Protein AF-A0AAN6K6F9-F1 (afdb_monomer_lite)

Structure (mmCIF, N/CA/C/O backbone):
data_AF-A0AAN6K6F9-F1
#
_entry.id   AF-A0AAN6K6F9-F1
#
loop_
_atom_site.group_PDB
_atom_site.id
_atom_site.type_symbol
_atom_site.label_atom_id
_atom_site.label_alt_id
_atom_site.label_comp_id
_atom_site.label_asym_id
_atom_site.label_entity_id
_atom_site.label_seq_id
_atom_site.pdbx_PDB_ins_code
_atom_site.Cartn_x
_atom_site.Cartn_y
_atom_site.Cartn_z
_atom_site.occupancy
_atom_site.B_iso_or_equiv
_atom_site.auth_seq_id
_atom_site.auth_comp_id
_atom_site.auth_asym_id
_atom_site.auth_atom_id
_atom_site.pdbx_PDB_model_num
ATOM 1 N N . MET A 1 1 ? 8.716 -21.949 2.595 1.00 61.75 1 MET A N 1
ATOM 2 C CA . MET A 1 1 ? 9.374 -21.191 3.688 1.00 61.75 1 MET A CA 1
ATOM 3 C C . MET A 1 1 ? 8.941 -19.722 3.731 1.00 61.75 1 MET A C 1
ATOM 5 O O . MET A 1 1 ? 8.438 -19.306 4.763 1.00 61.75 1 MET A O 1
ATOM 9 N N . PHE A 1 2 ? 9.073 -18.945 2.644 1.00 79.00 2 PHE A N 1
ATOM 10 C CA . PHE A 1 2 ? 8.757 -17.503 2.645 1.00 79.00 2 PHE A CA 1
ATOM 11 C C . PHE A 1 2 ? 7.293 -17.175 2.990 1.00 79.00 2 PHE A C 1
ATOM 13 O O . PHE A 1 2 ? 7.049 -16.305 3.818 1.00 79.00 2 PHE A O 1
ATOM 20 N N . ILE A 1 3 ? 6.331 -17.914 2.422 1.00 82.88 3 ILE A N 1
ATOM 21 C CA . ILE A 1 3 ? 4.893 -17.721 2.692 1.00 82.88 3 ILE A CA 1
ATOM 22 C C . ILE A 1 3 ? 4.582 -17.956 4.176 1.00 82.88 3 ILE A C 1
ATOM 24 O O . ILE A 1 3 ? 4.042 -17.074 4.828 1.00 82.88 3 ILE A O 1
ATOM 28 N N . VAL A 1 4 ? 5.014 -19.091 4.737 1.00 85.94 4 VAL A N 1
ATOM 29 C CA . VAL A 1 4 ? 4.815 -19.417 6.164 1.00 85.94 4 VAL A CA 1
ATOM 30 C C . VAL A 1 4 ? 5.459 -18.365 7.074 1.00 85.94 4 VAL A C 1
ATOM 32 O O . VAL A 1 4 ? 4.836 -17.911 8.029 1.00 85.94 4 VAL A O 1
ATOM 35 N N . GLY A 1 5 ? 6.681 -17.921 6.758 1.00 85.00 5 GLY A N 1
ATOM 36 C CA . GLY A 1 5 ? 7.342 -16.844 7.500 1.00 85.00 5 GLY A CA 1
ATOM 37 C C . GLY A 1 5 ? 6.561 -15.526 7.453 1.00 85.00 5 GLY A C 1
ATOM 38 O O . GLY A 1 5 ? 6.435 -14.854 8.473 1.00 85.00 5 GLY A O 1
ATOM 39 N N . ARG A 1 6 ? 5.974 -15.181 6.298 1.00 84.69 6 ARG A N 1
ATOM 40 C CA . ARG A 1 6 ? 5.085 -14.017 6.150 1.00 84.69 6 ARG A CA 1
ATOM 41 C C . ARG A 1 6 ? 3.789 -14.173 6.940 1.00 84.69 6 ARG A C 1
ATOM 43 O O . ARG A 1 6 ? 3.350 -13.193 7.530 1.00 84.69 6 ARG A O 1
ATOM 50 N N . THR A 1 7 ? 3.222 -15.375 7.015 1.00 85.75 7 THR A N 1
ATOM 51 C CA . THR A 1 7 ? 2.055 -15.659 7.862 1.00 85.75 7 THR A CA 1
ATOM 52 C C . THR A 1 7 ? 2.376 -15.406 9.336 1.00 85.75 7 THR A C 1
ATOM 54 O O . THR A 1 7 ? 1.649 -14.670 9.996 1.00 85.75 7 THR A O 1
ATOM 57 N N . ILE A 1 8 ? 3.499 -15.931 9.839 1.00 87.88 8 ILE A N 1
ATOM 58 C CA . ILE A 1 8 ? 3.935 -15.719 11.231 1.00 87.88 8 ILE A CA 1
ATOM 59 C C . ILE A 1 8 ? 4.192 -14.229 11.502 1.00 87.88 8 ILE A C 1
ATOM 61 O O . ILE A 1 8 ? 3.728 -13.696 12.509 1.00 87.88 8 ILE A O 1
ATOM 65 N N . ALA A 1 9 ? 4.883 -13.537 10.592 1.00 85.56 9 ALA A N 1
ATOM 66 C CA . ALA A 1 9 ? 5.144 -12.105 10.719 1.00 85.56 9 ALA A CA 1
ATOM 67 C C . ALA A 1 9 ? 3.851 -11.271 10.710 1.00 85.56 9 ALA A C 1
ATOM 69 O O . ALA A 1 9 ? 3.739 -10.318 11.475 1.00 85.56 9 ALA A O 1
ATOM 70 N N . GLY A 1 10 ? 2.862 -11.647 9.892 1.00 85.94 10 GLY A N 1
ATOM 71 C CA . GLY A 1 10 ? 1.545 -11.008 9.862 1.00 85.94 10 GLY A CA 1
ATOM 72 C C . GLY A 1 10 ? 0.787 -11.167 11.181 1.00 85.94 10 GLY A C 1
ATOM 73 O O . GLY A 1 10 ? 0.283 -10.180 11.716 1.00 85.94 10 GLY A O 1
ATOM 74 N N . ILE A 1 11 ? 0.784 -12.377 11.754 1.00 86.44 11 ILE A N 1
ATOM 75 C CA . ILE A 1 11 ? 0.199 -12.643 13.081 1.00 86.44 11 ILE A CA 1
ATOM 76 C C . ILE A 1 11 ? 0.896 -11.788 14.151 1.00 86.44 11 ILE A C 1
ATOM 78 O O . ILE A 1 11 ? 0.231 -11.127 14.948 1.00 86.44 11 ILE A O 1
ATOM 82 N N . GLY A 1 12 ? 2.233 -11.741 14.132 1.00 86.94 12 GLY A N 1
ATOM 83 C CA . GLY A 1 12 ? 3.021 -10.910 15.044 1.00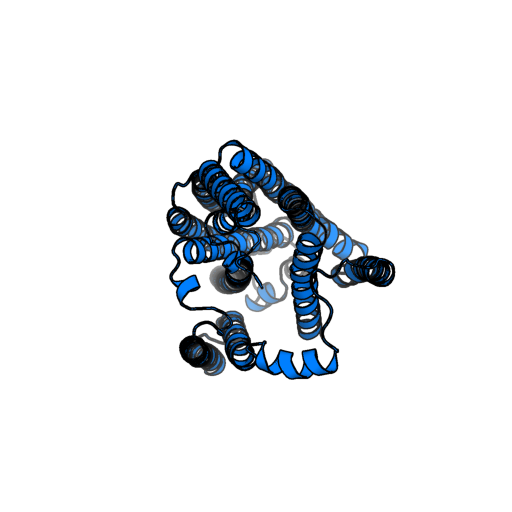 86.94 12 GLY A CA 1
ATOM 84 C C . GLY A 1 12 ? 2.719 -9.416 14.904 1.00 86.94 12 GLY A C 1
ATOM 85 O O . GLY A 1 12 ? 2.518 -8.737 15.907 1.00 86.94 12 GLY A O 1
ATOM 86 N N . CYS A 1 13 ? 2.616 -8.909 13.672 1.00 85.00 13 CYS A N 1
ATOM 87 C CA . CYS A 1 13 ? 2.273 -7.516 13.390 1.00 85.00 13 CYS A CA 1
ATOM 88 C C . CYS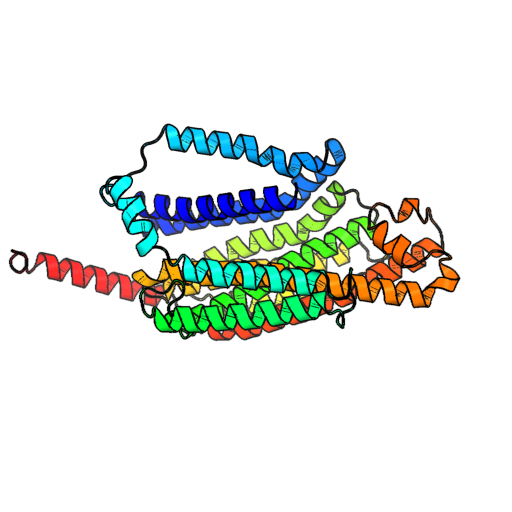 A 1 13 ? 0.895 -7.148 13.961 1.00 85.00 13 CYS A C 1
ATOM 90 O O . CYS A 1 13 ? 0.790 -6.169 14.696 1.00 85.00 13 CYS A O 1
ATOM 92 N N . SER A 1 14 ? -0.129 -7.977 13.726 1.00 82.25 14 SER A N 1
ATOM 93 C CA . SER A 1 14 ? -1.474 -7.768 14.283 1.00 82.25 14 SER A CA 1
ATOM 94 C C . SER A 1 14 ? -1.472 -7.727 15.815 1.00 82.25 14 SER A C 1
ATOM 96 O O . SER A 1 14 ? -2.125 -6.870 16.420 1.00 82.25 14 SER A O 1
ATOM 98 N N . GLY A 1 15 ? -0.721 -8.634 16.451 1.00 82.75 15 GLY A N 1
ATOM 99 C CA . GLY A 1 15 ? -0.578 -8.690 17.906 1.00 82.75 15 GLY A CA 1
ATOM 100 C C . GLY A 1 15 ? 0.121 -7.457 18.481 1.00 82.75 15 GLY A C 1
ATOM 101 O O . GLY A 1 15 ? -0.355 -6.889 19.460 1.00 82.75 15 GLY A O 1
ATOM 102 N N . ILE A 1 16 ? 1.203 -6.996 17.844 1.00 84.69 16 ILE A N 1
ATOM 103 C CA . ILE A 1 16 ? 1.937 -5.793 18.264 1.00 84.69 16 ILE A CA 1
ATOM 104 C C . ILE A 1 16 ? 1.060 -4.548 18.110 1.00 84.69 16 ILE A C 1
ATOM 106 O O . ILE A 1 16 ? 0.962 -3.762 19.048 1.00 84.69 16 ILE A O 1
ATOM 110 N N . SER A 1 17 ? 0.388 -4.372 16.969 1.00 77.75 17 SER A N 1
ATOM 111 C CA . SER A 1 17 ? -0.455 -3.198 16.715 1.00 77.75 17 SER A CA 1
ATOM 112 C C . SER A 1 17 ? -1.629 -3.104 17.694 1.00 77.75 17 SER A C 1
ATOM 114 O O . SER A 1 17 ? -1.865 -2.046 18.279 1.00 77.75 17 SER A O 1
ATOM 116 N N . THR A 1 18 ? -2.335 -4.215 17.921 1.00 73.81 18 THR A N 1
ATOM 117 C CA . THR A 1 18 ? -3.502 -4.252 18.821 1.00 73.81 18 THR A CA 1
ATOM 118 C C . THR A 1 18 ? -3.080 -4.205 20.292 1.00 73.81 18 THR A C 1
ATOM 120 O O . THR A 1 18 ? -3.677 -3.491 21.101 1.00 73.81 18 THR A O 1
ATOM 123 N N . GLY A 1 19 ? -2.009 -4.921 20.644 1.00 79.62 19 GLY A N 1
ATOM 124 C CA . GLY A 1 19 ? -1.444 -4.932 21.990 1.00 79.62 19 GLY A CA 1
ATOM 125 C C . GLY A 1 19 ? -0.913 -3.562 22.403 1.00 79.62 19 GLY A C 1
ATOM 126 O O . GLY A 1 19 ? -1.216 -3.103 23.501 1.00 79.62 19 GLY A O 1
ATOM 127 N N . ALA A 1 20 ? -0.207 -2.857 21.513 1.00 81.94 20 ALA A N 1
ATOM 128 C CA . ALA A 1 20 ? 0.274 -1.503 21.779 1.00 81.94 20 ALA A CA 1
ATOM 129 C C . ALA A 1 20 ? -0.881 -0.531 22.065 1.00 81.94 20 ALA A C 1
ATOM 131 O O . ALA A 1 20 ? -0.818 0.215 23.041 1.00 81.94 20 ALA A O 1
ATOM 132 N N . LEU A 1 21 ? -1.958 -0.575 21.268 1.00 75.44 21 LEU A N 1
ATOM 133 C CA . LEU A 1 21 ? -3.157 0.236 21.507 1.00 75.44 21 LEU A CA 1
ATOM 134 C C . LEU A 1 21 ? -3.785 -0.074 22.875 1.00 75.44 21 LEU A C 1
ATOM 136 O O . LEU A 1 21 ? -4.121 0.846 23.618 1.00 75.44 21 LEU A O 1
ATOM 140 N N . THR A 1 22 ? -3.882 -1.359 23.224 1.00 76.25 22 THR A N 1
ATOM 141 C CA . THR A 1 22 ? -4.437 -1.818 24.506 1.00 76.25 22 THR A CA 1
ATOM 142 C C . THR A 1 22 ? -3.611 -1.300 25.685 1.00 76.25 22 THR A C 1
ATOM 144 O O . THR A 1 22 ? -4.159 -0.694 26.604 1.00 76.25 22 THR A O 1
ATOM 147 N N . ILE A 1 23 ? -2.283 -1.444 25.630 1.00 81.75 23 ILE A N 1
ATOM 148 C CA . ILE A 1 23 ? -1.368 -0.954 26.673 1.00 81.75 23 ILE A CA 1
ATOM 149 C C . ILE A 1 23 ? -1.479 0.568 26.817 1.00 81.75 23 ILE A C 1
ATOM 151 O O . ILE A 1 23 ? -1.612 1.078 27.927 1.00 81.75 23 ILE A O 1
ATOM 155 N N . ILE A 1 24 ? -1.480 1.306 25.704 1.00 80.62 24 ILE A N 1
ATOM 156 C CA . ILE A 1 24 ? -1.633 2.767 25.720 1.00 80.62 24 ILE A CA 1
ATOM 157 C C . ILE A 1 24 ? -2.958 3.165 26.379 1.00 80.62 24 ILE A C 1
ATOM 159 O O . ILE A 1 24 ? -2.979 4.092 27.189 1.00 80.62 24 ILE A O 1
ATOM 163 N N . SER A 1 25 ? -4.045 2.453 26.069 1.00 70.75 25 SER A N 1
ATOM 164 C CA . SER A 1 25 ? -5.362 2.732 26.643 1.00 70.75 25 SER A CA 1
ATOM 165 C C . SER A 1 25 ? -5.443 2.461 28.151 1.00 70.75 25 SER A C 1
ATOM 167 O O . SER A 1 25 ? -6.164 3.163 28.854 1.00 70.75 25 SER A O 1
ATOM 169 N N . ALA A 1 26 ? -4.668 1.492 28.645 1.00 76.25 26 ALA A N 1
ATOM 170 C CA . ALA A 1 26 ? -4.633 1.098 30.050 1.00 76.25 26 ALA A CA 1
ATOM 171 C C . ALA A 1 26 ? -3.804 2.050 30.927 1.00 76.25 26 ALA A C 1
ATOM 173 O O . ALA A 1 26 ? -4.161 2.302 32.074 1.00 76.25 26 ALA A O 1
ATOM 174 N N . VAL A 1 27 ? -2.685 2.568 30.407 1.00 81.94 27 VAL A N 1
ATOM 175 C CA . VAL A 1 27 ? -1.708 3.327 31.213 1.00 81.94 27 VAL A CA 1
ATOM 176 C C . VAL A 1 27 ? -1.934 4.836 31.165 1.00 81.94 27 VAL A C 1
ATOM 178 O O . VAL A 1 27 ? -1.565 5.546 32.100 1.00 81.94 27 VAL A O 1
ATOM 181 N N . LEU A 1 28 ? -2.510 5.358 30.079 1.00 79.19 28 LEU A N 1
ATOM 182 C CA . LEU A 1 28 ? -2.591 6.800 29.853 1.00 79.19 28 LEU A CA 1
ATOM 183 C C . LEU A 1 28 ? -4.027 7.328 29.929 1.00 79.19 28 LEU A C 1
ATOM 185 O O . LEU A 1 28 ? -4.942 6.688 29.418 1.00 79.19 28 LEU A O 1
ATOM 189 N N . PRO A 1 29 ? -4.241 8.544 30.463 1.00 74.50 29 PRO A N 1
ATOM 190 C CA . PRO A 1 29 ? -5.521 9.239 30.357 1.00 74.50 29 PRO A CA 1
ATOM 191 C C . PRO A 1 29 ? -5.784 9.696 28.910 1.00 74.50 29 PRO A C 1
ATOM 193 O O . PRO A 1 29 ? -4.852 10.000 28.162 1.00 74.50 29 PRO A O 1
ATOM 196 N N . GLY A 1 30 ? -7.057 9.806 28.509 1.00 65.56 30 GLY A N 1
ATOM 197 C CA . GLY A 1 30 ? -7.479 9.949 27.100 1.00 65.56 30 GLY A CA 1
ATOM 198 C C . GLY A 1 30 ? -6.786 11.049 26.275 1.00 65.56 30 GLY A C 1
ATOM 199 O O . GLY A 1 30 ? -6.512 10.859 25.090 1.00 65.56 30 GLY A O 1
ATOM 200 N N . LYS A 1 31 ? -6.416 12.188 26.882 1.00 67.50 31 LYS A N 1
ATOM 201 C CA . LYS A 1 31 ? -5.668 13.253 26.182 1.00 67.50 31 LYS A CA 1
ATOM 202 C C . LYS A 1 31 ? -4.230 12.835 25.834 1.00 67.50 31 LYS A C 1
ATOM 204 O O . LYS A 1 31 ? -3.750 13.175 24.755 1.00 67.50 31 LYS A O 1
ATOM 209 N N . ALA A 1 32 ? -3.564 12.096 26.722 1.00 73.31 32 ALA A N 1
ATOM 210 C CA . ALA A 1 32 ? -2.213 11.581 26.505 1.00 73.31 32 ALA A CA 1
ATOM 211 C C . ALA A 1 32 ? -2.210 10.367 25.560 1.00 73.31 32 ALA A C 1
ATOM 213 O O . ALA A 1 32 ? -1.288 10.229 24.758 1.00 73.31 32 ALA A O 1
ATOM 214 N N . GLN A 1 33 ? -3.270 9.545 25.570 1.00 68.50 33 GLN A N 1
ATOM 215 C CA . GLN A 1 33 ? -3.434 8.433 24.622 1.00 68.50 33 GLN A CA 1
ATOM 216 C C . GLN A 1 33 ? -3.359 8.914 23.170 1.00 68.50 33 GLN A C 1
ATOM 218 O O . GLN A 1 33 ? -2.579 8.387 22.383 1.00 68.50 33 GLN A O 1
ATOM 223 N N . ALA A 1 34 ? -4.112 9.963 22.821 1.00 66.31 34 ALA A N 1
ATOM 224 C CA . ALA A 1 34 ? -4.107 10.518 21.468 1.00 66.31 34 ALA A CA 1
ATOM 225 C C . ALA A 1 34 ? -2.720 11.044 21.046 1.00 66.31 34 ALA A C 1
ATOM 227 O O . ALA A 1 34 ? -2.341 10.914 19.883 1.00 66.31 34 ALA A O 1
ATOM 228 N N . GLN A 1 35 ? -1.948 11.609 21.982 1.00 70.62 35 GLN A N 1
ATOM 229 C CA . GLN A 1 35 ? -0.586 12.081 21.715 1.00 70.62 35 GLN A CA 1
ATOM 230 C C . GLN A 1 35 ? 0.374 10.917 21.457 1.00 70.62 35 GLN A C 1
ATOM 232 O O . GLN A 1 35 ? 1.099 10.937 20.466 1.00 70.62 35 GLN A O 1
ATOM 237 N N . VAL A 1 36 ? 0.353 9.886 22.307 1.00 78.56 36 VAL A N 1
ATOM 238 C CA . VAL A 1 36 ? 1.235 8.718 22.161 1.00 78.56 36 VAL A CA 1
ATOM 239 C C . VAL A 1 36 ? 0.873 7.893 20.930 1.00 78.56 36 VAL A C 1
ATOM 241 O O . VAL A 1 36 ? 1.771 7.482 20.200 1.00 78.56 36 VAL A O 1
ATOM 244 N N . LEU A 1 37 ? -0.417 7.728 20.627 1.00 75.25 37 LEU A N 1
ATOM 245 C CA . LEU A 1 37 ? -0.860 7.120 19.370 1.00 75.25 37 LEU A CA 1
ATOM 246 C C . LEU A 1 37 ? -0.397 7.937 18.164 1.00 75.25 37 LEU A C 1
ATOM 248 O O . LEU A 1 37 ? 0.092 7.361 17.198 1.00 75.25 37 LEU A O 1
ATOM 252 N N . GLY A 1 38 ? -0.482 9.268 18.232 1.00 71.25 38 GLY A N 1
ATOM 253 C CA . GLY A 1 38 ? 0.039 10.150 17.189 1.00 71.25 38 GLY A CA 1
ATOM 254 C C . GLY A 1 38 ? 1.543 9.972 16.958 1.00 71.25 38 GLY A C 1
ATOM 255 O O . GLY A 1 38 ? 1.972 9.857 15.813 1.00 71.25 38 GLY A O 1
ATOM 256 N N . ILE A 1 39 ? 2.338 9.883 18.030 1.00 80.25 39 ILE A N 1
ATOM 257 C CA . ILE A 1 39 ? 3.786 9.627 17.950 1.00 80.25 39 ILE A CA 1
ATOM 258 C C . ILE A 1 39 ? 4.061 8.236 17.369 1.00 80.25 39 ILE A C 1
ATOM 260 O O . ILE A 1 39 ? 4.886 8.108 16.469 1.00 80.25 39 ILE A O 1
ATOM 264 N N . ALA A 1 40 ? 3.359 7.203 17.841 1.00 80.94 40 ALA A N 1
ATOM 265 C CA . ALA A 1 40 ? 3.530 5.831 17.368 1.00 80.94 40 ALA A CA 1
ATOM 266 C C . ALA A 1 40 ? 3.212 5.699 15.871 1.00 80.94 40 ALA A C 1
ATOM 268 O O . ALA A 1 40 ? 3.994 5.115 15.123 1.00 80.94 40 ALA A O 1
ATOM 269 N N . GLN A 1 41 ? 2.105 6.295 15.417 1.00 74.56 41 GLN A N 1
ATOM 270 C CA . GLN A 1 41 ? 1.752 6.339 13.997 1.00 74.56 41 GLN A CA 1
ATOM 271 C C . GLN A 1 41 ? 2.773 7.160 13.198 1.00 74.56 41 GLN A C 1
ATOM 273 O O . GLN A 1 41 ? 3.204 6.723 12.137 1.00 74.56 41 GLN A O 1
ATOM 278 N N . GLY A 1 42 ? 3.238 8.299 13.723 1.00 75.19 42 GLY A N 1
ATOM 279 C CA . GLY A 1 42 ? 4.291 9.102 13.095 1.00 75.19 42 GLY A CA 1
ATOM 280 C C . GLY A 1 42 ? 5.598 8.327 12.892 1.00 75.19 42 GLY A C 1
ATOM 281 O O . GLY A 1 42 ? 6.156 8.344 11.797 1.00 75.19 42 GLY A O 1
ATOM 282 N N . LEU A 1 43 ? 6.055 7.588 13.909 1.00 82.81 43 LEU A N 1
ATOM 283 C CA . LEU A 1 43 ? 7.221 6.704 13.807 1.00 82.81 43 LEU A CA 1
ATOM 284 C C . LEU A 1 43 ? 6.995 5.576 12.795 1.00 82.81 43 LEU A C 1
ATOM 286 O O . LEU A 1 43 ? 7.898 5.276 12.017 1.00 82.81 43 LEU A O 1
ATOM 290 N N . GLY A 1 44 ? 5.793 4.993 12.761 1.00 82.06 44 GLY A N 1
ATOM 291 C CA . GLY A 1 44 ? 5.410 4.003 11.753 1.00 82.06 44 GLY A CA 1
ATOM 292 C C . GLY A 1 44 ? 5.544 4.541 10.325 1.00 82.06 44 GLY A C 1
ATOM 293 O O . GLY A 1 44 ? 6.117 3.872 9.468 1.00 82.06 44 GLY A O 1
ATOM 294 N N . GLN A 1 45 ? 5.114 5.783 10.090 1.00 73.81 45 GLN A N 1
ATOM 295 C CA . GLN A 1 45 ? 5.208 6.439 8.781 1.00 73.81 45 GLN A CA 1
ATOM 296 C C . GLN A 1 45 ? 6.645 6.789 8.391 1.00 73.81 45 GLN A C 1
ATOM 298 O O . GLN A 1 45 ? 7.017 6.638 7.230 1.00 73.81 45 GLN A O 1
ATOM 303 N N . ILE A 1 46 ? 7.476 7.202 9.352 1.00 78.06 46 ILE A N 1
ATOM 304 C CA . ILE A 1 46 ? 8.917 7.370 9.121 1.00 78.06 46 ILE A CA 1
ATOM 305 C C . ILE A 1 46 ? 9.548 6.018 8.762 1.00 78.06 46 ILE A C 1
ATOM 307 O O . ILE A 1 46 ? 10.345 5.945 7.831 1.00 78.06 46 ILE A O 1
ATOM 311 N N . GLY A 1 47 ? 9.161 4.939 9.447 1.00 83.31 47 GLY A N 1
ATOM 312 C CA . GLY A 1 47 ? 9.601 3.581 9.126 1.00 83.31 47 GLY A CA 1
ATOM 313 C C . GLY A 1 47 ? 9.218 3.157 7.706 1.00 83.31 47 GLY A C 1
ATOM 314 O O . GLY A 1 47 ? 10.063 2.636 6.982 1.00 83.31 47 GLY A O 1
ATOM 315 N N . LEU A 1 48 ? 7.981 3.439 7.281 1.00 76.75 48 LEU A N 1
ATOM 316 C CA . LEU A 1 48 ? 7.514 3.182 5.915 1.00 76.75 48 LEU A CA 1
ATOM 317 C C . LEU A 1 48 ? 8.334 3.969 4.878 1.00 76.75 48 LEU A C 1
ATOM 319 O O . LEU A 1 48 ? 8.735 3.412 3.862 1.00 76.75 48 LEU A O 1
ATOM 323 N N . ALA A 1 49 ? 8.642 5.234 5.171 1.00 73.50 49 ALA A N 1
ATOM 324 C CA . ALA A 1 49 ? 9.424 6.120 4.312 1.00 73.50 49 ALA A CA 1
ATOM 325 C C . ALA A 1 49 ? 10.908 5.734 4.195 1.00 73.50 49 ALA A C 1
ATOM 327 O O . ALA A 1 49 ? 11.496 5.826 3.123 1.00 73.50 49 ALA A O 1
ATOM 328 N N . VAL A 1 50 ? 11.536 5.312 5.292 1.00 78.69 50 VAL A N 1
ATOM 329 C CA . VAL A 1 50 ? 12.961 4.936 5.315 1.00 78.69 50 VAL A CA 1
ATOM 330 C C . VAL A 1 50 ? 13.165 3.469 4.896 1.00 78.69 50 VAL A C 1
ATOM 332 O O . VAL A 1 50 ? 14.264 3.071 4.500 1.00 78.69 50 VAL A O 1
ATOM 335 N N . GLY A 1 51 ? 12.097 2.666 4.926 1.00 86.00 51 GLY A N 1
ATOM 336 C CA . GLY A 1 51 ? 12.083 1.244 4.587 1.00 86.00 51 GLY A CA 1
ATOM 337 C C . GLY A 1 51 ? 12.764 0.894 3.258 1.00 86.00 51 GLY A C 1
ATOM 338 O O . GLY A 1 51 ? 13.639 0.026 3.273 1.00 86.00 51 GLY A O 1
ATOM 339 N N . PRO A 1 52 ? 12.447 1.560 2.127 1.00 85.12 52 PRO A N 1
ATOM 340 C CA . PRO A 1 52 ? 13.103 1.300 0.844 1.00 85.12 52 PRO A CA 1
ATOM 341 C C . PRO A 1 52 ? 14.620 1.523 0.861 1.00 85.12 52 PRO A C 1
ATOM 343 O O . PRO A 1 52 ? 15.353 0.752 0.251 1.00 85.12 52 PRO A O 1
ATOM 346 N N . ILE A 1 53 ? 15.114 2.525 1.596 1.00 87.25 53 ILE A N 1
ATOM 347 C CA . ILE A 1 53 ? 16.548 2.853 1.665 1.00 87.25 53 ILE A CA 1
ATOM 348 C C . ILE A 1 53 ? 17.295 1.819 2.498 1.00 87.25 53 ILE A C 1
ATOM 350 O O . ILE A 1 53 ? 18.306 1.281 2.052 1.00 87.25 53 ILE A O 1
ATOM 354 N N . ILE A 1 54 ? 16.786 1.508 3.696 1.00 89.62 54 ILE A N 1
ATOM 355 C CA . ILE A 1 54 ? 17.389 0.482 4.555 1.00 89.62 54 ILE A CA 1
ATOM 356 C C . ILE A 1 54 ? 17.316 -0.878 3.854 1.00 89.62 54 ILE A C 1
ATOM 358 O O . ILE A 1 54 ? 18.312 -1.593 3.792 1.00 89.62 54 ILE A O 1
ATOM 362 N N . GLY A 1 55 ? 16.164 -1.226 3.278 1.00 87.94 55 GLY A N 1
ATOM 363 C CA . GLY A 1 55 ? 15.980 -2.469 2.532 1.00 87.94 55 GLY A CA 1
ATOM 3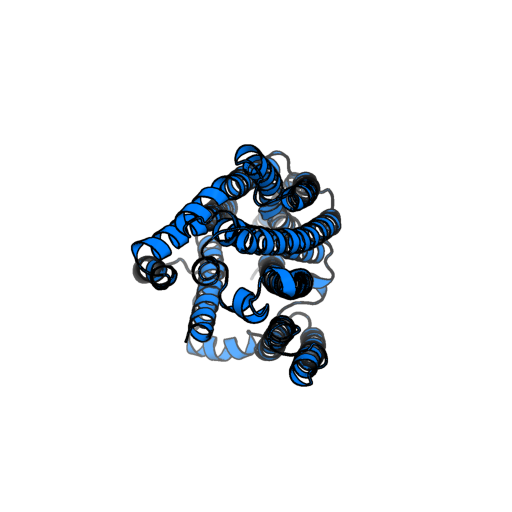64 C C . GLY A 1 55 ? 16.891 -2.564 1.306 1.00 87.94 55 GLY A C 1
ATOM 365 O O . GLY A 1 55 ? 17.470 -3.623 1.058 1.00 87.94 55 GLY A O 1
ATOM 366 N N . GLY A 1 56 ? 17.067 -1.460 0.577 1.00 87.38 56 GLY A N 1
ATOM 367 C CA . GLY A 1 56 ? 17.998 -1.343 -0.542 1.00 87.38 56 GLY A CA 1
ATOM 368 C C . GLY A 1 56 ? 19.451 -1.531 -0.106 1.00 87.38 56 GLY A C 1
ATOM 369 O O . GLY A 1 56 ? 20.135 -2.396 -0.645 1.00 87.38 56 GLY A O 1
ATOM 370 N N . ALA A 1 57 ? 19.893 -0.823 0.940 1.00 90.69 57 ALA A N 1
ATOM 371 C CA . ALA A 1 57 ? 21.244 -0.943 1.497 1.00 90.69 57 ALA A CA 1
ATOM 372 C C . ALA A 1 57 ? 21.554 -2.371 1.971 1.00 90.69 57 ALA A C 1
ATOM 374 O O . ALA A 1 57 ? 22.612 -2.919 1.664 1.00 90.69 57 ALA A O 1
ATOM 375 N N . LEU A 1 58 ? 20.622 -2.997 2.697 1.00 92.00 58 LEU A N 1
ATOM 376 C CA . LEU A 1 58 ? 20.772 -4.378 3.163 1.00 92.00 58 LEU A CA 1
ATOM 377 C C . LEU A 1 58 ? 20.827 -5.370 1.998 1.00 92.00 58 LEU A C 1
ATOM 379 O O . LEU A 1 58 ? 21.546 -6.367 2.075 1.00 92.00 58 LEU A O 1
ATOM 383 N N . THR A 1 59 ? 20.077 -5.109 0.927 1.00 89.56 59 THR A N 1
ATOM 384 C CA . THR A 1 59 ? 20.068 -5.960 -0.267 1.00 89.56 59 THR A CA 1
ATOM 385 C C . THR A 1 59 ? 21.364 -5.836 -1.064 1.00 89.56 59 THR A C 1
ATOM 387 O O . THR A 1 59 ? 21.853 -6.861 -1.536 1.00 89.56 59 THR A O 1
ATOM 390 N N . ASP A 1 60 ? 21.925 -4.630 -1.167 1.00 87.50 60 ASP A N 1
ATOM 391 C CA . ASP A 1 60 ? 23.137 -4.353 -1.947 1.00 87.50 60 ASP A CA 1
ATOM 392 C C . ASP A 1 60 ? 24.415 -4.801 -1.237 1.00 87.50 60 ASP A C 1
ATOM 394 O O . ASP A 1 60 ? 25.275 -5.421 -1.858 1.00 87.50 60 ASP A O 1
ATOM 398 N N . TYR A 1 61 ? 24.543 -4.518 0.062 1.00 89.81 61 TYR A N 1
ATOM 399 C CA . TYR A 1 61 ? 25.794 -4.750 0.793 1.00 89.81 61 TYR A CA 1
ATOM 400 C C . TYR A 1 61 ? 25.844 -6.059 1.580 1.00 89.81 61 TYR A C 1
ATOM 402 O O . TYR A 1 61 ? 26.928 -6.488 1.970 1.00 89.81 61 TYR A O 1
ATOM 410 N N . ALA A 1 62 ? 24.700 -6.694 1.847 1.00 90.12 62 ALA A N 1
ATOM 411 C CA . ALA A 1 62 ? 24.658 -7.929 2.623 1.00 90.12 62 ALA A CA 1
ATOM 412 C C . ALA A 1 62 ? 23.893 -9.035 1.891 1.00 90.12 62 ALA A C 1
ATOM 414 O O . ALA A 1 62 ? 24.473 -9.911 1.257 1.00 90.12 62 ALA A O 1
ATOM 415 N N . SER A 1 63 ? 22.573 -9.044 2.031 1.00 89.81 63 SER A N 1
ATOM 416 C CA . SER A 1 63 ? 21.670 -9.974 1.364 1.00 89.81 63 SER A CA 1
ATOM 417 C C . SER A 1 63 ? 20.242 -9.532 1.639 1.00 89.81 63 SER A C 1
ATOM 419 O O . SER A 1 63 ? 19.924 -9.104 2.748 1.00 89.81 63 SER A O 1
ATOM 421 N N . TRP A 1 64 ? 19.337 -9.782 0.694 1.00 88.00 64 TRP A N 1
ATOM 422 C CA . TRP A 1 64 ? 17.895 -9.584 0.877 1.00 88.00 64 TRP A CA 1
ATOM 423 C C . TRP A 1 64 ? 17.329 -10.265 2.143 1.00 88.00 64 TRP A C 1
ATOM 425 O O . TRP A 1 64 ? 16.294 -9.852 2.662 1.00 88.00 64 TRP A O 1
ATOM 435 N N . ARG A 1 65 ? 17.998 -11.304 2.672 1.00 90.25 65 ARG A N 1
ATOM 436 C CA . ARG A 1 65 ? 17.606 -11.986 3.920 1.00 90.25 65 ARG A CA 1
ATOM 437 C C . ARG A 1 65 ? 17.683 -11.073 5.147 1.00 90.25 65 ARG A C 1
ATOM 439 O O . ARG A 1 65 ? 16.877 -11.223 6.065 1.00 90.25 65 ARG A O 1
ATOM 446 N N . TRP A 1 66 ? 18.601 -10.106 5.161 1.00 91.25 66 TRP A N 1
ATOM 447 C CA . TRP A 1 66 ? 18.773 -9.183 6.285 1.00 91.25 66 TRP A CA 1
ATOM 448 C C . TRP A 1 66 ? 17.597 -8.225 6.471 1.00 91.25 66 TRP A C 1
ATOM 450 O O . TRP A 1 66 ? 17.345 -7.804 7.599 1.00 91.25 66 TRP A O 1
ATOM 460 N N . CYS A 1 67 ? 16.804 -7.986 5.421 1.00 87.75 67 CYS A N 1
ATOM 461 C CA . CYS A 1 67 ? 15.531 -7.270 5.527 1.00 87.75 67 CYS A CA 1
ATOM 462 C C . CYS A 1 67 ? 14.553 -7.954 6.502 1.00 87.75 67 CYS A C 1
ATOM 464 O O . CYS A 1 67 ? 13.669 -7.301 7.050 1.00 87.75 67 CYS A O 1
ATOM 466 N N . PHE A 1 68 ? 14.717 -9.260 6.753 1.00 88.06 68 PHE A N 1
ATOM 467 C CA . PHE A 1 68 ? 13.956 -9.994 7.765 1.00 88.06 68 PHE A CA 1
ATOM 468 C C . PHE A 1 68 ? 14.674 -10.010 9.112 1.00 88.06 68 PHE A C 1
ATOM 470 O O . PHE A 1 68 ? 14.050 -9.722 10.133 1.00 88.06 68 PHE A O 1
ATOM 477 N N . TYR A 1 69 ? 15.978 -10.300 9.119 1.00 89.56 69 TYR A N 1
ATOM 478 C CA . TYR A 1 69 ? 16.749 -10.447 10.356 1.00 89.56 69 TYR A CA 1
ATOM 479 C C . TYR A 1 69 ? 16.860 -9.166 11.176 1.00 89.56 69 TYR A C 1
ATOM 481 O O . TYR A 1 69 ? 16.893 -9.261 12.397 1.00 89.56 69 TYR A O 1
ATOM 489 N N . ILE A 1 70 ? 16.830 -7.984 10.553 1.00 89.75 70 ILE A N 1
ATOM 490 C CA . ILE A 1 70 ? 16.861 -6.701 11.273 1.00 89.75 70 ILE A CA 1
ATOM 491 C C . ILE A 1 70 ? 15.705 -6.541 12.277 1.00 89.75 70 ILE A C 1
ATOM 493 O O . ILE A 1 70 ? 15.852 -5.862 13.291 1.00 89.75 70 ILE A O 1
ATOM 497 N N . ASN A 1 71 ? 14.576 -7.218 12.047 1.00 87.75 71 ASN A N 1
ATOM 498 C CA . ASN A 1 71 ? 13.426 -7.172 12.949 1.00 87.75 71 ASN A CA 1
ATOM 499 C C . ASN A 1 71 ? 13.618 -8.041 14.205 1.00 87.75 71 ASN A C 1
ATOM 501 O O . ASN A 1 71 ? 12.979 -7.778 15.221 1.00 87.75 71 ASN A O 1
ATOM 505 N N . LEU A 1 72 ? 14.488 -9.063 14.166 1.00 89.81 72 LEU A N 1
ATOM 506 C CA . LEU A 1 72 ? 14.670 -9.997 15.284 1.00 89.81 72 LEU A CA 1
ATOM 507 C C . LEU A 1 72 ? 15.295 -9.326 16.523 1.00 89.81 72 LEU A C 1
ATOM 509 O O . LEU A 1 72 ? 14.724 -9.483 17.601 1.00 89.81 72 LEU A O 1
ATOM 513 N N . PRO A 1 73 ? 16.388 -8.536 16.421 1.00 91.06 73 PRO A N 1
ATOM 514 C CA . PRO A 1 73 ? 16.926 -7.802 17.567 1.00 91.06 73 PRO A CA 1
ATOM 515 C C . PRO A 1 73 ? 15.928 -6.802 18.156 1.00 91.06 73 PRO A C 1
ATOM 517 O O . PRO A 1 73 ? 15.780 -6.732 19.373 1.00 91.06 73 PRO A O 1
ATOM 520 N N . ALA A 1 74 ? 15.205 -6.065 17.308 1.00 87.62 74 ALA A N 1
ATOM 521 C CA . ALA A 1 74 ? 14.189 -5.117 17.763 1.00 87.62 74 ALA A CA 1
ATOM 522 C C . ALA A 1 74 ? 13.061 -5.834 18.524 1.00 87.62 74 ALA A C 1
ATOM 524 O O . ALA A 1 74 ? 12.687 -5.419 19.621 1.00 87.62 74 ALA A O 1
ATOM 525 N N . GLY A 1 75 ? 12.579 -6.958 17.985 1.00 87.88 75 GLY A N 1
ATOM 526 C CA . GLY A 1 75 ? 11.600 -7.814 18.652 1.00 87.88 75 GLY A CA 1
ATOM 527 C C . GLY A 1 75 ? 12.110 -8.376 19.981 1.00 87.88 75 GLY A C 1
ATOM 528 O O . GLY A 1 75 ? 11.362 -8.396 20.954 1.00 87.88 75 GLY A O 1
ATOM 529 N N . ALA A 1 76 ? 13.385 -8.766 20.059 1.00 90.50 76 ALA A N 1
ATOM 530 C CA . ALA A 1 76 ? 13.999 -9.248 21.294 1.00 90.50 76 ALA A CA 1
ATOM 531 C C . ALA A 1 76 ? 14.060 -8.156 22.373 1.00 90.50 76 ALA A C 1
ATOM 533 O O . ALA A 1 76 ? 13.695 -8.417 23.517 1.00 90.50 76 ALA A O 1
ATOM 534 N N . VAL A 1 77 ? 14.449 -6.926 22.016 1.00 91.19 77 VAL A N 1
ATOM 535 C CA . VAL A 1 77 ? 14.452 -5.783 22.946 1.00 91.19 77 VAL A CA 1
ATOM 536 C C . VAL A 1 77 ? 13.046 -5.518 23.481 1.00 91.19 77 VAL A C 1
ATOM 538 O O . VAL A 1 77 ? 12.864 -5.428 24.693 1.00 91.19 77 VAL A O 1
ATOM 541 N N . VAL A 1 78 ? 12.039 -5.454 22.604 1.00 87.75 78 VAL A N 1
ATOM 542 C CA . VAL A 1 78 ? 10.639 -5.269 23.021 1.00 87.75 78 VAL A CA 1
ATOM 543 C C . VAL A 1 78 ? 10.179 -6.421 23.918 1.00 87.75 78 VAL A C 1
ATOM 545 O O . VAL A 1 78 ? 9.572 -6.176 24.957 1.00 87.75 78 VAL A O 1
ATOM 548 N N . GLY A 1 79 ? 10.519 -7.666 23.576 1.00 87.81 79 GLY A N 1
ATOM 549 C CA . GLY A 1 79 ? 10.212 -8.841 24.392 1.00 87.81 79 GLY A CA 1
ATOM 550 C C . GLY A 1 79 ? 10.821 -8.767 25.794 1.00 87.81 79 GLY A C 1
ATOM 551 O O . GLY A 1 79 ? 10.128 -9.017 26.776 1.00 87.81 79 GLY A O 1
ATOM 552 N N . ILE A 1 80 ? 12.086 -8.351 25.911 1.00 90.69 80 ILE A N 1
ATOM 553 C CA . ILE A 1 80 ? 12.759 -8.156 27.204 1.00 90.69 80 ILE A CA 1
ATOM 554 C C . ILE A 1 80 ? 12.060 -7.064 28.025 1.00 90.69 80 ILE A C 1
ATOM 556 O O . ILE A 1 80 ? 11.833 -7.250 29.220 1.00 90.69 80 ILE A O 1
ATOM 560 N N . LEU A 1 81 ? 11.686 -5.944 27.400 1.00 88.06 81 LEU A N 1
ATOM 561 C CA . LEU A 1 81 ? 10.973 -4.860 28.082 1.00 88.06 81 LEU A CA 1
ATOM 562 C C . LEU A 1 81 ? 9.608 -5.325 28.605 1.00 88.06 81 LEU A C 1
ATOM 564 O O . LEU A 1 81 ? 9.279 -5.055 29.758 1.00 88.06 81 LEU A O 1
ATOM 568 N N . LEU A 1 82 ? 8.851 -6.079 27.803 1.00 86.12 82 LEU A N 1
ATOM 569 C CA . LEU A 1 82 ? 7.560 -6.644 28.210 1.00 86.12 82 LEU A CA 1
ATOM 570 C C . LEU A 1 82 ? 7.688 -7.665 29.351 1.00 86.12 82 LEU A C 1
ATOM 572 O O . LEU A 1 82 ? 6.794 -7.755 30.184 1.00 86.12 82 LEU A O 1
ATOM 576 N N . LEU A 1 83 ? 8.793 -8.415 29.415 1.00 85.88 83 LEU A N 1
ATOM 577 C CA . LEU A 1 83 ? 9.070 -9.331 30.527 1.00 85.88 83 LEU A CA 1
ATOM 578 C C . LEU A 1 83 ? 9.500 -8.596 31.805 1.00 85.88 83 LEU A C 1
ATOM 580 O O . LEU A 1 83 ? 9.282 -9.098 32.907 1.00 85.88 83 LEU A O 1
ATOM 584 N N . ARG A 1 84 ? 10.142 -7.429 31.675 1.00 86.88 84 ARG A N 1
ATOM 585 C CA . ARG A 1 84 ? 10.739 -6.705 32.806 1.00 86.88 84 ARG A CA 1
ATOM 586 C C . ARG A 1 84 ? 9.798 -5.704 33.470 1.00 86.88 84 ARG A C 1
ATOM 588 O O . ARG A 1 84 ? 9.946 -5.468 34.675 1.00 86.88 84 ARG A O 1
ATOM 595 N N . PHE A 1 85 ? 8.894 -5.098 32.704 1.00 83.50 85 PHE A N 1
ATOM 596 C CA . PHE A 1 85 ? 7.960 -4.082 33.181 1.00 83.50 85 PHE A CA 1
ATOM 597 C C . PHE A 1 85 ? 6.567 -4.667 33.394 1.00 83.50 85 PHE A C 1
ATOM 599 O O . PHE A 1 85 ? 6.019 -5.340 32.526 1.00 83.50 85 PHE A O 1
ATOM 606 N N . HIS A 1 86 ? 5.979 -4.376 34.554 1.00 79.19 86 HIS A N 1
ATOM 607 C CA . HIS A 1 86 ? 4.600 -4.748 34.835 1.00 79.19 86 HIS A CA 1
ATOM 608 C C . HIS A 1 86 ? 3.659 -3.746 34.161 1.00 79.19 86 HIS A C 1
ATOM 610 O O . HIS A 1 86 ? 3.706 -2.551 34.456 1.00 79.19 86 HIS A O 1
ATOM 616 N N . ILE A 1 87 ? 2.836 -4.230 33.234 1.00 77.19 87 ILE A N 1
ATOM 617 C CA . ILE A 1 87 ? 1.820 -3.421 32.561 1.00 77.19 87 ILE A CA 1
ATOM 618 C C . ILE A 1 87 ? 0.591 -3.357 33.479 1.00 77.19 87 ILE A C 1
ATOM 620 O O . ILE A 1 87 ? 0.085 -4.419 33.835 1.00 77.19 87 ILE A O 1
ATOM 624 N N . PRO A 1 88 ? 0.105 -2.158 33.851 1.00 68.75 88 PRO A N 1
ATOM 625 C CA . PRO A 1 88 ? -1.129 -1.993 34.614 1.00 68.75 88 PRO A CA 1
ATOM 626 C C . PRO A 1 88 ? -2.302 -2.696 33.931 1.00 68.75 88 PRO A C 1
ATOM 628 O O . PRO A 1 88 ? -2.569 -2.465 32.751 1.00 68.75 88 PRO A O 1
ATOM 631 N N . GLU A 1 89 ? -2.993 -3.553 34.675 1.00 67.50 89 GLU A N 1
ATOM 632 C CA . GLU A 1 89 ? -4.128 -4.334 34.188 1.00 67.50 89 GLU A CA 1
ATOM 633 C C . GLU A 1 89 ? -5.427 -3.610 34.588 1.00 67.50 89 GLU A C 1
ATOM 635 O O . GLU A 1 89 ? -5.706 -3.509 35.783 1.00 67.50 89 GLU A O 1
ATOM 640 N N . PRO A 1 90 ? -6.215 -3.068 33.634 1.00 57.25 90 PRO A N 1
ATOM 641 C CA . PRO A 1 90 ? -7.457 -2.351 33.946 1.00 57.25 90 PRO A CA 1
ATOM 642 C C . PRO A 1 90 ? -8.524 -3.252 34.572 1.00 57.25 90 PRO A C 1
ATOM 644 O O . PRO A 1 90 ? -9.354 -2.778 35.339 1.00 57.25 90 PRO A O 1
ATOM 647 N N . GLU A 1 91 ? -8.486 -4.546 34.247 1.00 58.16 91 GLU A N 1
ATOM 648 C CA . GLU A 1 91 ? -9.337 -5.571 34.840 1.00 58.16 91 GLU A CA 1
ATOM 649 C C . GLU A 1 91 ? -8.496 -6.749 35.348 1.00 58.16 91 GLU A C 1
ATOM 651 O O . GLU A 1 91 ? -7.513 -7.123 34.700 1.00 58.16 91 GLU A O 1
ATOM 656 N N . PRO A 1 92 ? -8.876 -7.368 36.482 1.00 58.66 92 PRO A N 1
ATOM 657 C CA . PRO A 1 92 ? -8.179 -8.533 37.009 1.00 58.66 92 PRO A CA 1
ATOM 658 C C . PRO A 1 92 ? -8.235 -9.700 36.013 1.00 58.66 92 PRO A C 1
ATOM 660 O O . PRO A 1 92 ? -9.311 -10.113 35.572 1.00 58.66 92 PRO A O 1
ATOM 663 N N . LYS A 1 93 ? -7.067 -10.264 35.671 1.00 57.78 93 LYS A N 1
ATOM 664 C CA . LYS A 1 93 ? -6.962 -11.447 34.805 1.00 57.78 93 LYS A CA 1
ATOM 665 C C . LYS A 1 93 ? -7.814 -12.591 35.346 1.00 57.78 93 LYS A C 1
ATOM 667 O O . LYS A 1 93 ? -7.501 -13.182 36.381 1.00 57.78 93 LYS A O 1
ATOM 672 N N . LYS A 1 94 ? -8.842 -12.970 34.584 1.00 59.09 94 LYS A N 1
ATOM 673 C CA . LYS A 1 94 ? -9.516 -14.256 34.783 1.00 59.09 94 LYS A CA 1
ATOM 674 C C . LYS A 1 94 ? -8.474 -15.382 34.658 1.00 59.09 94 LYS A C 1
ATOM 676 O O . LYS A 1 94 ? -7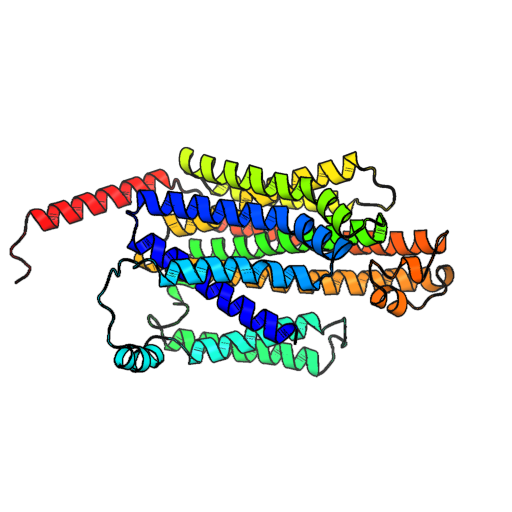.547 -15.259 33.848 1.00 59.09 94 LYS A O 1
ATOM 681 N N . PRO A 1 95 ? -8.583 -16.472 35.436 1.00 62.84 95 PRO A N 1
ATOM 682 C CA . PRO A 1 95 ? -7.671 -17.608 35.355 1.00 62.84 95 PRO A CA 1
ATOM 683 C C . PRO A 1 95 ? -7.466 -18.055 33.903 1.00 62.84 95 PRO A C 1
ATOM 685 O O . PRO A 1 95 ? -8.433 -18.160 33.152 1.00 62.84 95 PRO A O 1
ATOM 688 N N . ALA A 1 96 ? -6.234 -18.389 33.500 1.00 58.44 96 ALA A N 1
ATOM 689 C CA . ALA A 1 96 ? -5.928 -18.791 32.117 1.00 58.44 96 ALA A CA 1
ATOM 690 C C . ALA A 1 96 ? -6.833 -19.929 31.601 1.00 58.44 96 ALA A C 1
ATOM 692 O O . ALA A 1 96 ? -7.148 -19.994 30.418 1.00 58.44 96 ALA A O 1
ATOM 693 N N . ARG A 1 97 ? -7.300 -20.797 32.506 1.00 58.78 97 ARG A N 1
ATOM 694 C CA . ARG A 1 97 ? -8.237 -21.888 32.220 1.00 58.78 97 ARG A CA 1
ATOM 695 C C . ARG A 1 97 ? -9.669 -21.402 31.951 1.00 58.78 97 ARG A C 1
ATOM 697 O O . ARG A 1 97 ? -10.332 -21.960 31.083 1.00 58.78 97 ARG A O 1
ATOM 704 N N . GLU A 1 98 ? -10.124 -20.355 32.640 1.00 60.12 98 GLU A N 1
ATOM 705 C CA . GLU A 1 98 ? -11.396 -19.682 32.343 1.00 60.12 98 GLU A CA 1
ATOM 706 C C . GLU A 1 98 ? -11.308 -18.887 31.047 1.00 60.12 98 GLU A C 1
ATOM 708 O O . GLU A 1 98 ? -12.228 -18.964 30.239 1.00 60.12 98 GLU A O 1
ATOM 713 N N . VAL A 1 99 ? -10.193 -18.190 30.802 1.00 59.03 99 VAL A N 1
ATOM 714 C CA . VAL A 1 99 ? -9.964 -17.455 29.551 1.00 59.03 99 VAL A CA 1
ATOM 715 C C . VAL A 1 99 ? -9.873 -18.414 28.372 1.00 59.03 99 VAL A C 1
ATOM 717 O O . VAL A 1 99 ? -10.511 -18.156 27.376 1.00 59.03 99 VAL A O 1
ATOM 720 N N . LEU A 1 100 ? -9.176 -19.550 28.457 1.00 57.81 100 LEU A N 1
ATOM 721 C CA . LEU A 1 100 ? -9.161 -20.549 27.375 1.00 57.81 100 LEU A CA 1
ATOM 722 C C . LEU A 1 100 ? -10.539 -21.196 27.154 1.00 57.81 100 LEU A C 1
ATOM 724 O O . LEU A 1 100 ? -10.913 -21.458 26.013 1.00 57.81 100 LEU A O 1
ATOM 728 N N . GLY A 1 101 ? -11.308 -21.417 28.227 1.00 57.53 101 GLY A N 1
ATOM 729 C CA . GLY A 1 101 ? -12.670 -21.957 28.151 1.00 57.53 101 GLY A CA 1
ATOM 730 C C . GLY A 1 101 ? -13.709 -20.964 27.610 1.00 57.53 101 GLY A C 1
ATOM 731 O O . GLY A 1 101 ? -14.663 -21.379 26.955 1.00 57.53 101 GLY A O 1
ATOM 732 N N . THR A 1 102 ? -13.522 -19.661 27.848 1.00 55.97 102 THR A N 1
ATOM 733 C CA . THR A 1 102 ? -14.390 -18.587 27.332 1.00 55.97 102 THR A CA 1
ATOM 734 C C . THR A 1 102 ? -13.896 -18.003 26.018 1.00 55.97 102 THR A C 1
ATOM 736 O O . THR A 1 102 ? -14.729 -17.641 25.208 1.00 55.97 102 THR A O 1
ATOM 739 N N . ALA A 1 103 ? -12.598 -18.005 25.716 1.00 54.28 103 ALA A N 1
ATOM 740 C CA . ALA A 1 103 ? -12.028 -17.465 24.479 1.00 54.28 103 ALA A CA 1
ATOM 741 C C . ALA A 1 103 ? -12.586 -18.159 23.238 1.00 54.28 103 ALA A C 1
ATOM 743 O O . ALA A 1 103 ? -12.821 -17.499 22.239 1.00 54.28 103 ALA A O 1
ATOM 744 N N . VAL A 1 104 ? -12.867 -19.464 23.306 1.00 56.91 104 VAL A N 1
ATOM 745 C CA . VAL A 1 104 ? -13.524 -20.193 22.207 1.00 56.91 104 VAL A CA 1
ATOM 746 C C . VAL A 1 104 ? -14.978 -19.738 21.999 1.00 56.91 104 VAL A C 1
ATOM 748 O O . VAL A 1 104 ? -15.476 -19.817 20.884 1.00 56.91 104 VAL A O 1
ATOM 751 N N . LYS A 1 105 ? -15.655 -19.248 23.049 1.00 57.59 105 LYS A N 1
ATOM 752 C CA . LYS A 1 105 ? -17.009 -18.664 22.976 1.00 57.59 105 LYS A CA 1
ATOM 753 C C . LYS A 1 105 ? -17.010 -17.161 22.676 1.00 57.59 105 LYS A C 1
ATOM 755 O O . LYS A 1 105 ? -17.963 -16.677 22.090 1.00 57.59 105 LYS A O 1
ATOM 760 N N . SER A 1 106 ? -15.981 -16.430 23.100 1.00 61.44 106 SER A N 1
ATOM 761 C CA . SER A 1 106 ? -15.854 -14.975 22.950 1.00 61.44 106 SER A CA 1
ATOM 762 C C . SER A 1 106 ? -15.202 -14.564 21.629 1.00 61.44 106 SER A C 1
ATOM 764 O O . SER A 1 106 ? -15.332 -13.415 21.224 1.00 61.44 106 SER A O 1
ATOM 766 N N . LEU A 1 107 ? -14.466 -15.471 20.980 1.00 70.12 107 LEU A N 1
ATOM 767 C CA . LEU A 1 107 ? -13.898 -15.267 19.651 1.00 70.12 107 LEU A CA 1
ATOM 768 C C . LEU A 1 107 ? -14.798 -15.929 18.613 1.00 70.12 107 LEU A C 1
ATOM 770 O O . LEU A 1 107 ? -15.092 -17.121 18.713 1.00 70.12 107 LEU A O 1
ATOM 774 N N . ASP A 1 108 ? -15.156 -15.186 17.568 1.00 78.81 108 ASP A N 1
ATOM 775 C CA . ASP A 1 108 ? -15.873 -15.729 16.416 1.00 78.81 108 ASP A CA 1
ATOM 776 C C . ASP A 1 108 ? -14.934 -16.559 15.516 1.00 78.81 108 ASP A C 1
ATOM 778 O O . ASP A 1 108 ? -14.543 -16.171 14.412 1.00 78.81 108 ASP A O 1
ATOM 782 N N . LEU A 1 109 ? -14.516 -17.720 16.029 1.00 83.69 109 LEU A N 1
ATOM 783 C CA . LEU A 1 109 ? -13.672 -18.681 15.320 1.00 83.69 109 LEU A CA 1
ATOM 784 C C . LEU A 1 109 ? -14.322 -19.191 14.022 1.00 83.69 109 LEU A C 1
ATOM 786 O O . LEU A 1 109 ? -13.598 -19.297 13.028 1.00 83.69 109 LEU A O 1
ATOM 790 N N . PRO A 1 110 ? -15.639 -19.487 13.970 1.00 86.00 110 PRO A N 1
ATOM 791 C CA . PRO A 1 110 ? -16.292 -19.845 12.715 1.00 86.00 110 PRO A CA 1
ATOM 792 C C . PRO A 1 110 ? -16.267 -18.701 11.695 1.00 86.00 110 PRO A C 1
ATOM 794 O O . PRO A 1 110 ? -15.946 -18.946 10.532 1.00 86.00 110 PRO A O 1
ATOM 797 N N . GLY A 1 111 ? -16.519 -17.456 12.119 1.00 85.31 111 GLY A N 1
ATOM 798 C CA . GLY A 1 111 ? -16.408 -16.277 11.257 1.00 85.31 111 GLY A CA 1
ATOM 799 C C . GLY A 1 111 ? -14.999 -16.126 10.681 1.00 85.31 111 GLY A C 1
ATOM 800 O O . GLY A 1 111 ? -14.825 -16.021 9.463 1.00 85.31 111 GLY A O 1
ATOM 801 N N . PHE A 1 112 ? -13.973 -16.247 11.528 1.00 86.94 112 PHE A N 1
ATOM 802 C CA . PHE A 1 112 ? -12.571 -16.238 11.101 1.00 86.94 112 PHE A CA 1
ATOM 803 C C . PHE A 1 112 ? -12.244 -17.369 10.106 1.00 86.94 112 PHE A C 1
ATOM 805 O O . PHE A 1 112 ? -11.595 -17.135 9.081 1.00 86.94 112 PHE A O 1
ATOM 812 N N . ALA A 1 113 ? -12.724 -18.586 10.378 1.00 89.88 113 ALA A N 1
ATOM 813 C CA . ALA A 1 113 ? -12.524 -19.756 9.527 1.00 89.88 113 ALA A CA 1
ATOM 814 C C . ALA A 1 113 ? -13.236 -19.653 8.167 1.00 89.88 113 ALA A C 1
ATOM 816 O O . ALA A 1 113 ? -12.863 -20.370 7.242 1.00 89.88 113 ALA A O 1
ATOM 817 N N . LEU A 1 114 ? -14.221 -18.764 8.018 1.00 91.62 114 LEU A N 1
ATOM 818 C CA . LEU A 1 114 ? -14.877 -18.482 6.740 1.00 91.62 114 LEU A CA 1
ATOM 819 C C . LEU A 1 114 ? -14.192 -17.328 5.993 1.00 91.62 114 LEU A C 1
ATOM 821 O O . LEU A 1 114 ? -13.877 -17.455 4.808 1.00 91.62 114 LEU A O 1
ATOM 825 N N . VAL A 1 115 ? -13.908 -16.210 6.668 1.00 91.12 115 VAL A N 1
ATOM 826 C CA . VAL A 1 115 ? -13.343 -15.022 6.006 1.00 91.12 115 VAL A CA 1
ATOM 827 C C . VAL A 1 115 ? -11.890 -15.228 5.569 1.00 91.12 115 VAL A C 1
ATOM 829 O O . VAL A 1 115 ? -11.510 -14.787 4.485 1.00 91.12 115 VAL A O 1
ATOM 832 N N . SER A 1 116 ? -11.070 -15.926 6.365 1.00 91.31 116 SER A N 1
ATOM 833 C CA . SER A 1 116 ? -9.644 -16.094 6.060 1.00 91.31 116 SER A CA 1
ATOM 834 C C . SER A 1 116 ? -9.416 -16.912 4.778 1.00 91.31 116 SER A C 1
ATOM 836 O O . SER A 1 116 ? -8.734 -16.405 3.879 1.00 91.31 116 SER A O 1
ATOM 838 N N . PRO A 1 117 ? -10.029 -18.101 4.593 1.00 93.31 117 PRO A N 1
ATOM 839 C CA . PRO A 1 117 ? -9.946 -18.820 3.324 1.00 93.31 117 PRO A CA 1
ATOM 840 C C . PRO A 1 117 ? -10.553 -18.046 2.155 1.00 93.31 117 PRO A C 1
ATOM 842 O O . PRO A 1 117 ? -9.994 -18.095 1.062 1.00 93.31 117 PRO A O 1
ATOM 845 N N . ALA A 1 118 ? -11.649 -17.304 2.362 1.00 94.56 118 ALA A N 1
ATOM 846 C CA . ALA A 1 118 ? -12.251 -16.490 1.306 1.00 94.56 118 ALA A CA 1
ATOM 847 C C . ALA A 1 118 ? -11.267 -15.439 0.765 1.00 94.56 118 ALA A C 1
ATOM 849 O O . ALA A 1 118 ? -11.086 -15.323 -0.447 1.00 94.56 118 ALA A O 1
ATOM 850 N N . VAL A 1 119 ? -10.570 -14.730 1.660 1.00 93.44 119 VAL A N 1
ATOM 851 C CA . VAL A 1 119 ? -9.527 -13.763 1.292 1.00 93.44 119 VAL A CA 1
ATOM 852 C C . VAL A 1 119 ? -8.350 -14.452 0.601 1.00 93.44 119 VAL A C 1
ATOM 854 O O . VAL A 1 119 ? -7.894 -13.976 -0.437 1.00 93.44 119 VAL A O 1
ATOM 857 N N . ILE A 1 120 ? -7.869 -15.583 1.127 1.00 92.81 120 ILE A N 1
ATOM 858 C CA . ILE A 1 120 ? -6.749 -16.327 0.526 1.00 92.81 120 ILE A CA 1
ATOM 859 C C . ILE A 1 120 ? -7.097 -16.779 -0.896 1.00 92.81 120 ILE A C 1
ATOM 861 O O . ILE A 1 120 ? -6.309 -16.564 -1.814 1.00 92.81 120 ILE A O 1
ATOM 865 N N . MET A 1 121 ? -8.280 -17.365 -1.096 1.00 95.12 121 MET A N 1
ATOM 866 C CA . MET A 1 121 ? -8.739 -17.813 -2.411 1.00 95.12 121 MET A CA 1
ATOM 867 C C . MET A 1 121 ? -8.901 -16.645 -3.386 1.00 95.12 121 MET A C 1
ATOM 869 O O . MET A 1 121 ? -8.484 -16.762 -4.537 1.00 95.12 121 MET A O 1
ATOM 873 N N . LEU A 1 122 ? -9.434 -15.507 -2.929 1.00 94.94 122 LEU A N 1
ATOM 874 C CA . LEU A 1 122 ? -9.557 -14.302 -3.749 1.00 94.94 122 LEU A CA 1
ATOM 875 C C . LEU A 1 122 ? -8.183 -13.811 -4.221 1.00 94.94 122 LEU A C 1
ATOM 877 O O . LEU A 1 122 ? -7.977 -13.609 -5.417 1.00 94.94 122 LEU A O 1
ATOM 881 N N . LEU A 1 123 ? -7.234 -13.646 -3.294 1.00 92.62 123 LEU A N 1
ATOM 882 C CA . LEU A 1 123 ? -5.895 -13.148 -3.614 1.00 92.62 123 LEU A CA 1
ATOM 883 C C . LEU A 1 123 ? -5.123 -14.133 -4.502 1.00 92.62 123 LEU A C 1
ATOM 885 O O . LEU A 1 123 ? -4.482 -13.701 -5.455 1.00 92.62 123 LEU A O 1
ATOM 889 N N . LEU A 1 124 ? -5.213 -15.444 -4.250 1.00 92.00 124 LEU A N 1
ATOM 890 C CA . LEU A 1 124 ? -4.582 -16.459 -5.102 1.00 92.00 124 LEU A CA 1
ATOM 891 C C . LEU A 1 124 ? -5.201 -16.504 -6.501 1.00 92.00 124 LEU A C 1
ATOM 893 O O . LEU A 1 124 ? -4.469 -16.572 -7.485 1.00 92.00 124 LEU A O 1
ATOM 897 N N . GLY A 1 125 ? -6.530 -16.421 -6.605 1.00 92.56 125 GLY A N 1
ATOM 898 C CA . GLY A 1 125 ? -7.224 -16.373 -7.891 1.00 92.56 125 GLY A CA 1
ATOM 899 C C . GLY A 1 125 ? -6.771 -15.179 -8.733 1.00 92.56 125 GLY A C 1
ATOM 900 O O . GLY A 1 125 ? -6.429 -15.346 -9.903 1.00 92.56 125 GLY A O 1
ATOM 901 N N . LEU A 1 126 ? -6.684 -13.994 -8.118 1.00 90.94 126 LEU A N 1
ATOM 902 C CA . LEU A 1 126 ? -6.183 -12.783 -8.773 1.00 90.94 126 LEU A CA 1
ATOM 903 C C . LEU A 1 126 ? -4.686 -12.863 -9.111 1.00 90.94 126 LEU A C 1
ATOM 905 O O . LEU A 1 126 ? -4.273 -12.364 -10.153 1.00 90.94 126 LEU A O 1
ATOM 909 N N . GLN A 1 127 ? -3.873 -13.485 -8.254 1.00 90.00 127 GLN A N 1
ATOM 910 C CA . GLN A 1 127 ? -2.426 -13.602 -8.456 1.00 90.00 127 GLN A CA 1
ATOM 911 C C . GLN A 1 127 ? -2.081 -14.557 -9.603 1.00 90.00 127 GLN A C 1
ATOM 913 O O . GLN A 1 127 ? -1.187 -14.261 -10.402 1.00 90.00 127 GLN A O 1
ATOM 918 N N . PHE A 1 128 ? -2.774 -15.696 -9.683 1.00 89.50 128 PHE A N 1
ATOM 919 C CA . PHE A 1 128 ? -2.546 -16.707 -10.714 1.00 89.50 128 PHE A CA 1
ATOM 920 C C . PHE A 1 128 ? -3.171 -16.333 -12.058 1.00 89.50 128 PHE A C 1
ATOM 922 O O . PHE A 1 128 ? -2.597 -16.663 -13.100 1.00 89.50 128 PHE A O 1
ATOM 929 N N . GLY A 1 129 ? -4.307 -15.628 -12.043 1.00 86.62 129 GLY A N 1
ATOM 930 C CA . GLY A 1 129 ? -5.019 -15.184 -13.237 1.00 86.62 129 GLY A CA 1
ATOM 931 C C . GLY A 1 129 ? -4.160 -14.309 -14.153 1.00 86.62 129 GLY A C 1
ATOM 932 O O . GLY A 1 129 ? -3.672 -13.252 -13.768 1.00 86.62 129 GLY A O 1
ATOM 933 N N . GLY A 1 130 ? -3.952 -14.760 -15.390 1.00 77.19 130 GLY A N 1
ATOM 934 C CA . GLY A 1 130 ? -3.174 -14.049 -16.411 1.00 77.19 130 GLY A CA 1
ATOM 935 C C . GLY A 1 130 ? -1.651 -14.145 -16.256 1.00 77.19 130 GLY A C 1
ATOM 936 O O . GLY A 1 130 ? -0.933 -13.836 -17.206 1.00 77.19 130 GLY A O 1
ATOM 937 N N . ASN A 1 131 ? -1.144 -14.621 -15.115 1.00 78.81 131 ASN A N 1
ATOM 938 C CA . ASN A 1 131 ? 0.289 -14.793 -14.872 1.00 78.81 131 ASN A CA 1
ATOM 939 C C . ASN A 1 131 ? 0.738 -16.239 -15.095 1.00 78.81 131 ASN A C 1
ATOM 941 O O . ASN A 1 131 ? 1.457 -16.497 -16.063 1.00 78.81 131 ASN A O 1
ATOM 945 N N . GLU A 1 132 ? 0.303 -17.148 -14.215 1.00 82.38 132 GLU A N 1
ATOM 946 C CA . GLU A 1 132 ? 0.633 -18.584 -14.238 1.00 82.38 132 GLU A CA 1
ATOM 947 C C . GLU A 1 132 ? -0.432 -19.400 -14.975 1.00 82.38 132 GLU A C 1
ATOM 949 O O . GLU A 1 132 ? -0.119 -20.342 -15.702 1.00 82.38 132 GLU A O 1
ATOM 954 N N . HIS A 1 133 ? -1.701 -19.015 -14.823 1.00 86.94 133 HIS A N 1
ATOM 955 C CA . HIS A 1 133 ? -2.834 -19.685 -15.444 1.00 86.94 133 HIS A CA 1
ATOM 956 C C . HIS A 1 133 ? -3.685 -18.692 -16.247 1.00 86.94 133 HIS A C 1
ATOM 958 O O . HIS A 1 133 ? -3.880 -17.553 -15.816 1.00 86.94 133 HIS A O 1
ATOM 964 N N . PRO A 1 134 ? -4.253 -19.096 -17.399 1.00 87.31 134 PRO A N 1
ATOM 965 C CA . PRO A 1 134 ? -5.250 -18.286 -18.090 1.00 87.31 134 PRO A CA 1
ATOM 966 C C . PRO A 1 134 ? -6.439 -17.975 -17.174 1.00 87.31 134 PRO A C 1
ATOM 968 O O . PRO A 1 134 ? -6.821 -18.805 -16.350 1.00 87.31 134 PRO A O 1
ATOM 971 N N . TRP A 1 135 ? -7.080 -16.821 -17.365 1.00 87.81 135 TRP A N 1
ATOM 972 C CA . TRP A 1 135 ? -8.292 -16.449 -16.619 1.00 87.81 135 TRP A CA 1
ATOM 973 C C . TRP A 1 135 ? -9.436 -17.465 -16.766 1.00 87.81 135 TRP A C 1
ATOM 975 O O . TRP A 1 135 ? -10.246 -17.612 -15.858 1.00 87.81 135 TRP A O 1
ATOM 985 N N . SER A 1 136 ? -9.475 -18.198 -17.883 1.00 91.56 136 SER A N 1
ATOM 986 C CA . SER A 1 136 ? -10.437 -19.273 -18.153 1.00 91.56 136 SER A CA 1
ATOM 987 C C . SER A 1 136 ? -10.084 -20.619 -17.503 1.00 91.56 136 SER A C 1
ATOM 989 O O . SER A 1 136 ? -10.820 -21.589 -17.672 1.00 91.56 136 SER A O 1
ATOM 991 N N . SER A 1 137 ? -8.959 -20.714 -16.788 1.00 94.31 137 SER A N 1
ATOM 992 C CA . SER A 1 137 ? -8.534 -21.946 -16.123 1.00 94.31 137 SER A CA 1
ATOM 993 C C . SER A 1 137 ? -9.496 -22.332 -15.001 1.00 94.31 137 SER A C 1
ATOM 995 O O . SER A 1 137 ? -9.926 -21.485 -14.214 1.00 94.31 137 SER A O 1
ATOM 997 N N . SER A 1 138 ? -9.759 -23.634 -14.870 1.00 94.38 138 SER A N 1
ATOM 998 C CA . SER A 1 138 ? -10.563 -24.194 -13.779 1.00 94.38 138 SER A CA 1
ATOM 999 C C . SER A 1 138 ? -10.005 -23.842 -12.399 1.00 94.38 138 SER A C 1
ATOM 1001 O O . SER A 1 138 ? -10.779 -23.645 -11.468 1.00 94.38 138 SER A O 1
ATOM 1003 N N . VAL A 1 139 ? -8.681 -23.695 -12.272 1.00 93.75 139 VAL A N 1
ATOM 1004 C CA . VAL A 1 139 ? -8.021 -23.285 -11.022 1.00 93.75 139 VAL A CA 1
ATOM 1005 C C . VAL A 1 139 ? -8.412 -21.856 -10.643 1.00 93.75 139 VAL A C 1
ATOM 1007 O O . VAL A 1 139 ? -8.837 -21.614 -9.518 1.00 93.75 139 VAL A O 1
ATOM 1010 N N . VAL A 1 140 ? -8.317 -20.909 -11.582 1.00 93.31 140 VAL A N 1
ATOM 1011 C CA . VAL A 1 140 ? -8.614 -19.487 -11.332 1.00 93.31 140 VAL A CA 1
ATOM 1012 C C . VAL A 1 140 ? -10.103 -19.296 -11.057 1.00 93.31 140 VAL A C 1
ATOM 1014 O O . VAL A 1 140 ? -10.471 -18.694 -10.051 1.00 93.31 140 VAL A O 1
ATOM 1017 N N . ILE A 1 141 ? -10.965 -19.865 -11.905 1.00 94.44 141 ILE A N 1
ATOM 1018 C CA . ILE A 1 141 ? -12.421 -19.787 -11.733 1.00 94.44 141 ILE A CA 1
ATOM 1019 C C . ILE A 1 141 ? -12.842 -20.471 -10.427 1.00 94.44 141 ILE A C 1
ATOM 1021 O O . ILE A 1 141 ? -13.627 -19.906 -9.670 1.00 94.44 141 ILE A O 1
ATOM 1025 N N . GLY A 1 142 ? -12.286 -21.646 -10.120 1.00 95.44 142 GLY A N 1
ATOM 1026 C CA . GLY A 1 142 ? -12.560 -22.373 -8.882 1.00 95.44 142 GLY A CA 1
ATOM 1027 C C . GLY A 1 142 ? -12.193 -21.573 -7.632 1.00 95.44 142 GLY A C 1
ATOM 1028 O O . GLY A 1 142 ? -12.990 -21.511 -6.699 1.00 95.44 142 GLY A O 1
ATOM 1029 N N . LEU A 1 143 ? -11.038 -20.898 -7.633 1.00 95.19 143 LEU A N 1
ATOM 1030 C CA . LEU A 1 143 ? -10.619 -20.018 -6.538 1.00 95.19 143 LEU A CA 1
ATOM 1031 C C . LEU A 1 143 ? -11.542 -18.801 -6.390 1.00 95.19 143 LEU A C 1
ATOM 1033 O O . LEU A 1 143 ? -11.958 -18.489 -5.277 1.00 95.19 143 LEU A O 1
ATOM 1037 N N . LEU A 1 144 ? -11.914 -18.136 -7.488 1.00 94.69 144 LEU A N 1
ATOM 1038 C CA . LEU A 1 144 ? -12.791 -16.958 -7.439 1.00 94.69 144 LEU A CA 1
ATOM 1039 C C . LEU A 1 144 ? -14.223 -17.314 -7.012 1.00 94.69 144 LEU A C 1
ATOM 1041 O O . LEU A 1 144 ? -14.797 -16.644 -6.153 1.00 94.69 144 LEU A O 1
ATOM 1045 N N . CYS A 1 145 ? -14.793 -18.391 -7.557 1.00 96.12 145 CYS A N 1
ATOM 1046 C CA . CYS A 1 145 ? -16.106 -18.886 -7.148 1.00 96.12 145 CYS A CA 1
ATOM 1047 C C . CYS A 1 145 ? -16.083 -19.393 -5.700 1.00 96.12 145 CYS A C 1
ATOM 1049 O O . CYS A 1 145 ? -16.992 -19.080 -4.935 1.00 96.12 145 CYS A O 1
ATOM 1051 N N . GLY A 1 146 ? -15.036 -20.118 -5.298 1.00 95.88 146 GLY A N 1
ATOM 1052 C CA . GLY A 1 146 ? -14.846 -20.577 -3.922 1.00 95.88 146 GLY A CA 1
ATOM 1053 C C . GLY A 1 146 ? -14.736 -19.418 -2.931 1.00 95.88 146 GLY A C 1
ATOM 1054 O O . GLY A 1 146 ? -15.390 -19.442 -1.887 1.00 95.88 146 GLY A O 1
ATOM 1055 N N . ALA A 1 147 ? -13.992 -18.366 -3.284 1.00 95.44 147 ALA A N 1
ATOM 1056 C CA . ALA A 1 147 ? -13.919 -17.132 -2.509 1.00 95.44 147 ALA A CA 1
ATOM 1057 C C . ALA A 1 147 ? -15.296 -16.475 -2.364 1.00 95.44 147 ALA A C 1
ATOM 1059 O O . ALA A 1 147 ? -15.700 -16.159 -1.247 1.00 95.44 147 ALA A O 1
ATOM 1060 N N . ALA A 1 148 ? -16.041 -16.326 -3.464 1.00 95.12 148 ALA A N 1
ATOM 1061 C CA . ALA A 1 148 ? -17.371 -15.724 -3.452 1.00 95.12 148 ALA A CA 1
ATOM 1062 C C . ALA A 1 148 ? -18.362 -16.523 -2.590 1.00 95.12 148 ALA A C 1
ATOM 1064 O O . ALA A 1 148 ? -19.029 -15.949 -1.733 1.00 95.12 148 ALA A O 1
ATOM 1065 N N . VAL A 1 149 ? -18.425 -17.847 -2.762 1.00 96.50 149 VAL A N 1
ATOM 1066 C CA . VAL A 1 149 ? -19.316 -18.722 -1.983 1.00 96.50 149 VAL A CA 1
ATOM 1067 C C . VAL A 1 149 ? -18.959 -18.680 -0.499 1.00 96.50 149 VAL A C 1
ATOM 1069 O O . VAL A 1 149 ? -19.835 -18.479 0.337 1.00 96.50 149 VAL A O 1
ATOM 1072 N N . THR A 1 150 ? -17.675 -18.806 -0.158 1.00 94.81 150 THR A N 1
ATOM 1073 C CA . THR A 1 150 ? -17.229 -18.797 1.245 1.00 94.81 150 THR A CA 1
ATOM 1074 C C . THR A 1 150 ? -17.464 -17.433 1.893 1.00 94.81 150 THR A C 1
ATOM 1076 O O . THR A 1 150 ? -17.883 -17.361 3.047 1.00 94.81 150 THR A O 1
ATOM 1079 N N . PHE A 1 151 ? -17.284 -16.344 1.142 1.00 93.25 151 PHE A N 1
ATOM 1080 C CA . PHE A 1 151 ? -17.602 -14.998 1.607 1.00 93.25 151 PHE A CA 1
ATOM 1081 C C . PHE A 1 151 ? -19.108 -14.796 1.822 1.00 93.25 151 PHE A C 1
ATOM 1083 O O . PHE A 1 151 ? -19.511 -14.201 2.817 1.00 93.25 151 PHE A O 1
ATOM 1090 N N . VAL A 1 152 ? -19.968 -15.338 0.954 1.00 93.56 152 VAL A N 1
ATOM 1091 C CA . VAL A 1 152 ? -21.423 -15.326 1.181 1.00 93.56 152 VAL A CA 1
ATOM 1092 C C . VAL A 1 152 ? -21.785 -16.127 2.434 1.00 93.56 152 VAL A C 1
ATOM 1094 O O . VAL A 1 152 ? -22.574 -15.648 3.247 1.00 93.56 152 VAL A O 1
ATOM 1097 N N . CYS A 1 153 ? -21.177 -17.298 2.645 1.00 93.50 153 CYS A N 1
ATOM 1098 C CA . CYS A 1 153 ? -21.349 -18.068 3.880 1.00 93.50 153 CYS A CA 1
ATOM 1099 C C . CYS A 1 153 ? -20.928 -17.264 5.118 1.00 93.50 153 CYS A C 1
ATOM 1101 O O . CYS A 1 153 ? -21.646 -17.278 6.116 1.00 93.50 153 CYS A O 1
ATOM 1103 N N . PHE A 1 154 ? -19.817 -16.524 5.039 1.00 91.38 154 PHE A N 1
ATOM 1104 C CA . PHE A 1 154 ? -19.380 -15.601 6.087 1.00 91.38 154 PHE A CA 1
ATOM 1105 C C . PHE A 1 154 ? -20.428 -14.514 6.364 1.00 91.38 154 PHE A C 1
ATOM 1107 O O . PHE A 1 154 ? -20.829 -14.336 7.507 1.00 91.38 154 PHE A O 1
ATOM 1114 N N . LEU A 1 155 ? -20.959 -13.846 5.335 1.00 89.81 155 LEU A N 1
ATOM 1115 C CA . LEU A 1 155 ? -21.995 -12.820 5.517 1.00 89.81 155 LEU A CA 1
ATOM 1116 C C . LEU A 1 155 ? -23.280 -13.380 6.146 1.00 89.81 155 LEU A C 1
ATOM 1118 O O . LEU A 1 155 ? -23.913 -12.717 6.967 1.00 89.81 155 LEU A O 1
ATOM 1122 N N . VAL A 1 156 ? -23.679 -14.599 5.771 1.00 90.25 156 VAL A N 1
ATOM 1123 C CA . VAL A 1 156 ? -24.834 -15.282 6.375 1.00 90.25 156 VAL A CA 1
ATOM 1124 C C . VAL A 1 156 ? -24.556 -15.636 7.836 1.00 90.25 156 VAL A C 1
ATOM 1126 O O . VAL A 1 156 ? -25.451 -15.490 8.668 1.00 90.25 156 VAL A O 1
ATOM 1129 N N . TRP A 1 157 ? -23.338 -16.078 8.156 1.00 89.81 157 TRP A N 1
ATOM 1130 C CA . TRP A 1 157 ? -22.907 -16.370 9.522 1.00 89.81 157 TRP A CA 1
ATOM 1131 C C . TRP A 1 157 ? -22.914 -15.119 10.406 1.00 89.81 157 TRP A C 1
ATOM 1133 O O . TRP A 1 157 ? -23.591 -15.104 11.430 1.00 89.81 157 TRP A O 1
ATOM 1143 N N . GLU A 1 158 ? -22.273 -14.042 9.959 1.00 87.31 158 GLU A N 1
ATOM 1144 C CA . GLU A 1 158 ? -22.247 -12.750 10.657 1.00 87.31 158 GLU A CA 1
ATOM 1145 C C . GLU A 1 158 ? -23.667 -12.226 10.909 1.00 87.31 158 GLU A C 1
ATOM 1147 O O . GLU A 1 158 ? -23.990 -11.726 11.985 1.00 87.31 158 GLU A O 1
ATOM 1152 N N . ARG A 1 159 ? -24.575 -12.405 9.937 1.00 85.50 159 ARG A N 1
ATOM 1153 C CA . ARG A 1 159 ? -25.964 -11.955 10.078 1.00 85.50 159 ARG A CA 1
ATOM 1154 C C . ARG A 1 159 ? -26.723 -12.778 11.115 1.00 85.50 159 ARG A C 1
ATOM 1156 O O . ARG A 1 159 ? -27.644 -12.256 11.734 1.00 85.50 159 ARG A O 1
ATOM 1163 N N . ARG A 1 160 ? -26.366 -14.054 11.280 1.00 85.81 160 ARG A N 1
ATOM 1164 C CA . ARG A 1 160 ? -26.935 -14.929 12.311 1.00 85.81 160 ARG A CA 1
ATOM 1165 C C . ARG A 1 160 ? -26.392 -14.611 13.702 1.00 85.81 160 ARG A C 1
ATOM 1167 O O . ARG A 1 160 ? -27.159 -14.728 14.648 1.00 85.81 160 ARG A O 1
ATOM 1174 N N . GLN A 1 161 ? -25.128 -14.201 13.813 1.00 83.19 161 GLN A N 1
ATOM 1175 C CA . GLN A 1 161 ? -24.499 -13.860 15.094 1.00 83.19 161 GLN A CA 1
ATOM 1176 C C . GLN A 1 161 ? -24.912 -12.484 15.640 1.00 83.19 161 GLN A C 1
ATOM 1178 O O . GLN A 1 161 ? -24.889 -12.269 16.849 1.00 83.19 161 GLN A O 1
ATOM 1183 N N . GLY A 1 162 ? -25.350 -11.558 14.781 1.00 80.38 162 GLY A N 1
ATOM 1184 C CA . GLY A 1 162 ? -25.924 -10.284 15.225 1.00 80.38 162 GLY A CA 1
ATOM 1185 C C . GLY A 1 162 ? -24.900 -9.386 15.926 1.00 80.38 162 GLY A C 1
ATOM 1186 O O . GLY A 1 162 ? -23.926 -8.967 15.304 1.00 80.38 162 GLY A O 1
ATOM 1187 N N . ASP A 1 163 ? -25.137 -9.067 17.200 1.00 72.25 163 ASP A N 1
ATOM 1188 C CA . ASP A 1 163 ? -24.290 -8.154 17.985 1.00 72.25 163 ASP A CA 1
ATOM 1189 C C . ASP A 1 163 ? -23.019 -8.824 18.539 1.00 72.25 163 ASP A C 1
ATOM 1191 O O . ASP A 1 163 ? -22.050 -8.130 18.839 1.00 72.25 163 ASP A O 1
ATOM 1195 N N . GLU A 1 164 ? -22.992 -10.160 18.629 1.00 72.00 164 GLU A N 1
ATOM 1196 C CA . GLU A 1 164 ? -21.794 -10.937 19.003 1.00 72.00 164 GLU A CA 1
ATOM 1197 C C . GLU A 1 164 ? -20.898 -11.263 17.795 1.00 72.00 164 GLU A C 1
ATOM 1199 O O . GLU A 1 164 ? -19.869 -11.925 17.932 1.00 72.00 164 GLU A O 1
ATOM 1204 N N . ALA A 1 165 ? -21.289 -10.818 16.598 1.00 77.12 165 ALA A N 1
ATOM 1205 C CA . ALA A 1 165 ? -20.560 -11.081 15.367 1.00 77.12 165 ALA A CA 1
ATOM 1206 C C . ALA A 1 165 ? -19.208 -10.347 15.334 1.00 77.12 165 ALA A C 1
ATOM 1208 O O . ALA A 1 165 ? -19.048 -9.277 15.930 1.00 77.12 165 ALA A O 1
ATOM 1209 N N . MET A 1 166 ? -18.235 -10.890 14.592 1.00 76.44 166 MET A N 1
ATOM 1210 C CA . MET A 1 166 ? -16.918 -10.260 14.446 1.00 76.44 166 MET A CA 1
ATOM 1211 C C . MET A 1 166 ? -17.028 -8.858 13.829 1.00 76.44 166 MET A C 1
ATOM 1213 O O . MET A 1 166 ? -16.292 -7.938 14.199 1.00 76.44 166 MET A O 1
ATOM 1217 N N . VAL A 1 167 ? -17.948 -8.694 12.878 1.00 82.19 167 VAL A N 1
ATOM 1218 C CA . VAL A 1 167 ? -18.220 -7.453 12.161 1.00 82.19 167 VAL A CA 1
ATOM 1219 C C . VAL A 1 167 ? -19.728 -7.180 12.195 1.00 82.19 167 VAL A C 1
ATOM 1221 O O . VAL A 1 167 ? -20.450 -7.496 11.246 1.00 82.19 167 VAL A O 1
ATOM 1224 N N . PRO A 1 168 ? -20.223 -6.519 13.259 1.00 80.62 168 PRO A N 1
ATOM 1225 C CA . PRO A 1 168 ? -21.635 -6.185 13.379 1.00 80.62 168 PRO A CA 1
ATOM 1226 C C . PRO A 1 168 ? -22.140 -5.427 12.146 1.00 80.62 168 PRO A C 1
ATOM 1228 O O . PRO A 1 168 ? -21.624 -4.360 11.795 1.00 80.62 168 PRO A O 1
ATOM 1231 N N . PHE A 1 169 ? -23.191 -5.941 11.500 1.00 81.19 169 PHE A N 1
ATOM 1232 C CA . PHE A 1 169 ? -23.754 -5.344 10.279 1.00 81.19 169 PHE A CA 1
ATOM 1233 C C . PHE A 1 169 ? -24.149 -3.870 10.460 1.00 81.19 169 PHE A C 1
ATOM 1235 O O . PHE A 1 169 ? -24.017 -3.074 9.529 1.00 81.19 169 PHE A O 1
ATOM 1242 N N . ALA A 1 170 ? -24.569 -3.481 11.668 1.00 80.44 170 ALA A N 1
ATOM 1243 C CA . ALA A 1 170 ? -24.872 -2.093 12.004 1.00 80.44 170 ALA A CA 1
ATOM 1244 C C . ALA A 1 170 ? -23.670 -1.156 11.763 1.00 80.44 170 ALA A C 1
ATOM 1246 O O . ALA A 1 170 ? -23.838 -0.055 11.234 1.00 80.44 170 ALA A O 1
ATOM 1247 N N . LEU A 1 171 ? -22.445 -1.609 12.059 1.00 82.81 171 LEU A N 1
ATOM 1248 C CA . LEU A 1 171 ? -21.220 -0.839 11.819 1.00 82.81 171 LEU A CA 1
ATOM 1249 C C . LEU A 1 171 ? -20.905 -0.719 10.326 1.00 82.81 171 LEU A C 1
ATOM 1251 O O . LEU A 1 171 ? -20.466 0.342 9.888 1.00 82.81 171 LEU A O 1
ATOM 1255 N N . LEU A 1 172 ? -21.189 -1.753 9.529 1.00 81.38 172 LEU A N 1
ATOM 1256 C CA . LEU A 1 172 ? -21.007 -1.708 8.073 1.00 81.38 172 LEU A CA 1
ATOM 1257 C C . LEU A 1 172 ? -21.979 -0.739 7.390 1.00 81.38 172 LEU A C 1
ATOM 1259 O O . LEU A 1 172 ? -21.633 -0.128 6.383 1.00 81.38 172 LEU A O 1
ATOM 1263 N N . THR A 1 173 ? -23.177 -0.551 7.950 1.00 84.31 173 THR A N 1
ATOM 1264 C CA . THR A 1 173 ? -24.140 0.444 7.444 1.00 84.31 173 THR A CA 1
ATOM 1265 C C . THR A 1 173 ? -23.820 1.877 7.871 1.00 84.31 173 THR A C 1
ATOM 1267 O O . THR A 1 173 ? -24.355 2.830 7.297 1.00 84.31 173 THR A O 1
ATOM 1270 N N . ASN A 1 174 ? -22.931 2.069 8.853 1.00 89.31 174 ASN A N 1
ATOM 1271 C CA . ASN A 1 174 ? -22.531 3.401 9.279 1.00 89.31 174 ASN A CA 1
ATOM 1272 C C . ASN A 1 174 ? -21.720 4.081 8.171 1.00 89.31 174 ASN A C 1
ATOM 1274 O O . ASN A 1 174 ? -20.584 3.705 7.871 1.00 89.31 174 ASN A O 1
ATOM 1278 N N . LYS A 1 175 ? -22.297 5.148 7.608 1.00 90.94 175 LYS A N 1
ATOM 1279 C CA . LYS A 1 175 ? -21.708 5.924 6.514 1.00 90.94 175 LYS A CA 1
ATOM 1280 C C . LYS A 1 175 ? -20.266 6.352 6.796 1.00 90.94 175 LYS A C 1
ATOM 1282 O O . LYS A 1 175 ? -19.454 6.306 5.879 1.00 90.94 175 LYS A O 1
ATOM 1287 N N . ILE A 1 176 ? -19.929 6.742 8.029 1.00 91.25 176 ILE A N 1
ATOM 1288 C CA . ILE A 1 176 ? -18.564 7.169 8.373 1.00 91.25 176 ILE A CA 1
ATOM 1289 C C . ILE A 1 176 ? -17.590 5.994 8.290 1.00 91.25 176 ILE A C 1
ATOM 1291 O O . ILE A 1 176 ? -16.523 6.142 7.701 1.00 91.25 176 ILE A O 1
ATOM 1295 N N . ILE A 1 177 ? -17.967 4.835 8.835 1.00 93.00 177 ILE A N 1
ATOM 1296 C CA . ILE A 1 177 ? -17.118 3.639 8.867 1.00 93.00 177 ILE A CA 1
ATOM 1297 C C . ILE A 1 177 ? -16.898 3.121 7.450 1.00 93.00 177 ILE A C 1
ATOM 1299 O O . ILE A 1 177 ? -15.753 2.951 7.043 1.00 93.00 177 ILE A O 1
ATOM 1303 N N . TRP A 1 178 ? -17.967 2.946 6.667 1.00 93.12 178 TRP A N 1
ATOM 1304 C CA . TRP A 1 178 ? -17.846 2.449 5.296 1.00 93.12 178 TRP A CA 1
ATOM 1305 C C . TRP A 1 178 ? -17.057 3.410 4.395 1.00 93.12 178 TRP A C 1
ATOM 1307 O O . TRP A 1 178 ? -16.203 2.977 3.622 1.00 93.12 178 TRP A O 1
ATOM 1317 N N . SER A 1 179 ? -17.263 4.722 4.549 1.00 94.56 179 SER A N 1
ATOM 1318 C CA . SER A 1 179 ? -16.521 5.737 3.789 1.00 94.56 179 SER A CA 1
ATOM 1319 C C . SER A 1 179 ? -15.044 5.792 4.177 1.00 94.56 179 SER A C 1
ATOM 1321 O O . SER A 1 179 ? -14.189 5.899 3.302 1.00 94.56 179 SER A O 1
ATOM 1323 N N . ALA A 1 180 ? -14.726 5.681 5.471 1.00 94.38 180 ALA A N 1
ATOM 1324 C CA . ALA A 1 180 ? -13.348 5.622 5.956 1.00 94.38 180 ALA A CA 1
ATOM 1325 C C . ALA A 1 180 ? -12.646 4.338 5.506 1.00 94.38 180 ALA A C 1
ATOM 1327 O O . ALA A 1 180 ? -11.508 4.400 5.049 1.00 94.38 180 ALA A O 1
ATOM 1328 N N . ALA A 1 181 ? -13.331 3.196 5.591 1.00 95.06 181 ALA A N 1
ATOM 1329 C CA . ALA A 1 181 ? -12.817 1.900 5.170 1.00 95.06 181 ALA A CA 1
ATOM 1330 C C . ALA A 1 181 ? -12.525 1.877 3.664 1.00 95.06 181 ALA A C 1
ATOM 1332 O O . ALA A 1 181 ? -11.432 1.481 3.263 1.00 95.06 181 ALA A O 1
ATOM 1333 N N . GLY A 1 182 ? -13.457 2.371 2.841 1.00 95.38 182 GLY A N 1
ATOM 1334 C CA . GLY A 1 182 ? -13.257 2.534 1.403 1.00 95.38 182 GLY A CA 1
ATOM 1335 C C . GLY A 1 182 ? -12.101 3.484 1.100 1.00 95.38 182 GLY A C 1
ATOM 1336 O O . GLY A 1 182 ? -11.139 3.089 0.452 1.00 95.38 182 GLY A O 1
ATOM 1337 N N . ASN A 1 183 ? -12.133 4.712 1.625 1.00 95.62 183 ASN A N 1
ATOM 1338 C CA . ASN A 1 183 ? -11.076 5.698 1.389 1.00 95.62 183 ASN A CA 1
ATOM 1339 C C . ASN A 1 183 ? -9.686 5.149 1.760 1.00 95.62 183 ASN A C 1
ATOM 1341 O O . ASN A 1 183 ? -8.784 5.191 0.929 1.00 95.62 183 ASN A O 1
ATOM 1345 N N . MET A 1 184 ? -9.526 4.550 2.944 1.00 94.88 184 MET A N 1
ATOM 1346 C CA . MET A 1 184 ? -8.242 3.992 3.383 1.00 94.88 184 MET A CA 1
ATOM 1347 C C . MET A 1 184 ? -7.783 2.796 2.539 1.00 94.88 184 MET A C 1
ATOM 1349 O O . MET A 1 184 ? -6.590 2.698 2.250 1.00 94.88 184 MET A O 1
ATOM 1353 N N . ALA A 1 185 ? -8.700 1.931 2.088 1.00 96.38 185 ALA A N 1
ATOM 1354 C CA . ALA A 1 185 ? -8.398 0.841 1.153 1.00 96.38 185 ALA A CA 1
ATOM 1355 C C . ALA A 1 185 ? -7.713 1.348 -0.119 1.00 96.38 185 ALA A C 1
ATOM 1357 O O . ALA A 1 185 ? -6.654 0.846 -0.499 1.00 96.38 185 ALA A O 1
ATOM 1358 N N . PHE A 1 186 ? -8.284 2.378 -0.743 1.00 97.12 186 PHE A N 1
ATOM 1359 C CA . PHE A 1 186 ? -7.738 2.945 -1.974 1.00 97.12 186 PHE A CA 1
ATOM 1360 C C . PHE A 1 186 ? -6.504 3.830 -1.727 1.00 97.12 186 PHE A C 1
ATOM 1362 O O . PHE A 1 186 ? -5.612 3.871 -2.570 1.00 97.12 186 PHE A O 1
ATOM 1369 N N . VAL A 1 187 ? -6.380 4.481 -0.566 1.00 95.12 187 VAL A N 1
ATOM 1370 C CA . VAL A 1 187 ? -5.168 5.242 -0.204 1.00 95.12 187 VAL A CA 1
ATOM 1371 C C . VAL A 1 187 ? -3.957 4.320 -0.049 1.00 95.12 187 VAL A C 1
ATOM 1373 O O . VAL A 1 187 ? -2.906 4.597 -0.627 1.00 95.12 187 VAL A O 1
ATOM 1376 N N . LEU A 1 188 ? -4.078 3.198 0.672 1.00 93.94 188 LEU A N 1
ATOM 1377 C CA . LEU A 1 188 ? -2.947 2.271 0.798 1.00 93.94 188 LEU A CA 1
ATOM 1378 C C . LEU A 1 188 ? -2.645 1.561 -0.527 1.00 93.94 188 LEU A C 1
ATOM 1380 O O . LEU A 1 188 ? -1.477 1.392 -0.865 1.00 93.94 188 LEU A O 1
ATOM 1384 N N . ALA A 1 189 ? -3.676 1.200 -1.299 1.00 96.19 189 ALA A N 1
ATOM 1385 C CA . ALA A 1 189 ? -3.512 0.705 -2.666 1.00 96.19 189 ALA A CA 1
ATOM 1386 C C . ALA A 1 189 ? -2.686 1.667 -3.528 1.00 96.19 189 ALA A C 1
ATOM 1388 O O . ALA A 1 189 ? -1.714 1.253 -4.152 1.00 96.19 189 ALA A O 1
ATOM 1389 N N . SER A 1 190 ? -3.041 2.954 -3.506 1.00 95.00 190 SER A N 1
ATOM 1390 C CA . SER A 1 190 ? -2.310 4.022 -4.183 1.00 95.00 190 SER A CA 1
ATOM 1391 C C . SER A 1 190 ? -0.840 4.027 -3.759 1.00 95.00 190 SER A C 1
ATOM 1393 O O . SER A 1 190 ? 0.032 3.958 -4.615 1.00 95.00 190 SER A O 1
ATOM 1395 N N . ILE A 1 191 ? -0.537 4.054 -2.460 1.00 93.69 191 ILE A N 1
ATOM 1396 C CA . ILE A 1 191 ? 0.852 4.109 -1.968 1.00 93.69 191 ILE A CA 1
ATOM 1397 C C . ILE A 1 191 ? 1.661 2.889 -2.423 1.00 93.69 191 ILE A C 1
ATOM 1399 O O . ILE A 1 191 ? 2.713 3.049 -3.037 1.00 93.69 191 ILE A O 1
ATOM 1403 N N . LEU A 1 192 ? 1.142 1.677 -2.203 1.00 93.25 192 LEU A N 1
ATOM 1404 C CA . LEU A 1 192 ? 1.870 0.447 -2.523 1.00 93.25 192 LEU A CA 1
ATOM 1405 C C . LEU A 1 192 ? 2.116 0.267 -4.023 1.00 93.25 192 LEU A C 1
ATOM 1407 O O . LEU A 1 192 ? 3.183 -0.210 -4.404 1.00 93.25 192 LEU A O 1
ATOM 1411 N N . VAL A 1 193 ? 1.150 0.631 -4.872 1.00 95.50 193 VAL A N 1
ATOM 1412 C CA . VAL A 1 193 ? 1.302 0.528 -6.330 1.00 95.50 193 VAL A CA 1
ATOM 1413 C C . VAL A 1 193 ? 2.376 1.499 -6.824 1.00 95.50 193 VAL A C 1
ATOM 1415 O O . VAL A 1 193 ? 3.295 1.069 -7.518 1.00 95.50 193 VAL A O 1
ATOM 1418 N N . ALA A 1 194 ? 2.320 2.775 -6.434 1.00 94.25 194 ALA A N 1
ATOM 1419 C CA . ALA A 1 194 ? 3.319 3.756 -6.856 1.00 94.25 194 ALA A CA 1
ATOM 1420 C C . ALA A 1 194 ? 4.726 3.336 -6.423 1.00 94.25 194 ALA A C 1
ATOM 1422 O O . ALA A 1 194 ? 5.610 3.215 -7.267 1.00 94.25 194 ALA A O 1
ATOM 1423 N N . ASP A 1 195 ? 4.918 3.046 -5.134 1.00 92.12 195 ASP A N 1
ATOM 1424 C CA . ASP A 1 195 ? 6.239 2.754 -4.573 1.00 92.12 195 ASP A CA 1
ATOM 1425 C C . ASP A 1 195 ? 6.863 1.505 -5.215 1.00 92.12 195 ASP A C 1
ATOM 1427 O O . ASP A 1 195 ? 8.051 1.490 -5.554 1.00 92.12 195 ASP A O 1
ATOM 1431 N N . PHE A 1 196 ? 6.057 0.462 -5.443 1.00 93.44 196 PHE A N 1
ATOM 1432 C CA . PHE A 1 196 ? 6.529 -0.780 -6.048 1.00 93.44 196 PHE A CA 1
ATOM 1433 C C . PHE A 1 196 ? 6.963 -0.584 -7.507 1.00 93.44 196 PHE A C 1
ATOM 1435 O O . PHE A 1 196 ? 8.067 -0.985 -7.884 1.00 93.44 196 PHE A O 1
ATOM 1442 N N . TYR A 1 197 ? 6.133 0.060 -8.333 1.00 94.94 197 TYR A N 1
ATOM 1443 C CA . TYR A 1 197 ? 6.426 0.216 -9.763 1.00 94.94 197 TYR A CA 1
ATOM 1444 C C . TYR A 1 197 ? 7.425 1.320 -10.066 1.00 94.94 197 TYR A C 1
ATOM 1446 O O . TYR A 1 197 ? 8.177 1.207 -11.030 1.00 94.94 197 TYR A O 1
ATOM 1454 N N . LEU A 1 198 ? 7.504 2.340 -9.221 1.00 94.44 198 LEU A N 1
ATOM 1455 C CA . LEU A 1 198 ? 8.543 3.351 -9.314 1.00 94.44 198 LEU A CA 1
ATOM 1456 C C . LEU A 1 198 ? 9.911 2.771 -8.920 1.00 94.44 198 LEU A C 1
ATOM 1458 O O . LEU A 1 198 ? 10.920 3.079 -9.550 1.00 94.44 198 LEU A O 1
ATOM 1462 N N . SER A 1 199 ? 9.956 1.833 -7.965 1.00 93.00 199 SER A N 1
ATOM 1463 C CA . SER A 1 199 ? 11.183 1.070 -7.710 1.00 93.00 199 SER A CA 1
ATOM 1464 C C . SER A 1 199 ? 11.583 0.196 -8.906 1.00 93.00 199 SER A C 1
ATOM 1466 O O . SER A 1 199 ? 12.764 0.143 -9.257 1.00 93.00 199 SER A O 1
ATOM 1468 N N . ILE A 1 200 ? 10.615 -0.446 -9.575 1.00 93.06 200 ILE A N 1
ATOM 1469 C CA . ILE A 1 200 ? 10.866 -1.200 -10.815 1.00 93.06 200 ILE A CA 1
ATOM 1470 C C . ILE A 1 200 ? 11.364 -0.274 -11.926 1.00 93.06 200 ILE A C 1
ATOM 1472 O O . ILE A 1 200 ? 12.316 -0.636 -12.611 1.00 93.06 200 ILE A O 1
ATOM 1476 N N . TYR A 1 201 ? 10.772 0.912 -12.087 1.00 94.50 201 TYR A N 1
ATOM 1477 C CA . TYR A 1 201 ? 11.218 1.925 -13.042 1.00 94.50 201 TYR A CA 1
ATOM 1478 C C . TYR A 1 201 ? 12.698 2.266 -12.824 1.00 94.50 201 TYR A C 1
ATOM 1480 O O . TYR A 1 201 ? 13.504 2.149 -13.744 1.00 94.50 201 TYR A O 1
ATOM 1488 N N . PHE A 1 202 ? 13.088 2.600 -11.593 1.00 94.00 202 PHE A N 1
ATOM 1489 C CA . PHE A 1 202 ? 14.472 2.958 -11.287 1.00 94.00 202 PHE A CA 1
ATOM 1490 C C . PHE A 1 202 ? 15.452 1.797 -11.491 1.00 94.00 202 PHE A C 1
ATOM 1492 O O . PHE A 1 202 ? 16.495 1.969 -12.122 1.00 94.00 202 PHE A O 1
ATOM 1499 N N . GLN A 1 203 ? 15.101 0.589 -11.047 1.00 92.56 203 GLN A N 1
ATOM 1500 C CA . GLN A 1 203 ? 15.980 -0.574 -11.203 1.00 92.56 203 GLN A CA 1
ATOM 1501 C C . GLN A 1 203 ? 16.085 -1.046 -12.662 1.00 92.56 203 GLN A C 1
ATOM 1503 O O . GLN A 1 203 ? 17.181 -1.324 -13.136 1.00 92.56 203 GLN A O 1
ATOM 1508 N N . ALA A 1 204 ? 14.967 -1.144 -13.389 1.00 90.75 204 ALA A N 1
ATOM 1509 C CA . ALA A 1 204 ? 14.951 -1.680 -14.751 1.00 90.75 204 ALA A CA 1
ATOM 1510 C C . ALA A 1 204 ? 15.372 -0.638 -15.798 1.00 90.75 204 ALA A C 1
ATOM 1512 O O . ALA A 1 204 ? 16.174 -0.941 -16.681 1.00 90.75 204 ALA A O 1
ATOM 1513 N N . VAL A 1 205 ? 14.836 0.584 -15.707 1.00 90.94 205 VAL A N 1
ATOM 1514 C CA . VAL A 1 205 ? 15.007 1.637 -16.722 1.00 90.94 205 VAL A CA 1
ATOM 1515 C C . VAL A 1 205 ? 16.263 2.460 -16.461 1.00 90.94 205 VAL A C 1
ATOM 1517 O O . VAL A 1 205 ? 17.109 2.570 -17.349 1.00 90.94 205 VAL A O 1
ATOM 1520 N N . HIS A 1 206 ? 16.440 2.963 -15.237 1.00 89.94 206 HIS A N 1
ATOM 1521 C CA . HIS A 1 206 ? 17.617 3.763 -14.868 1.00 89.94 206 HIS A CA 1
ATOM 1522 C C . HIS A 1 206 ? 18.865 2.941 -14.520 1.00 89.94 206 HIS A C 1
ATOM 1524 O O . HIS A 1 206 ? 19.952 3.510 -14.464 1.00 89.94 206 HIS A O 1
ATOM 1530 N N . ASN A 1 207 ? 18.748 1.615 -14.375 1.00 90.56 207 ASN A N 1
ATOM 1531 C CA . ASN A 1 207 ? 19.810 0.730 -13.868 1.00 90.56 207 ASN A CA 1
ATOM 1532 C C . ASN A 1 207 ? 20.238 0.984 -12.430 1.00 90.56 207 ASN A C 1
ATOM 1534 O O . ASN A 1 207 ? 21.378 0.682 -12.057 1.00 90.56 207 ASN A O 1
ATOM 1538 N N . ASP A 1 208 ? 19.376 1.595 -11.636 1.00 91.62 208 ASP A N 1
ATOM 1539 C CA . ASP A 1 208 ? 19.754 1.906 -10.278 1.00 91.62 208 ASP A CA 1
ATOM 1540 C C . ASP A 1 208 ? 19.959 0.612 -9.493 1.00 91.62 208 ASP A C 1
ATOM 1542 O O . ASP A 1 208 ? 19.195 -0.355 -9.608 1.00 91.62 208 ASP A O 1
ATOM 1546 N N . SER A 1 209 ? 20.986 0.605 -8.644 1.00 91.38 209 SER A N 1
ATOM 1547 C CA . SER A 1 209 ? 21.077 -0.424 -7.620 1.00 91.38 209 SER A CA 1
ATOM 1548 C C . SER A 1 209 ? 19.844 -0.336 -6.702 1.00 91.38 209 SER A C 1
ATOM 1550 O O . SER A 1 209 ? 19.225 0.725 -6.585 1.00 91.38 209 SER A O 1
ATOM 1552 N N . PRO A 1 210 ? 19.453 -1.421 -6.025 1.00 88.75 210 PRO A N 1
ATOM 1553 C CA . PRO A 1 210 ? 18.378 -1.401 -5.033 1.00 88.75 210 PRO A CA 1
ATOM 1554 C C . PRO A 1 210 ? 18.489 -0.273 -3.999 1.00 88.75 210 PRO A C 1
ATOM 1556 O O . PRO A 1 210 ? 17.474 0.336 -3.662 1.00 88.75 210 PRO A O 1
ATOM 1559 N N . LEU A 1 211 ? 19.700 0.053 -3.532 1.00 92.19 211 LEU A N 1
ATOM 1560 C CA . LEU A 1 211 ? 19.933 1.224 -2.687 1.00 92.19 211 LEU A CA 1
ATOM 1561 C C . LEU A 1 211 ? 19.607 2.530 -3.415 1.00 92.19 211 LEU A C 1
ATOM 1563 O O . LEU A 1 211 ? 18.844 3.335 -2.886 1.00 92.19 211 LEU A O 1
ATOM 1567 N N . MET A 1 212 ? 20.145 2.738 -4.619 1.00 92.31 212 MET A N 1
ATOM 1568 C CA . MET A 1 212 ? 19.899 3.965 -5.384 1.00 92.31 212 MET A CA 1
ATOM 1569 C C . MET A 1 212 ? 18.427 4.130 -5.770 1.00 92.31 212 MET A C 1
ATOM 1571 O O . MET A 1 212 ? 17.901 5.233 -5.687 1.00 92.31 212 MET A O 1
ATOM 1575 N N . SER A 1 213 ? 17.724 3.037 -6.070 1.00 92.38 213 SER A N 1
ATOM 1576 C CA . SER A 1 213 ? 16.273 3.040 -6.267 1.00 92.38 213 SER A CA 1
ATOM 1577 C C . SER A 1 213 ? 15.539 3.502 -5.005 1.00 92.38 213 SER A C 1
ATOM 1579 O O . SER A 1 213 ? 14.649 4.343 -5.091 1.00 92.38 213 SER A O 1
ATOM 1581 N N . GLY A 1 214 ? 15.949 3.021 -3.825 1.00 90.88 214 GLY A N 1
ATOM 1582 C CA . GLY A 1 214 ? 15.428 3.506 -2.546 1.00 90.88 214 GLY A CA 1
ATOM 1583 C C . GLY A 1 214 ? 15.724 4.991 -2.304 1.00 90.88 214 GLY A C 1
ATOM 1584 O O . GLY A 1 214 ? 14.854 5.720 -1.835 1.00 90.88 214 GLY A O 1
ATOM 1585 N N . VAL A 1 215 ? 16.919 5.465 -2.670 1.00 92.44 215 VAL A N 1
ATOM 1586 C CA . VAL A 1 215 ? 17.292 6.888 -2.594 1.00 92.44 215 VAL A CA 1
ATOM 1587 C C . VAL A 1 215 ? 16.434 7.731 -3.540 1.00 92.44 215 VAL A C 1
ATOM 1589 O O . VAL A 1 215 ? 15.956 8.790 -3.146 1.00 92.44 215 VAL A O 1
ATOM 1592 N N . HIS A 1 216 ? 16.167 7.262 -4.758 1.00 93.81 216 HIS A N 1
ATOM 1593 C CA . HIS A 1 216 ? 15.314 7.959 -5.720 1.00 93.81 216 HIS A CA 1
ATOM 1594 C C . HIS A 1 216 ? 13.825 7.963 -5.349 1.00 93.81 216 HIS A C 1
ATOM 1596 O O . HIS A 1 216 ? 13.081 8.744 -5.934 1.00 93.81 216 HIS A O 1
ATOM 1602 N N . LEU A 1 217 ? 13.392 7.165 -4.365 1.00 93.06 217 LEU A N 1
ATOM 1603 C CA . LEU A 1 217 ? 12.045 7.226 -3.776 1.00 93.06 217 LEU A CA 1
ATOM 1604 C C . LEU A 1 217 ? 11.920 8.246 -2.632 1.00 93.06 217 LEU A C 1
ATOM 1606 O O . LEU A 1 217 ? 10.805 8.552 -2.201 1.00 93.06 217 LEU A O 1
ATOM 1610 N N . LEU A 1 218 ? 13.035 8.811 -2.149 1.00 91.75 218 LEU A N 1
ATOM 1611 C CA . LEU A 1 218 ? 13.029 9.809 -1.074 1.00 91.75 218 LEU A CA 1
ATOM 1612 C C . LEU A 1 218 ? 12.052 10.970 -1.298 1.00 91.75 218 LEU A C 1
ATOM 1614 O O . LEU A 1 218 ? 11.383 11.336 -0.331 1.00 91.75 218 LEU A O 1
ATOM 1618 N N . PRO A 1 219 ? 11.927 11.563 -2.503 1.00 92.50 219 PRO A N 1
ATOM 1619 C CA . PRO A 1 219 ? 10.982 12.655 -2.719 1.00 92.50 219 PRO A CA 1
ATOM 1620 C C . PRO A 1 219 ? 9.532 12.264 -2.395 1.00 92.50 219 PRO A C 1
ATOM 1622 O O . PRO A 1 219 ? 8.840 13.017 -1.704 1.00 92.50 219 PRO A O 1
ATOM 1625 N N . THR A 1 220 ? 9.087 11.072 -2.809 1.00 92.75 220 THR A N 1
ATOM 1626 C CA . THR A 1 220 ? 7.767 10.537 -2.441 1.00 92.75 220 THR A CA 1
ATOM 1627 C C . THR A 1 220 ? 7.662 10.305 -0.937 1.00 92.75 220 THR A C 1
ATOM 1629 O O . THR A 1 220 ? 6.724 10.793 -0.303 1.00 92.75 220 THR A O 1
ATOM 1632 N N . CYS A 1 221 ? 8.641 9.624 -0.341 1.00 90.31 221 CYS A N 1
ATOM 1633 C CA . CYS A 1 221 ? 8.643 9.288 1.082 1.00 90.31 221 CYS A CA 1
ATOM 1634 C C . CYS A 1 221 ? 8.614 10.533 1.987 1.00 90.31 221 CYS A C 1
ATOM 1636 O O . CYS A 1 221 ? 7.826 10.605 2.932 1.00 90.31 221 CYS A O 1
ATOM 1638 N N . LEU A 1 222 ? 9.433 11.543 1.678 1.00 90.69 222 LEU A N 1
ATOM 1639 C CA . LEU A 1 222 ? 9.472 12.815 2.400 1.00 90.69 222 LEU A CA 1
ATOM 1640 C C . LEU A 1 222 ? 8.164 13.588 2.233 1.00 90.69 222 LEU A C 1
ATOM 1642 O O . LEU A 1 222 ? 7.642 14.108 3.219 1.00 90.69 222 LEU A O 1
ATOM 1646 N N . GLY A 1 223 ? 7.607 13.623 1.018 1.00 92.62 223 GLY A N 1
ATOM 1647 C CA . GLY A 1 223 ? 6.299 14.223 0.760 1.00 92.62 223 GLY A CA 1
ATOM 1648 C C . GLY A 1 223 ? 5.208 13.597 1.630 1.00 92.62 223 GLY A C 1
ATOM 1649 O O . GLY A 1 223 ? 4.494 14.319 2.329 1.00 92.62 223 GLY A O 1
ATOM 1650 N N . ILE A 1 224 ? 5.147 12.260 1.670 1.00 91.25 224 ILE A N 1
ATOM 1651 C CA . ILE A 1 224 ? 4.176 11.521 2.484 1.00 91.25 224 ILE A CA 1
ATOM 1652 C C . ILE A 1 224 ? 4.361 11.848 3.964 1.00 91.25 224 ILE A C 1
ATOM 1654 O O . ILE A 1 224 ? 3.394 12.238 4.614 1.00 91.25 224 ILE A O 1
ATOM 1658 N N . VAL A 1 225 ? 5.574 11.732 4.515 1.00 88.69 225 VAL A N 1
ATOM 1659 C CA . VAL A 1 225 ? 5.823 11.951 5.952 1.00 88.69 225 VAL A CA 1
ATOM 1660 C C . VAL A 1 225 ? 5.496 13.383 6.362 1.00 88.69 225 VAL A C 1
ATOM 1662 O O . VAL A 1 225 ? 4.740 13.590 7.315 1.00 88.69 225 VAL A O 1
ATOM 1665 N N . LEU A 1 226 ? 6.017 14.374 5.634 1.00 91.19 226 LEU A N 1
ATOM 1666 C CA . LEU A 1 226 ? 5.813 15.784 5.960 1.00 91.19 226 LEU A CA 1
ATOM 1667 C C . LEU A 1 226 ? 4.327 16.143 5.928 1.00 91.19 226 LEU A C 1
ATOM 1669 O O . LEU A 1 226 ? 3.813 16.711 6.892 1.00 91.19 226 LEU A O 1
ATOM 1673 N N . PHE A 1 227 ? 3.607 15.763 4.870 1.00 92.31 227 PHE A N 1
ATOM 1674 C CA . PHE A 1 227 ? 2.189 16.102 4.746 1.00 92.31 227 PHE A CA 1
ATOM 1675 C C . PHE A 1 227 ? 1.270 15.228 5.596 1.00 92.31 227 PHE A C 1
ATOM 1677 O O . PHE A 1 227 ? 0.195 15.686 5.982 1.00 92.31 227 PHE A O 1
ATOM 1684 N N . THR A 1 228 ? 1.704 14.034 5.998 1.00 88.75 228 THR A N 1
ATOM 1685 C CA . THR A 1 228 ? 1.017 13.250 7.034 1.00 88.75 228 THR A CA 1
ATOM 1686 C C . THR A 1 228 ? 1.056 13.983 8.378 1.00 88.75 228 THR A C 1
ATOM 1688 O O . THR A 1 228 ? 0.025 14.139 9.033 1.00 88.75 228 THR A O 1
ATOM 1691 N N . ILE A 1 229 ? 2.223 14.502 8.773 1.00 87.31 229 ILE A N 1
ATOM 1692 C CA . ILE A 1 229 ? 2.376 15.268 10.019 1.00 87.31 229 ILE A CA 1
ATOM 1693 C C . ILE A 1 229 ? 1.605 16.590 9.935 1.00 87.31 229 ILE A C 1
ATOM 1695 O O . ILE A 1 229 ? 0.832 16.910 10.841 1.00 87.31 229 ILE A O 1
ATOM 1699 N N . ILE A 1 230 ? 1.776 17.346 8.843 1.00 91.06 230 ILE A N 1
ATOM 1700 C CA . ILE A 1 230 ? 1.098 18.634 8.641 1.00 91.06 230 ILE A CA 1
ATOM 1701 C C . ILE A 1 230 ? -0.417 18.439 8.660 1.00 91.06 230 ILE A C 1
ATOM 1703 O O . ILE A 1 230 ? -1.095 19.129 9.419 1.00 91.06 230 ILE A O 1
ATOM 1707 N N . SER A 1 231 ? -0.956 17.493 7.886 1.00 89.94 231 SER A N 1
ATOM 1708 C CA . SER A 1 231 ? -2.400 17.246 7.855 1.00 89.94 231 SER A CA 1
ATOM 1709 C C . SER A 1 231 ? -2.920 16.825 9.229 1.00 89.94 231 SER A C 1
ATOM 1711 O O . SER A 1 231 ? -3.883 17.415 9.708 1.00 89.94 231 SER A O 1
ATOM 1713 N N . GLY A 1 232 ? -2.250 15.909 9.935 1.00 85.50 232 GLY A N 1
ATOM 1714 C CA . GLY A 1 232 ? -2.642 15.500 11.287 1.00 85.50 232 GLY A CA 1
ATOM 1715 C C . GLY A 1 232 ? -2.702 16.670 12.280 1.00 85.50 232 GLY A C 1
ATOM 1716 O O . GLY A 1 232 ? -3.714 16.865 12.961 1.00 85.50 232 GLY A O 1
ATOM 1717 N N . VAL A 1 233 ? -1.651 17.499 12.328 1.00 85.75 233 VAL A N 1
ATOM 1718 C CA . VAL A 1 233 ? -1.586 18.682 13.209 1.00 85.75 233 VAL A CA 1
ATOM 1719 C C . VAL A 1 233 ? -2.643 19.716 12.826 1.00 85.75 233 VAL A C 1
ATOM 1721 O O . VAL A 1 233 ? -3.336 20.256 13.693 1.00 85.75 233 VAL A O 1
ATOM 1724 N N . MET A 1 234 ? -2.789 19.996 11.532 1.00 87.81 234 MET A N 1
ATOM 1725 C CA . MET A 1 234 ? -3.728 20.997 11.037 1.00 87.81 234 MET A CA 1
ATOM 1726 C C . MET A 1 234 ? -5.177 20.561 11.222 1.00 87.81 234 MET A C 1
ATOM 1728 O O . MET A 1 234 ? -5.996 21.392 11.595 1.00 87.81 234 MET A O 1
ATOM 1732 N N . ILE A 1 235 ? -5.505 19.278 11.061 1.00 88.06 235 ILE A N 1
ATOM 1733 C CA . ILE A 1 235 ? -6.831 18.737 11.388 1.00 88.06 235 ILE A CA 1
ATOM 1734 C C . ILE A 1 235 ? -7.113 18.896 12.883 1.00 88.06 235 ILE A C 1
ATOM 1736 O O . ILE A 1 235 ? -8.209 19.309 13.257 1.00 88.06 235 ILE A O 1
ATOM 1740 N N . GLY A 1 236 ? -6.121 18.655 13.745 1.00 82.06 236 GLY A N 1
ATOM 1741 C CA . GLY A 1 236 ? -6.245 18.895 15.184 1.00 82.06 236 GLY A CA 1
ATOM 1742 C C . GLY A 1 236 ? -6.560 20.356 15.536 1.00 82.06 236 GLY A C 1
ATOM 1743 O O . GLY A 1 236 ? -7.375 20.607 16.423 1.00 82.06 236 GLY A O 1
ATOM 1744 N N . LYS A 1 237 ? -5.958 21.320 14.825 1.00 83.62 237 LYS A N 1
ATOM 1745 C CA . LYS A 1 237 ? -6.172 22.765 15.042 1.00 83.62 237 LYS A CA 1
ATOM 1746 C C . LYS A 1 237 ? -7.458 23.293 14.392 1.00 83.62 237 LYS A C 1
ATOM 1748 O O . LYS A 1 237 ? -8.235 24.010 15.026 1.00 83.62 237 LYS A O 1
ATOM 1753 N N . LEU A 1 238 ? -7.679 22.957 13.123 1.00 87.56 238 LEU A N 1
ATOM 1754 C CA . LEU A 1 238 ? -8.772 23.470 12.290 1.00 87.56 238 LEU A CA 1
ATOM 1755 C C . LEU A 1 238 ? -10.078 22.695 12.471 1.00 87.56 238 LEU A C 1
ATOM 1757 O O . LEU A 1 238 ? -11.137 23.236 12.183 1.00 87.56 238 LEU A O 1
ATOM 1761 N N . GLY A 1 239 ? -10.017 21.448 12.933 1.00 83.44 239 GLY A N 1
ATOM 1762 C CA . GLY A 1 239 ? -11.178 20.601 13.195 1.00 83.44 239 GLY A CA 1
ATOM 1763 C C . GLY A 1 239 ? -11.790 19.909 11.972 1.00 83.44 239 GLY A C 1
ATOM 1764 O O . GLY A 1 239 ? -12.688 19.086 12.134 1.00 83.44 239 GLY A O 1
ATOM 1765 N N . TYR A 1 240 ? -11.311 20.196 10.760 1.00 88.44 240 TYR A N 1
ATOM 1766 C CA . TYR A 1 240 ? -11.865 19.649 9.518 1.00 88.44 240 TYR A CA 1
ATOM 1767 C C . TYR A 1 240 ? -10.897 18.668 8.861 1.00 88.44 240 TYR A C 1
ATOM 1769 O O . TYR A 1 240 ? -9.797 19.056 8.482 1.00 88.44 240 TYR A O 1
ATOM 1777 N N . TYR A 1 241 ? -11.325 17.417 8.677 1.00 88.69 241 TYR A N 1
ATOM 1778 C CA . TYR A 1 241 ? -10.557 16.370 7.986 1.00 88.69 241 TYR A CA 1
ATOM 1779 C C . TYR A 1 241 ? -10.915 16.240 6.495 1.00 88.69 241 TYR A C 1
ATOM 1781 O O . TYR A 1 241 ? -10.069 15.836 5.700 1.00 88.69 241 TYR A O 1
ATOM 1789 N N . LEU A 1 242 ? -12.148 16.595 6.098 1.00 92.06 242 LEU A N 1
ATOM 1790 C CA . LEU A 1 242 ? -12.640 16.394 4.729 1.00 92.06 242 LEU A CA 1
ATOM 1791 C C . LEU A 1 242 ? -11.813 17.146 3.673 1.00 92.06 242 LEU A C 1
ATOM 1793 O O . LEU A 1 242 ? -11.431 16.510 2.692 1.00 92.06 242 LEU A O 1
ATOM 1797 N N . PRO A 1 243 ? -11.476 18.442 3.851 1.00 93.75 243 PRO A N 1
ATOM 1798 C CA . PRO A 1 243 ? -10.680 19.156 2.856 1.00 93.75 243 PRO A CA 1
ATOM 1799 C C . PRO A 1 243 ? -9.339 18.470 2.586 1.00 93.75 243 PRO A C 1
ATOM 1801 O O . PRO A 1 243 ? -8.947 18.354 1.430 1.00 93.75 243 PRO A O 1
ATOM 1804 N N . TRP A 1 244 ? -8.676 17.954 3.627 1.00 93.06 244 TRP A N 1
ATOM 1805 C CA . TRP A 1 244 ? -7.380 17.279 3.508 1.00 93.06 244 TRP A CA 1
ATOM 1806 C C . TRP A 1 244 ? -7.468 15.989 2.701 1.00 93.06 244 TRP A C 1
ATOM 1808 O O . TRP A 1 244 ? -6.668 15.788 1.793 1.00 93.06 244 TRP A O 1
ATOM 1818 N N . THR A 1 245 ? -8.466 15.144 2.972 1.00 93.56 245 THR A N 1
ATOM 1819 C CA . THR A 1 245 ? -8.607 13.889 2.222 1.00 93.56 245 THR A CA 1
ATOM 1820 C C . THR A 1 245 ? -9.076 14.111 0.777 1.00 93.56 245 THR A C 1
ATOM 1822 O O . THR A 1 245 ? -8.568 13.468 -0.139 1.00 93.56 245 THR A O 1
ATOM 1825 N N . VAL A 1 246 ? -9.973 15.074 0.528 1.00 95.75 246 VAL A N 1
ATOM 1826 C CA . VAL A 1 246 ? -10.487 15.376 -0.820 1.00 95.75 246 VAL A CA 1
ATOM 1827 C C . VAL A 1 246 ? -9.394 16.006 -1.686 1.00 95.75 246 VAL A C 1
ATOM 1829 O O . VAL A 1 246 ? -9.108 15.513 -2.775 1.00 95.75 246 VAL A O 1
ATOM 1832 N N . SER A 1 247 ? -8.743 17.065 -1.193 1.00 95.81 247 SER A N 1
ATOM 1833 C CA . SER A 1 247 ? -7.634 17.710 -1.910 1.00 95.81 247 SER A CA 1
ATOM 1834 C C . SER A 1 247 ? -6.445 16.771 -2.074 1.00 95.81 247 SER A C 1
ATOM 1836 O O . SER A 1 247 ? -5.901 16.678 -3.168 1.00 95.81 247 SER A O 1
ATOM 1838 N N . GLY A 1 248 ? -6.092 16.021 -1.029 1.00 96.25 248 GLY A N 1
ATOM 1839 C CA . GLY A 1 248 ? -5.011 15.047 -1.079 1.00 96.25 248 GLY A CA 1
ATOM 1840 C C . GLY A 1 248 ? -5.254 13.966 -2.129 1.00 96.25 248 GLY A C 1
ATOM 1841 O O . GLY A 1 248 ? -4.385 13.731 -2.959 1.00 96.25 248 GLY A O 1
ATOM 1842 N N . SER A 1 249 ? -6.461 13.389 -2.182 1.00 96.19 249 SER A N 1
ATOM 1843 C CA . SER A 1 249 ? -6.806 12.367 -3.184 1.00 96.19 249 SER A CA 1
ATOM 1844 C C . SER A 1 249 ? -6.784 12.928 -4.611 1.00 96.19 249 SER A C 1
ATOM 1846 O O . SER A 1 249 ? -6.308 12.260 -5.527 1.00 96.19 249 SER A O 1
ATOM 1848 N N . ALA A 1 250 ? -7.247 14.169 -4.807 1.00 97.12 250 ALA A N 1
ATOM 1849 C CA . ALA A 1 250 ? -7.175 14.842 -6.104 1.00 97.12 250 ALA A CA 1
ATOM 1850 C C . ALA A 1 250 ? -5.721 15.107 -6.532 1.00 97.12 250 ALA A C 1
ATOM 1852 O O . ALA A 1 250 ? -5.352 14.839 -7.673 1.00 97.12 250 ALA A O 1
ATOM 1853 N N . ILE A 1 251 ? -4.878 15.575 -5.608 1.00 97.62 251 ILE A N 1
ATOM 1854 C CA . ILE A 1 251 ? -3.447 15.793 -5.849 1.00 97.62 251 ILE A CA 1
ATOM 1855 C C . ILE A 1 251 ? -2.744 14.465 -6.157 1.00 97.62 251 ILE A C 1
ATOM 1857 O O . ILE A 1 251 ? -1.950 14.418 -7.092 1.00 97.62 251 ILE A O 1
ATOM 1861 N N . SER A 1 252 ? -3.061 13.376 -5.446 1.00 96.81 252 SER A N 1
ATOM 1862 C CA . SER A 1 252 ? -2.521 12.041 -5.739 1.00 96.81 252 SER A CA 1
ATOM 1863 C C . SER A 1 252 ? -2.917 11.555 -7.132 1.00 96.81 252 SER A C 1
ATOM 1865 O O . SER A 1 252 ? -2.069 11.015 -7.837 1.00 96.81 252 SER A O 1
ATOM 1867 N N . ALA A 1 253 ? -4.166 11.776 -7.562 1.00 97.38 253 ALA A N 1
ATOM 1868 C CA . ALA A 1 253 ? -4.618 11.416 -8.907 1.00 97.38 253 ALA A CA 1
ATOM 1869 C C . ALA A 1 253 ? -3.855 12.192 -9.995 1.00 97.38 253 ALA A C 1
ATOM 1871 O O . ALA A 1 253 ? -3.419 11.603 -10.983 1.00 97.38 253 ALA A O 1
ATOM 1872 N N . ILE A 1 254 ? -3.631 13.496 -9.788 1.00 97.75 254 ILE A N 1
ATOM 1873 C CA . ILE A 1 254 ? -2.803 14.318 -10.685 1.00 97.75 254 ILE A CA 1
ATOM 1874 C C . ILE A 1 254 ? -1.351 13.825 -10.672 1.00 97.75 254 ILE A C 1
ATOM 1876 O O . ILE A 1 254 ? -0.752 13.669 -11.731 1.00 97.75 254 ILE A O 1
ATOM 1880 N N . GLY A 1 255 ? -0.796 13.534 -9.493 1.00 96.94 255 GLY A N 1
ATOM 1881 C CA . GLY A 1 255 ? 0.549 12.982 -9.336 1.00 96.94 255 GLY A CA 1
ATOM 1882 C C . GLY A 1 255 ? 0.732 11.683 -10.117 1.00 96.94 255 GLY A C 1
ATOM 1883 O O . GLY A 1 255 ? 1.705 11.551 -10.850 1.00 96.94 255 GLY A O 1
ATOM 1884 N N . TYR A 1 256 ? -0.241 10.773 -10.057 1.00 96.81 256 TYR A N 1
ATOM 1885 C CA . TYR A 1 256 ? -0.253 9.561 -10.874 1.00 96.81 256 TYR A CA 1
ATOM 1886 C C . TYR A 1 256 ? -0.310 9.840 -12.376 1.00 96.81 256 TYR A C 1
ATOM 1888 O O . TYR A 1 256 ? 0.425 9.217 -13.136 1.00 96.81 256 TYR A O 1
ATOM 1896 N N . GLY A 1 257 ? -1.139 10.795 -12.804 1.00 96.12 257 GLY A N 1
ATOM 1897 C CA . GLY A 1 257 ? -1.202 11.206 -14.208 1.00 96.12 257 GLY A CA 1
ATOM 1898 C C . GLY A 1 257 ? 0.098 11.840 -14.715 1.00 96.12 257 GLY A C 1
ATOM 1899 O O . GLY A 1 257 ? 0.402 11.750 -15.897 1.00 96.12 257 GLY A O 1
ATOM 1900 N N . LEU A 1 258 ? 0.893 12.459 -13.838 1.00 95.88 258 LEU A N 1
ATOM 1901 C CA . LEU A 1 258 ? 2.234 12.933 -14.186 1.00 95.88 258 LEU A CA 1
ATOM 1902 C C . LEU A 1 258 ? 3.266 11.799 -14.181 1.00 95.88 258 LEU A C 1
ATOM 1904 O O . LEU A 1 258 ? 4.132 11.755 -15.049 1.00 95.88 258 LEU A O 1
ATOM 1908 N N . LEU A 1 259 ? 3.168 10.860 -13.236 1.00 95.38 259 LEU A N 1
ATOM 1909 C CA . LEU A 1 259 ? 4.026 9.672 -13.190 1.00 95.38 259 LEU A CA 1
ATOM 1910 C C . LEU A 1 259 ? 3.799 8.730 -14.386 1.00 95.38 259 LEU A C 1
ATOM 1912 O O . LEU A 1 259 ? 4.702 7.974 -14.719 1.00 95.38 259 LEU A O 1
ATOM 1916 N N . SER A 1 260 ? 2.654 8.804 -15.072 1.00 93.75 260 SER A N 1
ATOM 1917 C CA . SER A 1 260 ? 2.422 8.099 -16.345 1.00 93.75 260 SER A CA 1
ATOM 1918 C C . SER A 1 260 ? 3.066 8.781 -17.563 1.00 93.75 260 SER A C 1
ATOM 1920 O O . SER A 1 260 ? 2.775 8.410 -18.693 1.00 93.75 260 SER A O 1
ATOM 1922 N N . LEU A 1 261 ? 3.843 9.852 -17.365 1.00 93.06 261 LEU A N 1
ATOM 1923 C CA . LEU A 1 261 ? 4.621 10.523 -18.418 1.00 93.06 261 LEU A CA 1
ATOM 1924 C C . LEU A 1 261 ? 6.111 10.156 -18.338 1.00 93.06 261 LEU A C 1
ATOM 1926 O O . LEU A 1 261 ? 6.954 10.813 -18.958 1.00 93.06 261 LEU A O 1
ATOM 1930 N N . LEU A 1 262 ? 6.459 9.160 -17.519 1.00 92.38 262 LEU A N 1
ATOM 1931 C CA . LEU A 1 262 ? 7.835 8.722 -17.348 1.00 92.38 262 LEU A CA 1
ATOM 1932 C C . LEU A 1 262 ? 8.313 7.978 -18.598 1.00 92.38 262 LEU A C 1
ATOM 1934 O O . LEU A 1 262 ? 7.683 7.064 -19.108 1.00 92.38 262 LEU A O 1
ATOM 1938 N N . SER A 1 263 ? 9.482 8.372 -19.078 1.00 90.56 263 SER A N 1
ATOM 1939 C CA . SER A 1 263 ? 10.147 7.838 -20.259 1.00 90.56 263 SER A CA 1
ATOM 1940 C C . SER A 1 263 ? 11.576 7.460 -19.878 1.00 90.56 263 SER A C 1
ATOM 1942 O O . SER A 1 263 ? 12.137 8.073 -18.967 1.00 90.56 263 SER A O 1
ATOM 1944 N N . PRO A 1 264 ? 12.241 6.541 -20.603 1.00 88.06 264 PRO A N 1
ATOM 1945 C CA . PRO A 1 264 ? 13.644 6.218 -20.344 1.00 88.06 264 PRO A CA 1
ATOM 1946 C C . PRO A 1 264 ? 14.594 7.426 -20.397 1.00 88.06 264 PRO A C 1
ATOM 1948 O O . PRO A 1 264 ? 15.706 7.359 -19.883 1.00 88.06 264 PRO A O 1
ATOM 1951 N N . THR A 1 265 ? 14.173 8.531 -21.021 1.00 88.31 265 THR A N 1
ATOM 1952 C CA . THR A 1 265 ? 14.949 9.773 -21.142 1.00 88.31 265 THR A CA 1
ATOM 1953 C C . THR A 1 265 ? 14.492 10.883 -20.193 1.00 88.31 265 THR A C 1
ATOM 1955 O O . THR A 1 265 ? 14.948 12.019 -20.333 1.00 88.31 265 THR A O 1
ATOM 1958 N N . THR A 1 266 ? 13.562 10.617 -19.271 1.00 91.50 266 THR A N 1
ATOM 1959 C CA . THR A 1 266 ? 13.037 11.647 -18.366 1.00 91.50 266 THR A CA 1
ATOM 1960 C C . THR A 1 266 ? 14.145 12.165 -17.438 1.00 91.50 266 THR A C 1
ATOM 1962 O O . THR A 1 266 ? 14.769 11.383 -16.718 1.00 91.50 266 THR A O 1
ATOM 1965 N N . PRO A 1 267 ? 14.403 13.486 -17.405 1.00 92.31 267 PRO A N 1
ATOM 1966 C CA . PRO A 1 267 ? 15.427 14.062 -16.544 1.00 92.31 267 PRO A CA 1
ATOM 1967 C C . PRO A 1 267 ? 15.034 13.999 -15.064 1.00 92.31 267 PRO A C 1
ATOM 1969 O O . PRO A 1 267 ? 13.855 14.088 -14.711 1.00 92.31 267 PRO A O 1
ATOM 1972 N N . ALA A 1 268 ? 16.045 13.958 -14.190 1.00 91.06 268 ALA A N 1
ATOM 1973 C CA . ALA A 1 268 ? 15.871 13.849 -12.740 1.00 91.06 268 ALA A CA 1
ATOM 1974 C C . ALA A 1 268 ? 14.896 14.866 -12.142 1.00 91.06 268 ALA A C 1
ATOM 1976 O O . ALA A 1 268 ? 13.999 14.510 -11.385 1.00 91.06 268 ALA A O 1
ATOM 1977 N N . ALA A 1 269 ? 15.012 16.130 -12.549 1.00 92.25 269 ALA A N 1
ATOM 1978 C CA . ALA A 1 269 ? 14.156 17.198 -12.051 1.00 92.25 269 ALA A CA 1
ATOM 1979 C C . ALA A 1 269 ? 12.654 16.940 -12.290 1.00 92.25 269 ALA A C 1
ATOM 1981 O O . ALA A 1 269 ? 11.834 17.296 -11.445 1.00 92.25 269 ALA A O 1
ATOM 1982 N N . GLN A 1 270 ? 12.289 16.307 -13.413 1.00 93.75 270 GLN A N 1
ATOM 1983 C CA . GLN A 1 270 ? 10.888 16.048 -13.748 1.00 93.75 270 GLN A CA 1
ATOM 1984 C C . GLN A 1 270 ? 10.298 14.948 -12.870 1.00 93.75 270 GLN A C 1
ATOM 1986 O O . GLN A 1 270 ? 9.279 15.175 -12.218 1.00 93.75 270 GLN A O 1
ATOM 1991 N N . TRP A 1 271 ? 10.954 13.786 -12.787 1.00 93.25 271 TRP A N 1
ATOM 1992 C CA . TRP A 1 271 ? 10.420 12.690 -11.980 1.00 93.25 271 TRP A CA 1
ATOM 1993 C C . TRP A 1 271 ? 10.452 13.002 -10.479 1.00 93.25 271 TRP A C 1
ATOM 1995 O O . TRP A 1 271 ? 9.529 12.606 -9.771 1.00 93.25 271 TRP A O 1
ATOM 2005 N N . ILE A 1 272 ? 11.424 13.792 -9.993 1.00 95.19 272 ILE A N 1
ATOM 2006 C CA . ILE A 1 272 ? 11.424 14.308 -8.611 1.00 95.19 272 ILE A CA 1
ATOM 2007 C C . ILE A 1 272 ? 10.191 15.188 -8.374 1.00 95.19 272 ILE A C 1
ATOM 2009 O O . ILE A 1 272 ? 9.492 15.012 -7.378 1.00 95.19 272 ILE A O 1
ATOM 2013 N N . GLY A 1 273 ? 9.886 16.114 -9.289 1.00 95.38 273 GLY A N 1
ATOM 2014 C CA . GLY A 1 273 ? 8.710 16.982 -9.178 1.00 95.38 273 GLY A CA 1
ATOM 2015 C C . GLY A 1 273 ? 7.395 16.199 -9.132 1.00 95.38 273 GLY A C 1
ATOM 2016 O O . GLY A 1 273 ? 6.534 16.480 -8.296 1.00 95.38 273 GLY A O 1
ATOM 2017 N N . PHE A 1 274 ? 7.261 15.174 -9.979 1.00 96.25 274 PHE A N 1
ATOM 2018 C CA . PHE A 1 274 ? 6.077 14.308 -10.014 1.00 96.25 274 PHE A CA 1
ATOM 2019 C C . PHE A 1 274 ? 5.916 13.515 -8.714 1.00 96.25 274 PHE A C 1
ATOM 2021 O O . PHE A 1 274 ? 4.825 13.468 -8.141 1.00 96.25 274 PHE A O 1
ATOM 2028 N N . GLN A 1 275 ? 7.016 12.962 -8.201 1.00 95.38 275 GLN A N 1
ATOM 2029 C CA . GLN A 1 275 ? 7.044 12.247 -6.930 1.00 95.38 275 GLN A CA 1
ATOM 2030 C C . GLN A 1 275 ? 6.677 13.117 -5.733 1.00 95.38 275 GLN A C 1
ATOM 2032 O O . GLN A 1 275 ? 5.960 12.646 -4.850 1.00 95.38 275 GLN A O 1
ATOM 2037 N N . VAL A 1 276 ? 7.165 14.362 -5.685 1.00 96.31 276 VAL A N 1
ATOM 2038 C CA . VAL A 1 276 ? 6.822 15.300 -4.611 1.00 96.31 276 VAL A CA 1
ATOM 2039 C C . VAL A 1 276 ? 5.326 15.566 -4.635 1.00 96.31 276 VAL A C 1
ATOM 2041 O O . VAL A 1 276 ? 4.680 15.411 -3.603 1.00 96.31 276 VAL A O 1
ATOM 2044 N N . LEU A 1 277 ? 4.755 15.899 -5.798 1.00 96.62 277 LEU A N 1
ATOM 2045 C CA . LEU A 1 277 ? 3.321 16.165 -5.913 1.00 96.62 277 LEU A CA 1
ATOM 2046 C C . LEU A 1 277 ? 2.490 14.965 -5.444 1.00 96.62 277 LEU A C 1
ATOM 2048 O O . LEU A 1 277 ? 1.591 15.115 -4.617 1.00 96.62 277 LEU A O 1
ATOM 2052 N N . TYR A 1 278 ? 2.840 13.769 -5.918 1.00 96.19 278 TYR A N 1
ATOM 2053 C CA . TYR A 1 278 ? 2.207 12.530 -5.485 1.00 96.19 278 TYR A CA 1
ATOM 2054 C C . TYR A 1 278 ? 2.345 12.303 -3.968 1.00 96.19 278 TYR A C 1
ATOM 2056 O O . TYR A 1 278 ? 1.358 12.021 -3.286 1.00 96.19 278 TYR A O 1
ATOM 2064 N N . GLY A 1 279 ? 3.549 12.483 -3.420 1.00 94.75 279 GLY A N 1
ATOM 2065 C CA . GLY A 1 279 ? 3.826 12.313 -1.997 1.00 94.75 279 GLY A CA 1
ATOM 2066 C C . GLY A 1 279 ? 3.034 13.285 -1.119 1.00 94.75 279 GLY A C 1
ATOM 2067 O O . GLY A 1 279 ? 2.498 12.879 -0.091 1.00 94.75 279 GLY A O 1
ATOM 2068 N N . VAL A 1 280 ? 2.883 14.543 -1.549 1.00 95.69 280 VAL A N 1
ATOM 2069 C CA . VAL A 1 280 ? 2.035 15.545 -0.880 1.00 95.69 280 VAL A CA 1
ATOM 2070 C C . VAL A 1 280 ? 0.575 15.091 -0.827 1.00 95.69 280 VAL A C 1
ATOM 2072 O O . VAL A 1 280 ? -0.047 15.142 0.239 1.00 95.69 280 VAL A O 1
ATOM 2075 N N . GLY A 1 281 ? 0.024 14.630 -1.953 1.00 95.31 281 GLY A N 1
ATOM 2076 C CA . GLY A 1 281 ? -1.358 14.149 -2.019 1.00 95.31 281 GLY A CA 1
ATOM 2077 C C . GLY A 1 281 ? -1.601 12.953 -1.096 1.00 95.31 281 GLY A C 1
ATOM 2078 O O . GLY A 1 281 ? -2.524 12.956 -0.276 1.00 95.31 281 GLY A O 1
ATOM 2079 N N . SER A 1 282 ? -0.706 11.967 -1.158 1.00 93.38 282 SER A N 1
ATOM 2080 C CA . SER A 1 282 ? -0.812 10.727 -0.386 1.00 93.38 282 SER A CA 1
ATOM 2081 C C . SER A 1 282 ? -0.585 10.967 1.113 1.00 93.38 282 SER A C 1
ATOM 2083 O O . SER A 1 282 ? -1.306 10.426 1.953 1.00 93.38 282 SER A O 1
ATOM 2085 N N . GLY A 1 283 ? 0.330 11.869 1.480 1.00 91.44 283 GLY A N 1
ATOM 2086 C CA . GLY A 1 283 ? 0.524 12.285 2.871 1.00 91.44 283 GLY A CA 1
ATOM 2087 C C . GLY A 1 283 ? -0.726 12.930 3.477 1.00 91.44 283 GLY A C 1
ATOM 2088 O O . GLY A 1 283 ? -1.106 12.617 4.605 1.00 91.44 283 GLY A O 1
ATOM 2089 N N . CYS A 1 284 ? -1.431 13.770 2.713 1.00 93.50 284 CYS A N 1
ATOM 2090 C CA . CYS A 1 284 ? -2.662 14.422 3.167 1.00 93.50 284 CYS A CA 1
ATOM 2091 C C . CYS A 1 284 ? -3.828 13.453 3.436 1.00 93.50 284 CYS A C 1
ATOM 2093 O O . CYS A 1 284 ? -4.756 13.826 4.152 1.00 93.50 284 CYS A O 1
ATOM 2095 N N . THR A 1 285 ? -3.813 12.236 2.880 1.00 92.31 285 THR A N 1
ATOM 2096 C CA . THR A 1 285 ? -4.933 11.274 2.953 1.00 92.31 285 THR A CA 1
ATOM 2097 C C . THR A 1 285 ? -4.728 10.147 3.967 1.00 92.31 285 THR A C 1
ATOM 2099 O O . THR A 1 285 ? -5.701 9.507 4.364 1.00 92.31 285 THR A O 1
ATOM 2102 N N . THR A 1 286 ? -3.504 9.941 4.465 1.00 87.38 286 THR A N 1
ATOM 2103 C CA . THR A 1 286 ? -3.155 8.730 5.236 1.00 87.38 286 THR A CA 1
ATOM 2104 C C . THR A 1 286 ? -3.704 8.701 6.674 1.00 87.38 286 THR A C 1
ATOM 2106 O O . THR A 1 286 ? -3.934 7.633 7.234 1.00 87.38 286 THR A O 1
ATOM 2109 N N . ILE A 1 287 ? -3.957 9.860 7.290 1.00 84.88 287 ILE A N 1
ATOM 2110 C CA . ILE A 1 287 ? -4.502 9.982 8.660 1.00 84.88 287 ILE A CA 1
ATOM 2111 C C . ILE A 1 287 ? -5.999 10.375 8.739 1.00 84.88 287 ILE A C 1
ATOM 2113 O O . ILE A 1 287 ? -6.685 9.866 9.632 1.00 84.88 287 ILE A O 1
ATOM 2117 N N . PRO A 1 288 ? -6.561 11.249 7.873 1.00 88.88 288 PRO A N 1
ATOM 2118 C CA . PRO A 1 288 ? -7.926 11.773 8.017 1.00 88.88 288 PRO A CA 1
ATOM 2119 C C . PRO A 1 288 ? -9.034 10.749 8.286 1.00 88.88 288 PRO A C 1
ATOM 2121 O O . PRO A 1 288 ? -9.887 10.997 9.136 1.00 88.88 288 PRO A O 1
ATOM 2124 N N . GLY A 1 289 ? -9.034 9.604 7.597 1.00 88.06 289 GLY A N 1
ATOM 2125 C CA . GLY A 1 289 ? -10.053 8.563 7.787 1.00 88.06 289 GLY A CA 1
ATOM 2126 C C . GLY A 1 289 ? -10.026 7.952 9.191 1.00 88.06 289 GLY A C 1
ATOM 2127 O O . GLY A 1 289 ? -11.082 7.743 9.788 1.00 88.06 289 GLY A O 1
ATOM 2128 N N . TYR A 1 290 ? -8.836 7.772 9.772 1.00 87.12 290 TYR A N 1
ATOM 2129 C CA . TYR A 1 290 ? -8.687 7.323 11.156 1.00 87.12 290 TYR A CA 1
ATOM 2130 C C . TYR A 1 290 ? -9.197 8.370 12.144 1.00 87.12 290 TYR A C 1
ATOM 2132 O O . TYR A 1 290 ? -9.928 8.036 13.074 1.00 87.12 290 TYR A O 1
ATOM 2140 N N . ILE A 1 291 ? -8.884 9.650 11.912 1.00 85.81 291 ILE A N 1
ATOM 2141 C CA . ILE A 1 291 ? -9.406 10.747 12.738 1.00 85.81 291 ILE A CA 1
ATOM 2142 C C . ILE A 1 291 ? -10.935 10.797 12.661 1.00 85.81 291 ILE A C 1
ATOM 2144 O O . ILE A 1 291 ? -11.586 10.955 13.694 1.00 85.81 291 ILE A O 1
ATOM 2148 N N . ALA A 1 292 ? -11.524 10.651 11.474 1.00 88.44 292 ALA A N 1
ATOM 2149 C CA . ALA A 1 292 ? -12.973 10.673 11.312 1.00 88.44 292 ALA A CA 1
ATOM 2150 C C . ALA A 1 292 ? -13.645 9.571 12.148 1.00 88.44 292 ALA A C 1
ATOM 2152 O O . ALA A 1 292 ? -14.571 9.859 12.903 1.00 88.44 292 ALA A O 1
ATOM 2153 N N . VAL A 1 293 ? -13.132 8.339 12.091 1.00 87.88 293 VAL A N 1
ATOM 2154 C CA . VAL A 1 293 ? -13.668 7.208 12.867 1.00 87.88 293 VAL A CA 1
ATOM 2155 C C . VAL A 1 293 ? -13.488 7.425 14.367 1.00 87.88 293 VAL A C 1
ATOM 2157 O O . VAL A 1 293 ? -14.456 7.311 15.112 1.00 87.88 293 VAL A O 1
ATOM 2160 N N . GLN A 1 294 ? -12.301 7.843 14.810 1.00 83.00 294 GLN A N 1
ATOM 2161 C CA . GLN A 1 294 ? -12.020 8.092 16.229 1.00 83.00 294 GLN A CA 1
ATOM 2162 C C . GLN A 1 294 ? -12.872 9.207 16.852 1.00 83.00 294 GLN A C 1
ATOM 2164 O O . GLN A 1 294 ? -13.019 9.248 18.069 1.00 83.00 294 GLN A O 1
ATOM 2169 N N . ASN A 1 295 ? -13.393 10.144 16.054 1.00 83.44 295 ASN A N 1
ATOM 2170 C CA . ASN A 1 295 ? -14.131 11.301 16.572 1.00 83.44 295 ASN A CA 1
ATOM 2171 C C . ASN A 1 295 ? -15.641 11.233 16.335 1.00 83.44 295 ASN A C 1
ATOM 2173 O O . ASN A 1 295 ? -16.373 11.958 17.000 1.00 83.44 295 ASN A O 1
ATOM 2177 N N . LEU A 1 296 ? -16.114 10.428 15.381 1.00 86.06 296 LEU A N 1
ATOM 2178 C CA . LEU A 1 296 ? -17.523 10.418 14.963 1.00 86.06 296 LEU A CA 1
ATOM 2179 C C . LEU A 1 296 ? -18.248 9.105 15.253 1.00 86.06 296 LEU A C 1
ATOM 2181 O O . LEU A 1 296 ? -19.466 9.045 15.083 1.00 86.06 296 LEU A O 1
ATOM 2185 N N . VAL A 1 297 ? -17.520 8.066 15.656 1.00 86.31 297 VAL A N 1
ATOM 2186 C CA . VAL A 1 297 ? -18.087 6.785 16.082 1.00 86.31 297 VAL A CA 1
ATOM 2187 C C . VAL A 1 297 ? -18.175 6.769 17.615 1.00 86.31 297 VAL A C 1
ATOM 2189 O O . VAL A 1 297 ? -17.262 7.278 18.272 1.00 86.31 297 VAL A O 1
ATOM 2192 N N . PRO A 1 298 ? -19.249 6.214 18.212 1.00 83.38 298 PRO A N 1
ATOM 2193 C CA . PRO A 1 298 ? -19.357 6.069 19.663 1.00 83.38 298 PRO A CA 1
ATOM 2194 C C . PRO A 1 298 ? -18.146 5.345 20.261 1.00 83.38 298 PRO A C 1
ATOM 2196 O O . PRO A 1 298 ? -17.679 4.363 19.689 1.00 83.38 298 PRO A O 1
ATOM 2199 N N . ALA A 1 299 ? -17.672 5.786 21.431 1.00 75.50 299 ALA A N 1
ATOM 2200 C CA . ALA A 1 299 ? -16.419 5.308 22.030 1.00 75.50 299 ALA A CA 1
ATOM 2201 C C . ALA A 1 299 ? -16.333 3.776 22.164 1.00 75.50 299 ALA A C 1
ATOM 2203 O O . ALA A 1 299 ? -15.298 3.192 21.855 1.00 75.50 299 ALA A O 1
ATOM 2204 N N . ALA A 1 300 ? -17.442 3.126 22.532 1.00 75.94 300 ALA A N 1
ATOM 2205 C CA . ALA A 1 300 ? -17.533 1.669 22.654 1.00 75.94 300 ALA A CA 1
ATOM 2206 C C . ALA A 1 300 ? -17.334 0.921 21.320 1.00 75.94 300 ALA A C 1
ATOM 2208 O O . ALA A 1 300 ? -16.916 -0.230 21.312 1.00 75.94 300 ALA A O 1
ATOM 2209 N N . GLN A 1 301 ? -17.616 1.572 20.189 1.00 82.44 301 GLN A N 1
ATOM 2210 C CA . GLN A 1 301 ? -17.544 0.987 18.848 1.00 82.44 301 GLN A CA 1
ATOM 2211 C C . GLN A 1 301 ? -16.247 1.338 18.101 1.00 82.44 301 GLN A C 1
ATOM 2213 O O . GLN A 1 301 ? -15.961 0.732 17.067 1.00 82.44 301 GLN A O 1
ATOM 2218 N N . ILE A 1 302 ? -15.454 2.301 18.594 1.00 80.25 302 ILE A N 1
ATOM 2219 C CA . ILE A 1 302 ? -14.211 2.748 17.941 1.00 80.25 302 ILE A CA 1
ATOM 2220 C C . ILE A 1 302 ? -13.236 1.586 17.683 1.00 80.25 302 ILE A C 1
ATOM 2222 O O . ILE A 1 302 ? -12.738 1.516 16.558 1.00 80.25 302 ILE A O 1
ATOM 2226 N N . PRO A 1 303 ? -12.952 0.667 18.632 1.00 80.69 303 PRO A N 1
ATOM 2227 C CA . PRO A 1 303 ? -11.994 -0.416 18.391 1.00 80.69 303 PRO A CA 1
ATOM 2228 C C . PRO A 1 303 ? -12.397 -1.313 17.213 1.00 80.69 303 PRO A C 1
ATOM 2230 O O . PRO A 1 303 ? -11.595 -1.537 16.306 1.00 80.69 303 PRO A O 1
ATOM 2233 N N . THR A 1 304 ? -13.660 -1.747 17.172 1.00 83.19 304 THR A N 1
ATOM 2234 C CA . THR A 1 304 ? -14.206 -2.575 16.085 1.00 83.19 304 THR A CA 1
ATOM 2235 C C . THR A 1 304 ? -14.231 -1.811 14.761 1.00 83.19 304 THR A C 1
ATOM 2237 O O . THR A 1 304 ? -13.809 -2.335 13.733 1.00 83.19 304 THR A O 1
ATOM 2240 N N . ALA A 1 305 ? -14.648 -0.541 14.770 1.00 87.19 305 ALA A N 1
ATOM 2241 C CA . ALA A 1 305 ? -14.654 0.302 13.575 1.00 87.19 305 ALA A CA 1
ATOM 2242 C C . ALA A 1 305 ? -13.243 0.509 12.996 1.00 87.19 305 ALA A C 1
ATOM 2244 O O . ALA A 1 305 ? -13.049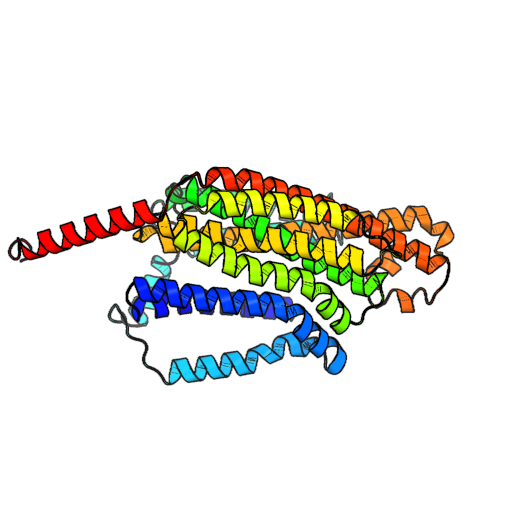 0.430 11.784 1.00 87.19 305 ALA A O 1
ATOM 2245 N N . MET A 1 306 ? -12.245 0.736 13.854 1.00 85.25 306 MET A N 1
ATOM 2246 C CA . MET A 1 306 ? -10.843 0.858 13.449 1.00 85.25 306 MET A CA 1
ATOM 2247 C C . MET A 1 306 ? -10.311 -0.452 12.864 1.00 85.25 306 MET A C 1
ATOM 2249 O O . MET A 1 306 ? -9.630 -0.417 11.842 1.00 85.25 306 MET A O 1
ATOM 2253 N N . ALA A 1 307 ? -10.656 -1.598 13.458 1.00 86.00 307 ALA A N 1
ATOM 2254 C CA . ALA A 1 307 ? -10.275 -2.907 12.932 1.00 86.00 307 ALA A CA 1
ATOM 2255 C C . ALA A 1 307 ? -10.834 -3.140 11.517 1.00 86.00 307 ALA A C 1
ATOM 2257 O O . ALA A 1 307 ? -10.087 -3.562 10.636 1.00 86.00 307 ALA A O 1
ATOM 2258 N N . ILE A 1 308 ? -12.101 -2.780 11.267 1.00 90.19 308 ILE A N 1
ATOM 2259 C CA . ILE A 1 308 ? -12.717 -2.844 9.929 1.00 90.19 308 ILE A CA 1
ATOM 2260 C C . ILE A 1 308 ? -11.944 -1.970 8.935 1.00 90.19 308 ILE A C 1
ATOM 2262 O O . ILE A 1 308 ? -11.612 -2.419 7.841 1.00 90.19 308 ILE A O 1
ATOM 2266 N N . VAL A 1 309 ? -11.621 -0.730 9.311 1.00 91.56 309 VAL A N 1
ATOM 2267 C CA . VAL A 1 309 ? -10.897 0.204 8.435 1.00 91.56 309 VAL A CA 1
ATOM 2268 C C . VAL A 1 309 ? -9.498 -0.309 8.108 1.00 91.56 309 VAL A C 1
ATOM 2270 O O . VAL A 1 309 ? -9.119 -0.282 6.944 1.00 91.56 309 VAL A O 1
ATOM 2273 N N . ILE A 1 310 ? -8.751 -0.808 9.097 1.00 88.81 310 ILE A N 1
ATOM 2274 C CA . ILE A 1 310 ? -7.401 -1.360 8.901 1.00 88.81 310 ILE A CA 1
ATOM 2275 C C . ILE A 1 310 ? -7.454 -2.634 8.048 1.00 88.81 310 ILE A C 1
ATOM 2277 O O . ILE A 1 310 ? -6.627 -2.816 7.154 1.00 88.81 310 ILE A O 1
ATOM 2281 N N . PHE A 1 311 ? -8.448 -3.498 8.271 1.00 90.31 311 PHE A N 1
ATOM 2282 C CA . PHE A 1 311 ? -8.664 -4.681 7.443 1.00 90.31 311 PHE A CA 1
ATOM 2283 C C . PHE A 1 311 ? -8.934 -4.294 5.984 1.00 90.31 311 PHE A C 1
ATOM 2285 O O . PHE A 1 311 ? -8.253 -4.783 5.083 1.00 90.31 311 PHE A O 1
ATOM 2292 N N . CYS A 1 312 ? -9.866 -3.366 5.740 1.00 93.56 312 CYS A N 1
ATOM 2293 C CA . CYS A 1 312 ? -10.143 -2.847 4.401 1.00 93.56 312 CYS A CA 1
ATOM 2294 C C . CYS A 1 312 ? -8.920 -2.156 3.787 1.00 93.56 312 CYS A C 1
ATOM 2296 O O . CYS A 1 312 ? -8.661 -2.342 2.600 1.00 93.56 312 CYS A O 1
ATOM 2298 N N . GLN A 1 313 ? -8.143 -1.421 4.589 1.00 93.19 313 GLN A N 1
ATOM 2299 C CA . GLN A 1 313 ? -6.884 -0.805 4.179 1.00 93.19 313 GLN A CA 1
ATOM 2300 C C . GLN A 1 313 ? -5.916 -1.858 3.618 1.00 93.19 313 GLN A C 1
ATOM 2302 O O . GLN A 1 313 ? -5.477 -1.751 2.472 1.00 93.19 313 GLN A O 1
ATOM 2307 N N . GLY A 1 314 ? -5.626 -2.901 4.403 1.00 91.81 314 GLY A N 1
ATOM 2308 C CA . GLY A 1 314 ? -4.733 -3.992 4.009 1.00 91.81 314 GLY A CA 1
ATOM 2309 C C . GLY A 1 314 ? -5.252 -4.787 2.809 1.00 91.81 314 GLY A C 1
ATOM 2310 O O . GLY A 1 314 ? -4.485 -5.095 1.897 1.00 91.81 314 GLY A O 1
ATOM 2311 N N . MET A 1 315 ? -6.560 -5.057 2.769 1.00 93.31 315 MET A N 1
ATOM 2312 C CA . MET A 1 315 ? -7.226 -5.713 1.641 1.00 93.31 315 MET A CA 1
ATOM 2313 C C . MET A 1 315 ? -7.103 -4.904 0.349 1.00 93.31 315 MET A C 1
ATOM 2315 O O . MET A 1 315 ? -6.728 -5.461 -0.681 1.00 93.31 315 MET A O 1
ATOM 2319 N N . GLY A 1 316 ? -7.378 -3.597 0.397 1.00 95.12 316 GLY A N 1
ATOM 2320 C CA . GLY A 1 316 ? -7.231 -2.701 -0.749 1.00 95.12 316 GLY A CA 1
ATOM 2321 C C . GLY A 1 316 ? -5.799 -2.694 -1.272 1.00 95.12 316 GLY A C 1
ATOM 2322 O O . GLY A 1 316 ? -5.579 -2.919 -2.461 1.00 95.12 316 GLY A O 1
ATOM 2323 N N . GLY A 1 317 ? -4.826 -2.544 -0.368 1.00 93.94 317 GLY A N 1
ATOM 2324 C CA . GLY A 1 317 ? -3.402 -2.627 -0.690 1.00 93.94 317 GLY A CA 1
ATOM 2325 C C . GLY A 1 317 ? -3.015 -3.922 -1.409 1.00 93.94 317 GLY A C 1
ATOM 2326 O O . GLY A 1 317 ? -2.387 -3.881 -2.466 1.00 93.94 317 GLY A O 1
ATOM 2327 N N . ALA A 1 318 ? -3.426 -5.073 -0.871 1.00 93.69 318 ALA A N 1
ATOM 2328 C CA . ALA A 1 318 ? -3.112 -6.378 -1.446 1.00 93.69 318 ALA A CA 1
ATOM 2329 C C . ALA A 1 318 ? -3.776 -6.596 -2.816 1.00 93.69 318 ALA A C 1
ATOM 2331 O O . ALA A 1 318 ? -3.104 -6.981 -3.770 1.00 93.69 318 ALA A O 1
ATOM 2332 N N . VAL A 1 319 ? -5.080 -6.324 -2.931 1.00 95.06 319 VAL A N 1
ATOM 2333 C CA . VAL A 1 319 ? -5.844 -6.540 -4.170 1.00 95.06 319 VAL A CA 1
ATOM 2334 C C . VAL A 1 319 ? -5.302 -5.674 -5.303 1.00 95.06 319 VAL A C 1
ATOM 2336 O O . VAL A 1 319 ? -5.021 -6.189 -6.383 1.00 95.06 319 VAL A O 1
ATOM 2339 N N . PHE A 1 320 ? -5.109 -4.374 -5.071 1.00 95.69 320 PHE A N 1
ATOM 2340 C CA . PHE A 1 320 ? -4.675 -3.469 -6.136 1.00 95.69 320 PHE A CA 1
ATOM 2341 C C . PHE A 1 320 ? -3.212 -3.648 -6.526 1.00 95.69 320 PHE A C 1
ATOM 2343 O O . PHE A 1 320 ? -2.887 -3.444 -7.693 1.00 95.69 320 PHE A O 1
ATOM 2350 N N . LEU A 1 321 ? -2.346 -4.101 -5.616 1.00 94.38 321 LEU A N 1
ATOM 2351 C CA . LEU A 1 321 ? -0.983 -4.477 -5.984 1.00 94.38 321 LEU A CA 1
ATOM 2352 C C . LEU A 1 321 ? -0.968 -5.698 -6.920 1.00 94.38 321 LEU A C 1
ATOM 2354 O O . LEU A 1 321 ? -0.215 -5.717 -7.894 1.00 94.38 321 LEU A O 1
ATOM 2358 N N . ILE A 1 322 ? -1.837 -6.687 -6.676 1.00 93.62 322 ILE A N 1
ATOM 2359 C CA . ILE A 1 322 ? -1.999 -7.851 -7.561 1.00 93.62 322 ILE A CA 1
ATOM 2360 C C . ILE A 1 322 ? -2.586 -7.432 -8.914 1.00 93.62 322 ILE A C 1
ATOM 2362 O O . ILE A 1 322 ? -2.076 -7.846 -9.954 1.00 93.62 322 ILE A O 1
ATOM 2366 N N . VAL A 1 323 ? -3.615 -6.577 -8.921 1.00 93.38 323 VAL A N 1
ATOM 2367 C CA . VAL A 1 323 ? -4.193 -6.028 -10.160 1.00 93.38 323 VAL A CA 1
ATOM 2368 C C . VAL A 1 323 ? -3.132 -5.271 -10.957 1.00 93.38 323 VAL A C 1
ATOM 2370 O O . VAL A 1 323 ? -2.982 -5.517 -12.151 1.00 93.38 323 VAL A O 1
ATOM 2373 N N . ALA A 1 324 ? -2.348 -4.411 -10.305 1.00 95.31 324 ALA A N 1
ATOM 2374 C CA . ALA A 1 324 ? -1.243 -3.700 -10.936 1.00 95.31 324 ALA A CA 1
ATOM 2375 C C . ALA A 1 324 ? -0.202 -4.669 -11.521 1.00 95.31 324 ALA A C 1
ATOM 2377 O O . ALA A 1 324 ? 0.256 -4.462 -12.639 1.00 95.31 324 ALA A O 1
ATOM 2378 N N . ASN A 1 325 ? 0.106 -5.772 -10.829 1.00 92.44 325 ASN A N 1
ATOM 2379 C CA . ASN A 1 325 ? 0.984 -6.832 -11.341 1.00 92.44 325 ASN A CA 1
ATOM 2380 C C . ASN A 1 325 ? 0.425 -7.556 -12.562 1.00 92.44 325 ASN A C 1
ATOM 2382 O O . ASN A 1 325 ? 1.162 -7.793 -13.520 1.00 92.44 325 ASN A O 1
ATOM 2386 N N . ALA A 1 326 ? -0.867 -7.870 -12.568 1.00 90.88 326 ALA A N 1
ATOM 2387 C CA . ALA A 1 326 ? -1.517 -8.453 -13.733 1.00 90.88 326 ALA A CA 1
ATOM 2388 C C . ALA A 1 326 ? -1.523 -7.476 -14.923 1.00 90.88 326 ALA A C 1
ATOM 2390 O O . ALA A 1 326 ? -1.236 -7.884 -16.049 1.00 90.88 326 ALA A O 1
ATOM 2391 N N . VAL A 1 327 ? -1.808 -6.190 -14.691 1.00 93.38 327 VAL A N 1
ATOM 2392 C CA . VAL A 1 327 ? -1.779 -5.145 -15.730 1.00 93.38 327 VAL A CA 1
ATOM 2393 C C . VAL A 1 327 ? -0.367 -4.973 -16.283 1.00 93.38 327 VAL A C 1
ATOM 2395 O O . VAL A 1 327 ? -0.184 -5.051 -17.497 1.00 93.38 327 VAL A O 1
ATOM 2398 N N . PHE A 1 328 ? 0.632 -4.829 -15.412 1.00 93.31 328 PHE A N 1
ATOM 2399 C CA . PHE A 1 328 ? 2.033 -4.705 -15.801 1.00 93.31 328 PHE A CA 1
ATOM 2400 C C . PHE A 1 328 ? 2.510 -5.908 -16.613 1.00 93.31 328 PHE A C 1
ATOM 2402 O O . PHE A 1 328 ? 3.024 -5.740 -17.713 1.00 93.31 328 PHE A O 1
ATOM 2409 N N . SER A 1 329 ? 2.305 -7.125 -16.104 1.00 89.88 329 SER A N 1
ATOM 2410 C CA . SER A 1 329 ? 2.810 -8.349 -16.736 1.00 89.88 329 SER A CA 1
ATOM 2411 C C . SER A 1 329 ? 2.162 -8.602 -18.097 1.00 89.88 329 SER A C 1
ATOM 2413 O O . SER A 1 329 ? 2.850 -8.949 -19.060 1.00 89.88 329 SER A O 1
ATOM 2415 N N . ASN A 1 330 ? 0.847 -8.386 -18.216 1.00 89.31 330 ASN A N 1
ATOM 2416 C CA . ASN A 1 330 ? 0.142 -8.532 -19.490 1.00 89.31 330 ASN A CA 1
ATOM 2417 C C . ASN A 1 330 ? 0.525 -7.435 -20.486 1.00 89.31 330 ASN A C 1
ATOM 2419 O O . ASN A 1 330 ? 0.765 -7.741 -21.656 1.00 89.31 330 ASN A O 1
ATOM 2423 N N . SER A 1 331 ? 0.630 -6.185 -20.027 1.00 92.19 331 SER A N 1
ATOM 2424 C CA . SER A 1 331 ? 1.093 -5.066 -20.850 1.00 92.19 331 SER A CA 1
ATOM 2425 C C . SER A 1 331 ? 2.510 -5.313 -21.360 1.00 92.19 331 SER A C 1
ATOM 2427 O O . SER A 1 331 ? 2.753 -5.223 -22.560 1.00 92.19 331 SER A O 1
ATOM 2429 N N . LEU A 1 332 ? 3.431 -5.714 -20.482 1.00 91.19 332 LEU A N 1
ATOM 2430 C CA . LEU A 1 332 ? 4.825 -5.949 -20.839 1.00 91.19 332 LEU A CA 1
ATOM 2431 C C . LEU A 1 332 ? 4.944 -7.080 -21.860 1.00 91.19 332 LEU A C 1
ATOM 2433 O O . LEU A 1 332 ? 5.584 -6.910 -22.896 1.00 91.19 332 LEU A O 1
ATOM 2437 N N . ARG A 1 333 ? 4.257 -8.209 -21.642 1.00 90.38 333 ARG A N 1
ATOM 2438 C CA . ARG A 1 333 ? 4.196 -9.302 -22.628 1.00 90.38 333 ARG A CA 1
ATOM 2439 C C . ARG A 1 333 ? 3.630 -8.831 -23.968 1.00 90.38 333 ARG A C 1
ATOM 2441 O O . ARG A 1 333 ? 4.148 -9.227 -25.010 1.00 90.38 333 ARG A O 1
ATOM 2448 N N . HIS A 1 334 ? 2.582 -8.009 -23.958 1.00 90.81 334 HIS A N 1
ATOM 2449 C CA . HIS A 1 334 ? 1.987 -7.462 -25.176 1.00 90.81 334 HIS A CA 1
ATOM 2450 C C . HIS A 1 334 ? 2.973 -6.560 -25.934 1.00 90.81 334 HIS A C 1
ATOM 2452 O O . HIS A 1 334 ? 3.225 -6.799 -27.115 1.00 90.81 334 HIS A O 1
ATOM 2458 N N . GLN A 1 335 ? 3.600 -5.595 -25.255 1.00 90.38 335 GLN A N 1
ATOM 2459 C CA . GLN A 1 335 ? 4.577 -4.683 -25.860 1.00 90.38 335 GLN A CA 1
ATOM 2460 C C . GLN A 1 335 ? 5.797 -5.434 -26.417 1.00 90.38 335 GLN A C 1
ATOM 2462 O O . GLN A 1 335 ? 6.217 -5.206 -27.552 1.00 90.38 335 GLN A O 1
ATOM 2467 N N . LEU A 1 336 ? 6.316 -6.412 -25.669 1.00 89.62 336 LEU A N 1
ATOM 2468 C CA . LEU A 1 336 ? 7.429 -7.253 -26.115 1.00 89.62 336 LEU A CA 1
ATOM 2469 C C . LEU A 1 336 ? 7.062 -8.117 -27.331 1.00 89.62 336 LEU A C 1
ATOM 2471 O O . LEU A 1 336 ? 7.902 -8.324 -28.203 1.00 89.62 336 LEU A O 1
ATOM 2475 N N . ARG A 1 337 ? 5.818 -8.609 -27.434 1.00 88.50 337 ARG A N 1
ATOM 2476 C CA . ARG A 1 337 ? 5.351 -9.367 -28.612 1.00 88.50 337 ARG A CA 1
ATOM 2477 C C . ARG A 1 337 ? 5.320 -8.504 -29.868 1.00 88.50 337 ARG A C 1
ATOM 2479 O O . ARG A 1 337 ? 5.796 -8.959 -30.908 1.00 88.50 337 ARG A O 1
ATOM 2486 N N . LEU A 1 338 ? 4.833 -7.265 -29.763 1.00 87.12 338 LEU A N 1
ATOM 2487 C CA . LEU A 1 338 ? 4.808 -6.311 -30.880 1.00 87.12 338 LEU A CA 1
ATOM 2488 C C . LEU A 1 338 ? 6.211 -6.003 -31.419 1.00 87.12 338 LEU A C 1
ATOM 2490 O O . LEU A 1 338 ? 6.377 -5.745 -32.609 1.00 87.12 338 LEU A O 1
ATOM 2494 N N . GLN A 1 339 ? 7.223 -6.056 -30.554 1.00 84.69 339 GLN A N 1
ATOM 2495 C CA . GLN A 1 339 ? 8.610 -5.730 -30.890 1.00 84.69 339 GLN A CA 1
ATOM 2496 C C . GLN A 1 339 ? 9.526 -6.963 -30.947 1.00 84.69 339 GLN A C 1
ATOM 2498 O O . GLN A 1 339 ? 10.746 -6.830 -31.057 1.00 84.69 339 GLN A O 1
ATOM 2503 N N . SER A 1 340 ? 8.949 -8.167 -30.931 1.00 77.56 340 SER A N 1
ATOM 2504 C CA . SER A 1 340 ? 9.680 -9.441 -30.878 1.00 77.56 340 SER A CA 1
ATOM 2505 C C . SER A 1 340 ? 10.693 -9.603 -32.016 1.00 77.56 340 SER A C 1
ATOM 2507 O O . SER A 1 340 ? 11.808 -10.070 -31.781 1.00 77.56 340 SER A O 1
ATOM 2509 N N . SER A 1 341 ? 10.354 -9.126 -33.218 1.00 75.12 341 SER A N 1
ATOM 2510 C CA . SER A 1 341 ? 11.235 -9.125 -34.392 1.00 75.12 341 SER A CA 1
ATOM 2511 C C . SER A 1 341 ? 12.489 -8.261 -34.221 1.00 75.12 341 SER A C 1
ATOM 2513 O O . SER A 1 341 ? 13.522 -8.567 -34.810 1.00 75.12 341 SER A O 1
ATOM 2515 N N . LYS A 1 342 ? 12.425 -7.205 -33.400 1.00 77.62 342 LYS A N 1
ATOM 2516 C CA . LYS A 1 342 ? 13.552 -6.302 -33.119 1.00 77.62 342 LYS A CA 1
ATOM 2517 C C . LYS A 1 342 ? 14.411 -6.786 -31.949 1.00 77.62 342 LYS A C 1
ATOM 2519 O O . LYS A 1 342 ? 15.622 -6.591 -31.964 1.00 77.62 342 LYS A O 1
ATOM 2524 N N . ILE A 1 343 ? 13.797 -7.415 -30.945 1.00 78.69 343 ILE A N 1
ATOM 2525 C CA . ILE A 1 343 ? 14.466 -7.839 -29.704 1.00 78.69 343 ILE A CA 1
ATOM 2526 C C . ILE A 1 343 ? 15.218 -9.164 -29.903 1.00 78.69 343 ILE A C 1
ATOM 2528 O O . ILE A 1 343 ? 16.331 -9.322 -29.405 1.00 78.69 343 ILE A O 1
ATOM 2532 N N . GLY A 1 344 ? 14.628 -10.118 -30.634 1.00 77.06 344 GLY A N 1
ATOM 2533 C CA . GLY A 1 344 ? 15.226 -11.440 -30.862 1.00 77.06 344 GLY A CA 1
ATOM 2534 C C . GLY A 1 344 ? 15.274 -12.345 -29.621 1.00 77.06 344 GLY A C 1
ATOM 2535 O O . GLY A 1 344 ? 16.006 -13.330 -29.619 1.00 77.06 344 GLY A O 1
ATOM 2536 N N . VAL A 1 345 ? 14.511 -12.020 -28.570 1.00 79.62 345 VAL A N 1
ATOM 2537 C CA . VAL A 1 345 ? 14.399 -12.790 -27.320 1.00 79.62 345 VAL A CA 1
ATOM 2538 C C . VAL A 1 345 ? 12.924 -13.056 -27.027 1.00 79.62 345 VAL A C 1
ATOM 2540 O O . VAL A 1 345 ? 12.071 -12.203 -27.280 1.00 79.62 345 VAL A O 1
ATOM 2543 N N . ALA A 1 346 ? 12.612 -14.239 -26.493 1.00 81.44 346 ALA A N 1
ATOM 2544 C CA . ALA A 1 346 ? 11.248 -14.582 -26.105 1.00 81.44 346 ALA A CA 1
ATOM 2545 C C . ALA A 1 346 ? 10.729 -13.617 -25.014 1.00 81.44 346 ALA A C 1
ATOM 2547 O O . ALA A 1 346 ? 11.428 -13.411 -24.018 1.00 81.44 346 ALA A O 1
ATOM 2548 N N . PRO A 1 347 ? 9.502 -13.071 -25.138 1.00 80.81 347 PRO A N 1
ATOM 2549 C CA . PRO A 1 347 ? 8.924 -12.162 -24.145 1.00 80.81 347 PRO A CA 1
ATOM 2550 C C . PRO A 1 347 ? 8.954 -12.709 -22.713 1.00 80.81 347 PRO A C 1
ATOM 2552 O O . PRO A 1 347 ? 9.280 -11.982 -21.779 1.00 80.81 347 PRO A O 1
ATOM 2555 N N . ASP A 1 348 ? 8.683 -14.005 -22.539 1.00 80.44 348 ASP A N 1
ATOM 2556 C CA . ASP A 1 348 ? 8.665 -14.636 -21.217 1.00 80.44 348 ASP A CA 1
ATOM 2557 C C . ASP A 1 348 ? 10.059 -14.720 -20.580 1.00 80.44 348 ASP A C 1
ATOM 2559 O O . ASP A 1 348 ? 10.176 -14.647 -19.361 1.00 80.44 348 ASP A O 1
ATOM 2563 N N . ALA A 1 349 ? 11.131 -14.796 -21.377 1.00 82.12 349 ALA A N 1
ATOM 2564 C CA . ALA A 1 349 ? 12.494 -14.755 -20.848 1.00 82.12 349 ALA A CA 1
ATOM 2565 C C . ALA A 1 349 ? 12.825 -13.375 -20.258 1.00 82.12 349 ALA A C 1
ATOM 2567 O O . ALA A 1 349 ? 13.442 -13.298 -19.200 1.00 82.12 349 ALA A O 1
ATOM 2568 N N . VAL A 1 350 ? 12.360 -12.295 -20.898 1.00 82.38 350 VAL A N 1
ATOM 2569 C CA . VAL A 1 350 ? 12.531 -10.919 -20.401 1.00 82.38 350 VAL A CA 1
ATOM 2570 C C . VAL A 1 350 ? 11.743 -10.708 -19.106 1.00 82.38 350 VAL A C 1
ATOM 2572 O O . VAL A 1 350 ? 12.290 -10.207 -18.127 1.00 82.38 350 VAL A O 1
ATOM 2575 N N . VAL A 1 351 ? 10.480 -11.148 -19.068 1.00 82.75 351 VAL A N 1
ATOM 2576 C CA . VAL A 1 351 ? 9.631 -11.047 -17.868 1.00 82.75 351 VAL A CA 1
ATOM 2577 C C . VAL A 1 351 ? 10.232 -11.835 -16.698 1.00 82.75 351 VAL A C 1
ATOM 2579 O O . VAL A 1 351 ? 10.323 -11.308 -15.591 1.00 82.75 351 VAL A O 1
ATOM 2582 N N . ASN A 1 352 ? 10.702 -13.063 -16.942 1.00 82.38 352 ASN A N 1
ATOM 2583 C CA . ASN A 1 352 ? 11.288 -13.923 -15.908 1.00 82.38 352 ASN A CA 1
ATOM 2584 C C . ASN A 1 352 ? 12.664 -13.441 -15.425 1.00 82.38 352 ASN A C 1
ATOM 2586 O O . ASN A 1 352 ? 13.006 -13.651 -14.262 1.00 82.38 352 ASN A O 1
ATOM 2590 N N . ALA A 1 353 ? 13.450 -12.792 -16.288 1.00 82.75 353 ALA A N 1
ATOM 2591 C CA . ALA A 1 353 ? 14.717 -12.176 -15.895 1.00 82.75 353 ALA A CA 1
ATOM 2592 C C . ALA A 1 353 ? 14.507 -11.011 -14.908 1.00 82.75 353 ALA A C 1
ATOM 2594 O O . ALA A 1 353 ? 15.365 -10.740 -14.062 1.00 82.75 353 ALA A O 1
ATOM 2595 N N . GLY A 1 354 ? 13.354 -10.339 -14.996 1.00 83.00 354 GLY A N 1
ATOM 2596 C CA . GLY A 1 354 ? 12.995 -9.216 -14.141 1.00 83.00 354 GLY A CA 1
ATOM 2597 C C . GLY A 1 354 ? 13.939 -8.018 -14.291 1.00 83.00 354 GLY A C 1
ATOM 2598 O O . GLY A 1 354 ? 14.828 -7.985 -15.141 1.00 83.00 354 GLY A O 1
ATOM 2599 N N . ALA A 1 355 ? 13.765 -7.018 -13.424 1.00 78.81 355 ALA A N 1
ATOM 2600 C CA . ALA A 1 355 ? 14.497 -5.750 -13.508 1.00 78.81 355 ALA A CA 1
ATOM 2601 C C . ALA A 1 355 ? 16.032 -5.908 -13.455 1.00 78.81 355 ALA A C 1
ATOM 2603 O O . ALA A 1 355 ? 16.742 -5.203 -14.162 1.00 78.81 355 ALA A O 1
ATOM 2604 N N . ARG A 1 356 ? 16.554 -6.851 -12.655 1.00 77.06 356 ARG A N 1
ATOM 2605 C CA . ARG A 1 356 ? 18.009 -7.047 -12.476 1.00 77.06 356 ARG A CA 1
ATOM 2606 C C . ARG A 1 356 ? 18.648 -7.947 -13.528 1.00 77.06 356 ARG A C 1
ATOM 2608 O O . ARG A 1 356 ? 19.811 -7.753 -13.867 1.00 77.06 356 ARG A O 1
ATOM 2615 N N . GLY A 1 357 ? 17.914 -8.942 -14.023 1.00 79.38 357 GLY A N 1
ATOM 2616 C CA . GLY A 1 357 ? 18.413 -9.855 -15.050 1.00 79.38 357 GLY A CA 1
ATOM 2617 C C . GLY A 1 357 ? 18.357 -9.258 -16.455 1.00 79.38 357 GLY A C 1
ATOM 2618 O O . GLY A 1 357 ? 19.004 -9.778 -17.360 1.00 79.38 357 GLY A O 1
ATOM 2619 N N . LEU A 1 358 ? 17.624 -8.154 -16.642 1.00 83.81 358 LEU A N 1
ATOM 2620 C CA . LEU A 1 358 ? 17.389 -7.554 -17.952 1.00 83.81 358 LEU A CA 1
ATOM 2621 C C . LEU A 1 358 ? 18.688 -7.245 -18.710 1.00 83.81 358 LEU A C 1
ATOM 2623 O O . LEU A 1 358 ? 18.836 -7.658 -19.857 1.00 83.81 358 LEU A O 1
ATOM 2627 N N . ARG A 1 359 ? 19.649 -6.580 -18.061 1.00 83.44 359 ARG A N 1
ATOM 2628 C CA . ARG A 1 359 ? 20.935 -6.226 -18.688 1.00 83.44 359 ARG A CA 1
ATOM 2629 C C . ARG A 1 359 ? 21.912 -7.393 -18.792 1.00 83.44 359 ARG A C 1
ATOM 2631 O O . ARG A 1 359 ? 22.862 -7.328 -19.554 1.00 83.44 359 ARG A O 1
ATOM 2638 N N . GLN A 1 360 ? 21.685 -8.486 -18.070 1.00 84.56 360 GLN A N 1
ATOM 2639 C CA . GLN A 1 360 ? 22.443 -9.721 -18.300 1.00 84.56 360 GLN A CA 1
ATOM 2640 C C . GLN A 1 360 ? 21.944 -10.437 -19.559 1.00 84.56 360 GLN A C 1
ATOM 2642 O O . GLN A 1 360 ? 22.731 -11.026 -20.294 1.00 84.56 360 GLN A O 1
ATOM 2647 N N . LEU A 1 361 ? 20.635 -10.359 -19.817 1.00 83.44 361 LEU A N 1
ATOM 2648 C CA . LEU A 1 361 ? 19.995 -10.949 -20.988 1.00 83.44 361 LEU A CA 1
ATOM 2649 C C . LEU A 1 361 ? 20.215 -10.108 -22.255 1.00 83.44 361 LEU A C 1
ATOM 2651 O O . LEU A 1 361 ? 20.377 -10.658 -23.342 1.00 83.44 361 LEU A O 1
ATOM 2655 N N . ILE A 1 362 ? 20.208 -8.778 -22.119 1.00 84.56 362 ILE A N 1
ATOM 2656 C CA . ILE A 1 362 ? 20.357 -7.815 -23.215 1.00 84.56 362 ILE A CA 1
ATOM 2657 C C . ILE A 1 362 ? 21.355 -6.733 -22.763 1.00 84.56 362 ILE A C 1
ATOM 2659 O O . ILE A 1 362 ? 20.928 -5.733 -22.185 1.00 84.56 362 ILE A O 1
ATOM 2663 N N . PRO A 1 363 ? 22.667 -6.942 -22.999 1.00 75.06 363 PRO A N 1
ATOM 2664 C CA . PRO A 1 363 ? 23.738 -6.132 -22.422 1.00 75.06 363 PRO A CA 1
ATOM 2665 C C . PRO A 1 363 ? 23.631 -4.644 -22.708 1.00 75.06 363 PRO A C 1
ATOM 2667 O O . PRO A 1 363 ? 23.641 -3.895 -21.748 1.00 75.06 363 PRO A O 1
ATOM 2670 N N . ASP A 1 364 ? 23.467 -4.232 -23.972 1.00 73.44 364 ASP A N 1
ATOM 2671 C CA . ASP A 1 364 ? 23.269 -2.834 -24.378 1.00 73.44 364 ASP A CA 1
ATOM 2672 C C . ASP A 1 364 ? 22.857 -2.737 -25.864 1.00 73.44 364 ASP A C 1
ATOM 2674 O O . ASP A 1 364 ? 22.943 -3.711 -26.621 1.00 73.44 364 ASP A O 1
ATOM 2678 N N . GLY A 1 365 ? 22.410 -1.552 -26.296 1.00 82.69 365 GLY A N 1
ATOM 2679 C CA . GLY A 1 365 ? 22.141 -1.218 -27.701 1.00 82.69 365 GLY A CA 1
ATOM 2680 C C . GLY A 1 365 ? 20.665 -0.987 -28.033 1.00 82.69 365 GLY A C 1
ATOM 2681 O O . GLY A 1 365 ? 19.817 -0.826 -27.157 1.00 82.69 365 GLY A O 1
ATOM 2682 N N . GLU A 1 366 ? 20.341 -0.978 -29.327 1.00 83.94 366 GLU A N 1
ATOM 2683 C CA . GLU A 1 366 ? 18.996 -0.647 -29.824 1.00 83.94 366 GLU A CA 1
ATOM 2684 C C . GLU A 1 366 ? 17.916 -1.600 -29.270 1.00 83.94 366 GLU A C 1
ATOM 2686 O O . GLU A 1 366 ? 16.807 -1.181 -28.949 1.00 83.94 366 GLU A O 1
ATOM 2691 N N . ARG A 1 367 ? 18.273 -2.872 -29.044 1.00 85.94 367 ARG A N 1
ATOM 2692 C CA . ARG A 1 367 ? 17.398 -3.883 -28.423 1.00 85.94 367 ARG A CA 1
ATOM 2693 C C . ARG A 1 367 ? 17.049 -3.552 -26.977 1.00 85.94 367 ARG A C 1
ATOM 2695 O O . ARG A 1 367 ? 15.903 -3.742 -26.577 1.00 85.94 367 ARG A O 1
ATOM 2702 N N . LEU A 1 368 ? 18.017 -3.054 -26.206 1.00 86.06 368 LEU A N 1
ATOM 2703 C CA . LEU A 1 368 ? 17.781 -2.655 -24.823 1.00 86.06 368 LEU A CA 1
ATOM 2704 C C . LEU A 1 368 ? 16.839 -1.450 -24.791 1.00 86.06 368 LEU A C 1
ATOM 2706 O O . LEU A 1 368 ? 15.853 -1.491 -24.070 1.00 86.06 368 LEU A O 1
ATOM 2710 N N . ALA A 1 369 ? 17.064 -0.433 -25.629 1.00 87.62 369 ALA A N 1
ATOM 2711 C CA . ALA A 1 369 ? 16.194 0.746 -25.700 1.00 87.62 369 ALA A CA 1
ATOM 2712 C C . ALA A 1 369 ? 14.727 0.391 -26.015 1.00 87.62 369 ALA A C 1
ATOM 2714 O O . ALA A 1 369 ? 13.805 0.937 -25.410 1.00 87.62 369 ALA A O 1
ATOM 2715 N N . VAL A 1 370 ? 14.516 -0.564 -26.924 1.00 88.06 370 VAL A N 1
ATOM 2716 C CA . VAL A 1 370 ? 13.199 -1.117 -27.277 1.00 88.06 370 VAL A CA 1
ATOM 2717 C C . VAL A 1 370 ? 12.539 -1.780 -26.059 1.00 88.06 370 VAL A C 1
ATOM 2719 O O . VAL A 1 370 ? 11.391 -1.478 -25.738 1.00 88.06 370 VAL A O 1
ATOM 2722 N N . VAL A 1 371 ? 13.276 -2.611 -25.315 1.00 89.56 371 VAL A N 1
ATOM 2723 C CA . VAL A 1 371 ? 12.748 -3.252 -24.099 1.00 89.56 371 VAL A CA 1
ATOM 2724 C C . VAL A 1 371 ? 12.498 -2.245 -22.976 1.00 89.56 371 VAL A C 1
ATOM 2726 O O . VAL A 1 371 ? 11.453 -2.309 -22.337 1.00 89.56 371 VAL A O 1
ATOM 2729 N N . LEU A 1 372 ? 13.398 -1.285 -22.754 1.00 90.69 372 LEU A N 1
ATOM 2730 C CA . LEU A 1 372 ? 13.213 -0.235 -21.749 1.00 90.69 372 LEU A CA 1
ATOM 2731 C C . LEU A 1 372 ? 11.952 0.585 -22.018 1.00 90.69 372 LEU A C 1
ATOM 2733 O O . LEU A 1 372 ? 11.226 0.906 -21.081 1.00 90.69 372 LEU A O 1
ATOM 2737 N N . ARG A 1 373 ? 11.648 0.854 -23.292 1.00 91.06 373 ARG A N 1
ATOM 2738 C CA . ARG A 1 373 ? 10.402 1.515 -23.673 1.00 91.06 373 ARG A CA 1
ATOM 2739 C C . ARG A 1 373 ? 9.172 0.644 -23.419 1.00 91.06 373 ARG A C 1
ATOM 2741 O O . ARG A 1 373 ? 8.185 1.130 -22.885 1.00 91.06 373 ARG A O 1
ATOM 2748 N N . ALA A 1 374 ? 9.246 -0.657 -23.703 1.00 91.69 374 ALA A N 1
ATOM 2749 C CA . ALA A 1 374 ? 8.175 -1.590 -23.346 1.00 91.69 374 ALA A CA 1
ATOM 2750 C C . ALA A 1 374 ? 7.922 -1.643 -21.823 1.00 91.69 374 ALA A C 1
ATOM 2752 O O . ALA A 1 374 ? 6.773 -1.782 -21.394 1.00 91.69 374 ALA A O 1
ATOM 2753 N N . TYR A 1 375 ? 8.975 -1.506 -21.006 1.00 91.81 375 TYR A N 1
ATOM 2754 C CA . TYR A 1 375 ? 8.865 -1.374 -19.551 1.00 91.81 375 TYR A CA 1
ATOM 2755 C C . TYR A 1 375 ? 8.161 -0.078 -19.147 1.00 91.81 375 TYR A C 1
ATOM 2757 O O . TYR A 1 375 ? 7.214 -0.151 -18.365 1.00 91.81 375 TYR A O 1
ATOM 2765 N N . THR A 1 376 ? 8.577 1.080 -19.673 1.00 93.19 376 THR A N 1
ATOM 2766 C CA . THR A 1 376 ? 7.943 2.367 -19.337 1.00 93.19 376 THR A CA 1
ATOM 2767 C C . THR A 1 376 ? 6.488 2.415 -19.776 1.00 93.19 376 THR A C 1
ATOM 2769 O O . THR A 1 376 ? 5.636 2.676 -18.939 1.00 93.19 376 THR A O 1
ATOM 2772 N N . ASP A 1 377 ? 6.171 1.994 -21.004 1.00 94.00 377 ASP A N 1
ATOM 2773 C CA . ASP A 1 377 ? 4.788 1.963 -21.503 1.00 94.00 377 ASP A CA 1
ATOM 2774 C C . ASP A 1 377 ? 3.894 1.040 -20.643 1.00 94.00 377 ASP A C 1
ATOM 2776 O O . ASP A 1 377 ? 2.691 1.252 -20.486 1.00 94.00 377 ASP A O 1
ATOM 2780 N N . SER A 1 378 ? 4.477 -0.015 -20.061 1.00 94.44 378 SER A N 1
ATOM 2781 C CA . SER A 1 378 ? 3.759 -0.917 -19.152 1.00 94.44 378 SER A CA 1
ATOM 2782 C C . SER A 1 378 ? 3.606 -0.351 -17.746 1.00 94.44 378 SER A C 1
ATOM 2784 O O . SER A 1 378 ? 2.599 -0.624 -17.095 1.00 94.44 378 SER A O 1
ATOM 2786 N N . ILE A 1 379 ? 4.571 0.441 -17.282 1.00 95.25 379 ILE A N 1
ATOM 2787 C CA . ILE A 1 379 ? 4.468 1.202 -16.034 1.00 95.25 379 ILE A CA 1
ATOM 2788 C C . ILE A 1 379 ? 3.407 2.297 -16.181 1.00 95.25 379 ILE A C 1
ATOM 2790 O O . ILE A 1 379 ? 2.599 2.451 -15.272 1.00 95.25 379 ILE A O 1
ATOM 2794 N N . ASP A 1 380 ? 3.313 2.969 -17.329 1.00 94.75 380 ASP A N 1
ATOM 2795 C CA . ASP A 1 380 ? 2.289 3.986 -17.596 1.00 94.75 380 ASP A CA 1
ATOM 2796 C C . ASP A 1 380 ? 0.873 3.413 -17.451 1.00 94.75 380 ASP A C 1
ATOM 2798 O O . ASP A 1 380 ? 0.020 3.993 -16.775 1.00 94.75 380 ASP A O 1
ATOM 2802 N N . ASN A 1 381 ? 0.640 2.207 -17.981 1.00 95.50 381 ASN A N 1
ATOM 2803 C CA . ASN A 1 381 ? -0.622 1.482 -17.799 1.00 95.50 381 ASN A CA 1
ATOM 2804 C C . ASN A 1 381 ? -0.946 1.211 -16.323 1.00 95.50 381 ASN A C 1
ATOM 2806 O O . ASN A 1 381 ? -2.107 1.291 -15.916 1.00 95.50 381 ASN A O 1
ATOM 2810 N N . VAL A 1 382 ? 0.065 0.929 -15.500 1.00 96.75 382 VAL A N 1
ATOM 2811 C CA . VAL A 1 382 ? -0.112 0.787 -14.049 1.00 96.75 382 VAL A CA 1
ATOM 2812 C C . VAL A 1 382 ? -0.393 2.133 -13.385 1.00 96.75 382 VAL A C 1
ATOM 2814 O O . VAL A 1 382 ? -1.245 2.210 -12.500 1.00 96.75 382 VAL A O 1
ATOM 2817 N N . MET A 1 383 ? 0.265 3.207 -13.819 1.00 96.38 383 MET A N 1
ATOM 2818 C CA . MET A 1 383 ? 0.013 4.548 -13.293 1.00 96.38 383 MET A CA 1
ATOM 2819 C C . MET A 1 383 ? -1.430 4.991 -13.568 1.00 96.38 383 MET A C 1
ATOM 2821 O O . MET A 1 383 ? -2.053 5.578 -12.686 1.00 96.38 383 MET A O 1
ATOM 2825 N N . TYR A 1 384 ? -2.027 4.609 -14.705 1.00 96.81 384 TYR A N 1
ATOM 2826 C CA . TYR A 1 384 ? -3.461 4.817 -14.956 1.00 96.81 384 TYR A CA 1
ATOM 2827 C C . TYR A 1 384 ? -4.374 4.039 -13.999 1.00 96.81 384 TYR A C 1
ATOM 2829 O O . TYR A 1 384 ? -5.403 4.569 -13.572 1.00 96.81 384 TYR A O 1
ATOM 2837 N N . VAL A 1 385 ? -4.000 2.817 -13.599 1.00 96.00 385 VAL A N 1
ATOM 2838 C CA . VAL A 1 385 ? -4.703 2.104 -12.514 1.00 96.00 385 VAL A CA 1
ATOM 2839 C C . VAL A 1 385 ? -4.610 2.912 -11.218 1.00 96.00 385 VAL A C 1
ATOM 2841 O O . VAL A 1 385 ? -5.616 3.082 -10.531 1.00 96.00 385 VAL A O 1
ATOM 2844 N N . GLY A 1 386 ? -3.435 3.473 -10.924 1.00 95.75 386 GLY A N 1
ATOM 2845 C CA . GLY A 1 386 ? -3.214 4.383 -9.801 1.00 95.75 386 GLY A CA 1
ATOM 2846 C C . GLY A 1 386 ? -4.106 5.629 -9.828 1.00 95.75 386 GLY A C 1
ATOM 2847 O O . GLY A 1 386 ? -4.711 5.963 -8.808 1.00 95.75 386 GLY A O 1
ATOM 2848 N N . VAL A 1 387 ? -4.285 6.264 -10.996 1.00 97.50 387 VAL A N 1
ATOM 2849 C CA . VAL A 1 387 ? -5.254 7.365 -11.182 1.00 97.50 387 VAL A CA 1
ATOM 2850 C C . VAL A 1 387 ? -6.663 6.903 -10.811 1.00 97.50 387 VAL A C 1
ATOM 2852 O O . VAL A 1 387 ? -7.344 7.566 -10.030 1.00 97.50 387 VAL A O 1
ATOM 2855 N N . GLY A 1 388 ? -7.100 5.750 -11.329 1.00 96.94 388 GLY A N 1
ATOM 2856 C CA . GLY A 1 388 ? -8.418 5.187 -11.027 1.00 96.94 388 GLY A CA 1
ATOM 2857 C C . GLY A 1 388 ? -8.618 4.943 -9.530 1.00 96.94 388 GLY A C 1
ATOM 2858 O O . GLY A 1 388 ? -9.625 5.359 -8.960 1.00 96.94 388 GLY A O 1
ATOM 2859 N N . VAL A 1 389 ? -7.624 4.344 -8.874 1.00 96.12 389 VAL A N 1
ATOM 2860 C CA . VAL A 1 389 ? -7.605 4.105 -7.424 1.00 96.12 389 VAL A CA 1
ATOM 2861 C C . VAL A 1 389 ? -7.717 5.417 -6.641 1.00 96.12 389 VAL A C 1
ATOM 2863 O O . VAL A 1 389 ? -8.558 5.523 -5.748 1.00 96.12 389 VAL A O 1
ATOM 2866 N N . ALA A 1 390 ? -6.943 6.443 -7.001 1.00 96.12 390 ALA A N 1
ATOM 2867 C CA . ALA A 1 390 ? -6.987 7.750 -6.346 1.00 96.12 390 ALA A CA 1
ATOM 2868 C C . ALA A 1 390 ? -8.336 8.471 -6.552 1.00 96.12 390 ALA A C 1
AT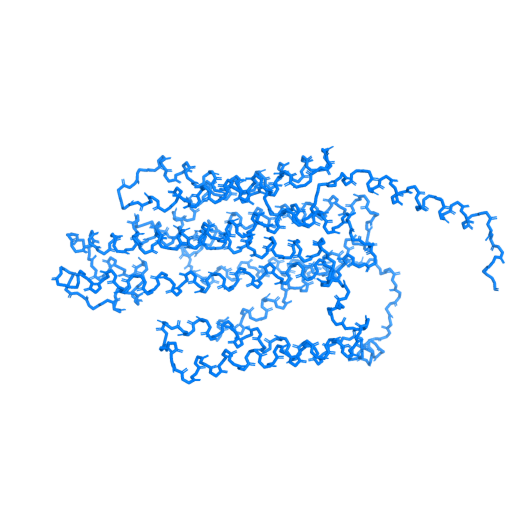OM 2870 O O . ALA A 1 390 ? -8.872 9.069 -5.617 1.00 96.12 390 ALA A O 1
ATOM 2871 N N . CYS A 1 391 ? -8.941 8.359 -7.738 1.00 97.19 391 CYS A N 1
ATOM 2872 C CA . CYS A 1 391 ? -10.279 8.889 -8.019 1.00 97.19 391 CYS A CA 1
ATOM 2873 C C . CYS A 1 391 ? -11.370 8.191 -7.194 1.00 97.19 391 CYS A C 1
ATOM 2875 O O . CYS A 1 391 ? -12.298 8.839 -6.705 1.00 97.19 391 CYS A O 1
ATOM 2877 N N . VAL A 1 392 ? -11.262 6.876 -6.986 1.00 97.00 392 VAL A N 1
ATOM 2878 C CA . VAL A 1 392 ? -12.196 6.152 -6.114 1.00 97.00 392 VAL A CA 1
ATOM 2879 C C . VAL A 1 392 ? -11.979 6.542 -4.648 1.00 97.00 392 VAL A C 1
ATOM 2881 O O . VAL A 1 392 ? -12.956 6.783 -3.935 1.00 97.00 392 VAL A O 1
ATOM 2884 N N . ALA A 1 393 ? -10.728 6.715 -4.202 1.00 95.88 393 ALA A N 1
ATOM 2885 C CA . ALA A 1 393 ? -10.428 7.257 -2.874 1.00 95.88 393 ALA A CA 1
ATOM 2886 C C . ALA A 1 393 ? -11.079 8.636 -2.667 1.00 95.88 393 ALA A C 1
ATOM 2888 O O . ALA A 1 393 ? -11.714 8.866 -1.634 1.00 95.88 393 ALA A O 1
ATOM 2889 N N . PHE A 1 394 ? -10.988 9.514 -3.673 1.00 96.06 394 PHE A N 1
ATOM 2890 C CA . PHE A 1 394 ? -11.643 10.822 -3.695 1.00 96.06 394 PHE A CA 1
ATOM 2891 C C . PHE A 1 394 ? -13.167 10.702 -3.555 1.00 96.06 394 PHE A C 1
ATOM 2893 O O . PHE A 1 394 ? -13.768 11.432 -2.769 1.00 96.06 394 PHE A O 1
ATOM 2900 N N . ALA A 1 395 ? -13.805 9.764 -4.260 1.00 96.19 395 ALA A N 1
ATOM 2901 C CA . ALA A 1 395 ? -15.248 9.551 -4.159 1.00 96.19 395 ALA A CA 1
ATOM 2902 C C . ALA A 1 395 ? -15.671 9.113 -2.744 1.00 96.19 395 ALA A C 1
ATOM 2904 O O . ALA A 1 395 ? -16.601 9.686 -2.170 1.00 96.19 395 ALA A O 1
ATOM 2905 N N . PHE A 1 396 ? -14.955 8.158 -2.138 1.00 94.88 396 PHE A N 1
ATOM 2906 C CA . PHE A 1 396 ? -15.229 7.717 -0.765 1.00 94.88 396 PHE A CA 1
ATOM 2907 C C . PHE A 1 396 ? -14.966 8.808 0.280 1.00 94.88 396 PHE A C 1
ATOM 2909 O O . PHE A 1 396 ? -15.658 8.854 1.298 1.00 94.88 396 PHE A O 1
ATOM 2916 N N . ALA A 1 397 ? -14.024 9.723 0.026 1.00 93.50 397 ALA A N 1
ATOM 2917 C CA . ALA A 1 397 ? -13.714 10.821 0.937 1.00 93.50 397 ALA A CA 1
ATOM 2918 C C . ALA A 1 397 ? -14.951 11.679 1.256 1.00 93.50 397 ALA A C 1
ATOM 2920 O O . ALA A 1 397 ? -15.198 11.993 2.421 1.00 93.50 397 ALA A O 1
ATOM 2921 N N . TRP A 1 398 ? -15.787 11.984 0.256 1.00 92.88 398 TRP A N 1
ATOM 2922 C CA . TRP A 1 398 ? -17.027 12.756 0.432 1.00 92.88 398 TRP A CA 1
ATOM 2923 C C . TRP A 1 398 ? -18.021 12.108 1.396 1.00 92.88 398 TRP A C 1
ATOM 2925 O O . TRP A 1 398 ? -18.766 12.801 2.096 1.00 92.88 398 TRP A O 1
ATOM 2935 N N . GLY A 1 399 ? -18.010 10.779 1.480 1.00 89.69 399 GLY A N 1
ATOM 2936 C CA . GLY A 1 399 ? -18.862 10.028 2.390 1.00 89.69 399 GLY A CA 1
ATOM 2937 C C . GLY A 1 399 ? -18.561 10.288 3.871 1.00 89.69 399 GLY A C 1
ATOM 2938 O O . GLY A 1 399 ? -19.466 10.184 4.701 1.00 89.69 399 GLY A O 1
ATOM 2939 N N . LEU A 1 400 ? -17.347 10.742 4.210 1.00 88.25 400 LEU A N 1
ATOM 2940 C CA . LEU A 1 400 ? -16.990 11.121 5.580 1.00 88.25 400 LEU A CA 1
ATOM 2941 C C . LEU A 1 400 ? -17.735 12.377 6.066 1.00 88.25 400 LEU A C 1
ATOM 2943 O O . LEU A 1 400 ? -17.874 12.582 7.271 1.00 88.25 400 LEU A O 1
ATOM 2947 N N . GLY A 1 401 ? -18.235 13.214 5.153 1.00 86.94 401 GLY A N 1
ATOM 2948 C CA . GLY A 1 401 ? -18.990 14.426 5.470 1.00 86.94 401 GLY A CA 1
ATOM 2949 C C . GLY A 1 401 ? -18.150 15.574 6.045 1.00 86.94 401 GLY A C 1
ATOM 2950 O O . GLY A 1 401 ? -17.046 15.392 6.555 1.00 86.94 401 GLY A O 1
ATOM 2951 N N . PHE A 1 402 ? -18.686 16.793 5.954 1.00 88.62 402 PHE A N 1
ATOM 2952 C CA . PHE A 1 402 ? -18.033 18.002 6.456 1.00 88.62 402 PHE A CA 1
ATOM 2953 C C . PHE A 1 402 ? -18.453 18.253 7.910 1.00 88.62 402 PHE A C 1
ATOM 2955 O O . PHE A 1 402 ? -19.498 18.847 8.173 1.00 88.62 402 PHE A O 1
ATOM 2962 N N . LYS A 1 403 ? -17.665 17.748 8.866 1.00 86.38 403 LYS A N 1
ATOM 2963 C CA . LYS A 1 403 ? -17.928 17.888 10.307 1.00 86.38 403 LYS A CA 1
ATOM 2964 C C . LYS A 1 403 ? -16.731 18.503 11.028 1.00 86.38 403 LYS A C 1
ATOM 2966 O O . LYS A 1 403 ? -15.590 18.162 10.730 1.00 86.38 403 LYS A O 1
ATOM 2971 N N . ASP A 1 404 ? -17.007 19.380 11.995 1.00 86.50 404 ASP A N 1
ATOM 2972 C CA . ASP A 1 404 ? -15.992 19.946 12.891 1.00 86.50 404 ASP A CA 1
ATOM 2973 C C . ASP A 1 404 ? -15.805 19.031 14.109 1.00 86.50 404 ASP A C 1
ATOM 2975 O O . ASP A 1 404 ? -16.645 18.996 15.014 1.00 86.50 404 ASP A O 1
ATOM 2979 N N . ILE A 1 405 ? -14.690 18.300 14.151 1.00 84.06 405 ILE A N 1
ATOM 2980 C CA . ILE A 1 405 ? -14.391 17.360 15.243 1.00 84.06 405 ILE A CA 1
ATOM 2981 C C . ILE A 1 405 ? -14.186 18.065 16.591 1.00 84.06 405 ILE A C 1
ATOM 2983 O O . ILE A 1 405 ? -14.335 17.435 17.635 1.00 84.06 405 ILE A O 1
ATOM 2987 N N . ARG A 1 406 ? -13.870 19.368 16.612 1.00 80.69 406 ARG A N 1
ATOM 2988 C CA . ARG A 1 406 ? -13.676 20.121 17.865 1.00 80.69 406 ARG A CA 1
ATOM 2989 C C . ARG A 1 406 ? -15.003 20.324 18.584 1.00 80.69 406 ARG A C 1
ATOM 2991 O O . ARG A 1 406 ? -15.056 20.194 19.803 1.00 80.69 406 ARG A O 1
ATOM 2998 N N . LYS A 1 407 ? -16.076 20.574 17.826 1.00 73.06 407 LYS A N 1
ATOM 2999 C CA . LYS A 1 407 ? -17.437 20.681 18.369 1.00 73.06 407 LYS A CA 1
ATOM 3000 C C . LYS A 1 407 ? -17.906 19.345 18.935 1.00 73.06 407 LYS A C 1
ATOM 3002 O O . LYS A 1 407 ? -18.430 19.311 20.041 1.00 73.06 407 LYS A O 1
ATOM 3007 N N . VAL A 1 408 ? -17.638 18.250 18.224 1.00 73.62 408 VAL A N 1
ATOM 3008 C CA . VAL A 1 408 ? -17.989 16.898 18.687 1.00 73.62 408 VAL A CA 1
ATOM 3009 C C . VAL A 1 408 ? -17.242 16.545 19.978 1.00 73.62 408 VAL A C 1
ATOM 3011 O O . VAL A 1 408 ? -17.860 16.092 20.936 1.00 73.62 408 VAL A O 1
ATOM 3014 N N . LYS A 1 409 ? -15.937 16.845 20.061 1.00 70.62 409 LYS A N 1
ATOM 3015 C CA . LYS A 1 409 ? -15.169 16.679 21.307 1.00 70.62 409 LYS A CA 1
ATOM 3016 C C . LYS A 1 409 ? -15.726 17.516 22.457 1.00 70.62 409 LYS A C 1
ATOM 3018 O O . LYS A 1 409 ? -15.821 17.015 23.571 1.00 70.62 409 LYS A O 1
ATOM 3023 N N . ALA A 1 410 ? -16.089 18.773 22.201 1.00 65.88 410 ALA A N 1
ATOM 3024 C CA . ALA A 1 410 ? -16.662 19.643 23.225 1.00 65.88 410 ALA A CA 1
ATOM 3025 C C . ALA A 1 410 ? -17.997 19.095 23.761 1.00 65.88 410 ALA A C 1
ATOM 3027 O O . ALA A 1 410 ? -18.197 19.078 24.971 1.00 65.88 410 ALA A O 1
ATOM 3028 N N . MET A 1 411 ? -18.864 18.584 22.880 1.00 63.19 411 MET A N 1
ATOM 3029 C CA . MET A 1 411 ? -20.134 17.958 23.266 1.00 63.19 411 MET A CA 1
ATOM 3030 C C . MET A 1 411 ? -19.928 16.688 24.099 1.00 63.19 411 MET A C 1
ATOM 3032 O O . MET A 1 411 ? -20.541 16.548 25.153 1.00 63.19 411 MET A O 1
ATOM 3036 N N . ASN A 1 412 ? -19.028 15.797 23.674 1.00 67.69 412 ASN A N 1
ATOM 3037 C CA . ASN A 1 412 ? -18.743 14.561 24.409 1.00 67.69 412 ASN A CA 1
ATOM 3038 C C . ASN A 1 412 ? -18.145 14.851 25.793 1.00 67.69 412 ASN A C 1
ATOM 3040 O O . ASN A 1 412 ? -18.499 14.202 26.778 1.00 67.69 412 ASN A O 1
ATOM 3044 N N . ASN A 1 413 ? -17.266 15.853 25.888 1.00 67.75 413 ASN A N 1
ATOM 3045 C CA . ASN A 1 413 ? -16.702 16.274 27.167 1.00 67.75 413 ASN A CA 1
ATOM 3046 C C . ASN A 1 413 ? -17.785 16.844 28.093 1.00 67.75 413 ASN A C 1
ATOM 3048 O O . ASN A 1 413 ? -17.815 16.471 29.260 1.00 67.75 413 ASN A O 1
ATOM 3052 N N . ALA A 1 414 ? -18.696 17.678 27.577 1.00 55.34 414 ALA A N 1
ATOM 3053 C CA . ALA A 1 414 ? -19.803 18.236 28.357 1.00 55.34 414 ALA A CA 1
ATOM 3054 C C . ALA A 1 414 ? -20.733 17.140 28.909 1.00 55.34 414 ALA A C 1
ATOM 3056 O O . ALA A 1 414 ? -21.021 17.133 30.102 1.00 55.34 414 ALA A O 1
ATOM 3057 N N . GLN A 1 415 ? -21.107 16.157 28.083 1.00 60.44 415 GLN A N 1
ATOM 3058 C CA . GLN A 1 415 ? -21.918 15.006 28.512 1.00 60.44 415 GLN A CA 1
ATOM 3059 C C . GLN A 1 415 ? -21.211 14.147 29.567 1.00 60.44 415 GLN A C 1
ATOM 3061 O O . GLN A 1 415 ? -21.838 13.656 30.504 1.00 60.44 415 GLN A O 1
ATOM 3066 N N . THR A 1 416 ? -19.892 13.978 29.440 1.00 62.47 416 THR A N 1
ATOM 3067 C CA . THR A 1 416 ? -19.099 13.241 30.431 1.00 62.47 416 THR A CA 1
ATOM 3068 C C . THR A 1 416 ? -19.108 13.979 31.769 1.00 62.47 416 THR A C 1
ATOM 3070 O O . THR A 1 416 ? -19.391 13.361 32.793 1.00 62.47 416 THR A O 1
ATOM 3073 N N . THR A 1 417 ? -18.874 15.296 31.764 1.00 60.28 417 THR A N 1
ATOM 3074 C CA . THR A 1 417 ? -18.918 16.137 32.969 1.00 60.28 417 THR A CA 1
ATOM 3075 C C . THR A 1 417 ? -20.302 16.137 33.622 1.00 60.28 417 THR A C 1
ATOM 3077 O O . THR A 1 417 ? -20.383 16.000 34.838 1.00 60.28 417 THR A O 1
ATOM 3080 N N . GLU A 1 418 ? -21.384 16.206 32.843 1.00 55.44 418 GLU A N 1
ATOM 3081 C CA . GLU A 1 418 ? -22.756 16.097 33.359 1.00 55.44 418 GLU A CA 1
ATOM 3082 C C . GLU A 1 418 ? -23.040 14.718 33.968 1.00 55.44 418 GLU A C 1
ATOM 3084 O O . GLU A 1 418 ? -23.620 14.644 35.047 1.00 55.44 418 GLU A O 1
ATOM 3089 N N . SER A 1 419 ? -22.586 13.623 33.343 1.00 55.44 419 SER A N 1
ATOM 3090 C CA . SER A 1 419 ? -22.779 12.270 33.890 1.00 55.44 419 SER A CA 1
ATOM 3091 C C . SER A 1 419 ? -22.011 12.032 35.195 1.00 55.44 419 SER A C 1
ATOM 3093 O O . SER A 1 419 ? -22.510 11.353 36.091 1.00 55.44 419 SER A O 1
ATOM 3095 N N . VAL A 1 420 ? -20.806 12.601 35.316 1.00 61.97 420 VAL A N 1
ATOM 3096 C CA . VAL A 1 420 ? -19.987 12.513 36.532 1.00 61.97 420 VAL A CA 1
ATOM 3097 C C . VAL A 1 420 ? -20.620 13.351 37.641 1.00 61.97 420 VAL A C 1
ATOM 3099 O O . VAL A 1 420 ? -20.805 12.850 38.744 1.00 61.97 420 VAL A O 1
ATOM 3102 N N . ALA A 1 421 ? -21.062 14.571 37.327 1.00 59.75 421 ALA A N 1
ATOM 3103 C CA . ALA A 1 421 ? -21.769 15.432 38.271 1.00 59.75 421 ALA A CA 1
ATOM 3104 C C . ALA A 1 421 ? -23.126 14.848 38.714 1.00 59.75 421 ALA A C 1
ATOM 3106 O O . ALA A 1 421 ? -23.544 15.064 39.850 1.00 59.75 421 ALA A O 1
ATOM 3107 N N . ALA A 1 422 ? -23.818 14.101 37.846 1.00 59.31 422 ALA A N 1
ATOM 3108 C CA . ALA A 1 422 ? -25.042 13.382 38.198 1.00 59.31 422 ALA A CA 1
ATOM 3109 C C . ALA A 1 422 ? -24.762 12.194 39.134 1.00 59.31 422 ALA A C 1
ATOM 3111 O O . ALA A 1 422 ? -25.484 12.012 40.107 1.00 59.31 422 ALA A O 1
ATOM 3112 N N . LYS A 1 423 ? -23.683 11.434 38.895 1.00 57.66 423 LYS A N 1
ATOM 3113 C CA . LYS A 1 423 ? -23.247 10.344 39.788 1.00 57.66 423 LYS A CA 1
ATOM 3114 C C . LYS A 1 423 ? -22.765 10.835 41.155 1.00 57.66 423 LYS A C 1
ATOM 3116 O O . LYS A 1 423 ? -22.957 10.138 42.140 1.00 57.66 423 LYS A O 1
ATOM 3121 N N . GLU A 1 424 ? -22.162 12.020 41.233 1.00 61.03 424 GLU A N 1
ATOM 3122 C CA . GLU A 1 424 ? -21.751 12.626 42.510 1.00 61.03 424 GLU A CA 1
ATOM 3123 C C . GLU A 1 424 ? -22.928 13.194 43.317 1.00 61.03 424 GLU A C 1
ATOM 3125 O O . GLU A 1 424 ? -22.836 13.299 44.538 1.00 61.03 424 GLU A O 1
ATOM 3130 N N . LYS A 1 425 ? -24.039 13.554 42.659 1.00 59.97 425 LYS A N 1
ATOM 3131 C CA . LYS A 1 425 ? -25.240 14.087 43.321 1.00 59.97 425 LYS A CA 1
ATOM 3132 C C . LYS A 1 425 ? -26.196 13.020 43.852 1.00 59.97 425 LYS A C 1
ATOM 3134 O O . LYS A 1 425 ? -27.051 13.378 44.655 1.00 59.97 425 LYS A O 1
ATOM 3139 N N . ASP A 1 426 ? -26.046 11.761 43.444 1.00 51.09 426 ASP A N 1
ATOM 3140 C CA . ASP A 1 426 ? -26.939 10.666 43.846 1.00 51.09 426 ASP A CA 1
ATOM 3141 C C . ASP A 1 426 ? -26.142 9.411 44.282 1.00 51.09 426 ASP A C 1
ATOM 3143 O O . ASP A 1 426 ? -26.074 8.418 43.553 1.00 51.09 426 ASP A O 1
ATOM 3147 N N . PRO A 1 427 ? -25.478 9.431 45.460 1.00 53.50 427 PRO A N 1
ATOM 3148 C CA . PRO A 1 427 ? -24.652 8.311 45.922 1.00 53.50 427 PRO A CA 1
ATOM 3149 C C . PRO A 1 427 ? -25.451 7.059 46.330 1.00 53.50 427 PRO A C 1
ATOM 3151 O O . PRO A 1 427 ? -24.857 5.996 46.494 1.00 53.50 427 PRO A O 1
ATOM 3154 N N . GLU A 1 428 ? -26.772 7.165 46.518 1.00 48.06 428 GLU A N 1
ATOM 3155 C CA . GLU A 1 428 ? -27.604 6.129 47.159 1.00 48.06 428 GLU A CA 1
ATOM 3156 C C . GLU A 1 428 ? -28.391 5.223 46.192 1.00 48.06 428 GLU A C 1
ATOM 3158 O O . GLU A 1 428 ? -29.062 4.296 46.632 1.00 48.06 428 GLU A O 1
ATOM 3163 N N . ALA A 1 429 ? -28.283 5.396 44.870 1.00 48.31 429 ALA A N 1
ATOM 3164 C CA . ALA A 1 429 ? -28.979 4.528 43.904 1.00 48.31 429 ALA A CA 1
ATOM 3165 C C . ALA A 1 429 ? -28.223 3.223 43.556 1.00 48.31 429 ALA A C 1
ATOM 3167 O O . ALA A 1 429 ? -28.624 2.490 42.650 1.00 48.31 429 ALA A O 1
ATOM 3168 N N . GLY A 1 430 ? -27.111 2.941 44.242 1.00 48.16 430 GLY A N 1
ATOM 3169 C CA . GLY A 1 430 ? -26.237 1.794 43.996 1.00 48.16 430 GLY A CA 1
ATOM 3170 C C . GLY A 1 430 ? -25.889 1.030 45.271 1.00 48.16 430 GLY A C 1
ATOM 3171 O O . GLY A 1 430 ? -24.710 0.914 45.600 1.00 48.16 430 GLY A O 1
ATOM 3172 N N . SER A 1 431 ? -26.900 0.522 45.976 1.00 36.38 431 SER A N 1
ATOM 3173 C CA . SER A 1 431 ? -26.759 -0.562 46.961 1.00 36.38 431 SER A CA 1
ATOM 3174 C C . SER A 1 431 ? -27.649 -1.735 46.591 1.00 36.38 431 SER A C 1
ATOM 3176 O O . SER A 1 431 ? -28.861 -1.471 46.407 1.00 36.38 431 SER A O 1
#

Sequence (431 aa):
MFIVGRTIAGIGCSGISTGALTIISAVLPGKAQAQVLGIAQGLGQIGLAVGPIIGGALTDYASWRWCFYINLPAGAVVGILLLRFHIPEPEPKKPAREVLGTAVKSLDLPGFALVSPAVIMLLLGLQFGGNEHPWSSSVVIGLLCGAAVTFVCFLVWERRQGDEAMVPFALLTNKIIWSAAGNMAFVLASILVADFYLSIYFQAVHNDSPLMSGVHLLPTCLGIVLFTIISGVMIGKLGYYLPWTVSGSAISAIGYGLLSLLSPTTPAAQWIGFQVLYGVGSGCTTIPGYIAVQNLVPAAQIPTAMAIVIFCQGMGGAVFLIVANAVFSNSLRHQLRLQSSKIGVAPDAVVNAGARGLRQLIPDGERLAVVLRAYTDSIDNVMYVGVGVACVAFAFAWGLGFKDIRKVKAMNNAQTTESVAAKEKDPEAGS

InterPro domains:
  IPR011701 Major facilitator superfamily [PF07690] (1-320)
  IPR020846 Major facilitator superfamily domain [PS50850] (1-405)
  IPR036259 MFS transporter superfamily [G3DSA:1.20.1250.20] (170-403)
  IPR036259 MFS transporter superfamily [SSF103473] (1-403)

Foldseek 3Di:
DVVVVVVVVVVVVVCCVVVVLVLLVQPDDPVVSVVVVVVVVLVVLLCVLCLLQVCLCCCVPPRNCVSVVVVVVVVVVVVVVPVPDDRHDPDDDDPPVVCVVCVVVLDPPVLCVLQVLLLVLCLVLLQCDLPVDDNPDPSSVVSNVSSVVSVVVSVVVQVVCAPSHLAHVVLCPPLLLVLLLQLLLLLLQLVLLCLVLQLLLCCQLVVDRSNVSSVLLNLLSVLQSVLLSVLVVVCVVVQWLLVLQLQLLVLLLVLLLQLLVDASPDDSVSNSVSSNSNSNSSNSNNCSSLVLLCQPPPPVCSVSSVVSSVVSNVSSNSSSNSVLVSQLLNQLQVLCVVCCVVQVDHSVVCVVCGRNNNCVSPVDDPNSSSSSRSSSNSSSSSSVSSSVSSVSSSVSSCSSPTDRSVVSVVVVVVVVVVVVVVCVVPVPPPD

pLDDT: mean 85.23, std 11.11, range [36.38, 97.75]

Organism: NCBI:txid329885

Radius of gyration: 24.34 Å; chains: 1; bounding box: 55×48×82 Å

Secondary structure (DSSP, 8-state):
-HHHHHHHHHHHHHHHHHHHHHHHHHHS-HHHHHHHHHHHHHHHHHHHHHHHHHHHHHHHHT-TTHHHHTHHHHHHHHHHHHHHSPPP-SS----HHHHHHHHHHHS-HHHHHHHHHHHHHHHHHHHHBTTTB-TTSHHHHHHHHHHHHHHHHHHHHHHHHGGGSSS-HHHHH-HHHHHHHHHHHHHHHHHHHHHHHHHHIIIIIS---HHHHHHHTHHHHHHHHHHHHHHHHHHHHH---HHHHHHHHHHHHHHHHHHTT--TT--HHHHHHHHHHHHHHHHHHTTHHHHHHHHHS-GGGHHHHHHHHHHHHHHHHHHHHHHHHHHHHHHHHHHHHHTHHHH-S-HHHHHHHHHHHHHHHS-SSHHHHHHHHHHHHHHHHHHHHHHHHHHHHHHHHHHT----HHHHHHHHHHHHHHHHHHHHH-TTS--